Protein AF-Q5FWL8-F1 (afdb_monomer)

Structure (mmCIF, N/CA/C/O backbone):
data_AF-Q5FWL8-F1
#
_entry.id   AF-Q5FWL8-F1
#
loop_
_atom_site.group_PDB
_atom_site.id
_atom_site.type_symbol
_atom_site.label_atom_id
_atom_site.label_alt_id
_atom_site.label_comp_id
_atom_site.label_asym_id
_atom_site.label_entity_id
_atom_site.label_seq_id
_atom_site.pdbx_PDB_ins_code
_atom_site.Cartn_x
_atom_site.Cartn_y
_atom_site.Cartn_z
_atom_site.occupancy
_atom_site.B_iso_or_equiv
_atom_site.auth_seq_id
_atom_site.auth_comp_id
_atom_site.auth_asym_id
_atom_site.auth_atom_id
_atom_site.pdbx_PDB_model_num
ATOM 1 N N . MET A 1 1 ? -121.781 -21.722 154.226 1.00 51.12 1 MET A N 1
ATOM 2 C CA . MET A 1 1 ? -121.645 -20.784 153.091 1.00 51.12 1 MET A CA 1
ATOM 3 C C . MET A 1 1 ? -120.220 -20.257 152.885 1.00 51.12 1 MET A C 1
ATOM 5 O O . MET A 1 1 ? -119.872 -20.037 151.744 1.00 51.12 1 MET A O 1
ATOM 9 N N . ALA A 1 2 ? -119.346 -20.142 153.899 1.00 56.47 2 ALA A N 1
ATOM 10 C CA . ALA A 1 2 ? -117.968 -19.638 153.705 1.00 56.47 2 ALA A CA 1
ATOM 11 C C . ALA A 1 2 ? -116.942 -20.647 153.121 1.00 56.47 2 ALA A C 1
ATOM 13 O O . ALA A 1 2 ? -115.827 -20.265 152.783 1.00 56.47 2 ALA A O 1
ATOM 14 N N . GLN A 1 3 ? -117.283 -21.937 153.017 1.00 57.94 3 GLN A N 1
ATOM 15 C CA . GLN A 1 3 ? -116.363 -22.984 152.538 1.00 57.94 3 GLN A CA 1
ATOM 16 C C . GLN A 1 3 ? -116.511 -23.311 151.045 1.00 57.94 3 GLN A C 1
ATOM 18 O O . GLN A 1 3 ? -115.556 -23.802 150.457 1.00 57.94 3 GLN A O 1
ATOM 23 N N . GLU A 1 4 ? -117.648 -22.997 150.417 1.00 59.88 4 GLU A N 1
ATOM 24 C CA . GLU A 1 4 ? -117.850 -23.196 148.971 1.00 59.88 4 GLU A CA 1
ATOM 25 C C . GLU A 1 4 ? -117.186 -22.086 148.139 1.00 59.88 4 GLU A C 1
ATOM 27 O O . GLU A 1 4 ? -116.547 -22.386 147.136 1.00 59.88 4 GLU A O 1
ATOM 32 N N . GLU A 1 5 ? -117.210 -20.827 148.593 1.00 64.38 5 GLU A N 1
ATOM 33 C CA . GLU A 1 5 ? -116.557 -19.708 147.884 1.00 64.38 5 GLU A CA 1
ATOM 34 C C . GLU A 1 5 ? -115.022 -19.820 147.862 1.00 64.38 5 GLU A C 1
ATOM 36 O O . GLU A 1 5 ? -114.400 -19.524 146.846 1.00 64.38 5 GLU A O 1
ATOM 41 N N . ILE A 1 6 ? -114.390 -20.313 148.935 1.00 72.12 6 ILE A N 1
ATOM 42 C CA . ILE A 1 6 ? -112.927 -20.513 148.978 1.00 72.12 6 ILE A CA 1
ATOM 43 C C . ILE A 1 6 ? -112.487 -21.631 148.022 1.00 72.12 6 ILE A C 1
ATOM 45 O O . ILE A 1 6 ? -111.404 -21.551 147.443 1.00 72.12 6 ILE A O 1
ATOM 49 N N . VAL A 1 7 ? -113.311 -22.669 147.851 1.00 75.25 7 VAL A N 1
ATOM 50 C CA . VAL A 1 7 ? -113.027 -23.776 146.925 1.00 75.25 7 VAL A CA 1
ATOM 51 C C . VAL A 1 7 ? -113.193 -23.323 145.475 1.00 75.25 7 VAL A C 1
ATOM 53 O O . VAL A 1 7 ? -112.348 -23.661 144.654 1.00 75.25 7 VAL A O 1
ATOM 56 N N . ILE A 1 8 ? -114.207 -22.504 145.174 1.00 75.12 8 ILE A N 1
ATOM 57 C CA . ILE A 1 8 ? -114.410 -21.927 143.835 1.00 75.12 8 ILE A CA 1
ATOM 58 C C . ILE A 1 8 ? -113.269 -20.965 143.482 1.00 75.12 8 ILE A C 1
ATOM 60 O O . ILE A 1 8 ? -112.671 -21.108 142.423 1.00 75.12 8 ILE A O 1
ATOM 64 N N . ILE A 1 9 ? -112.886 -20.058 144.390 1.00 76.19 9 ILE A N 1
ATOM 65 C CA . ILE A 1 9 ? -111.776 -19.119 144.155 1.00 76.19 9 ILE A CA 1
ATOM 66 C C . ILE A 1 9 ? -110.438 -19.856 144.013 1.00 76.19 9 ILE A C 1
ATOM 68 O O . ILE A 1 9 ? -109.628 -19.468 143.180 1.00 76.19 9 ILE A O 1
ATOM 72 N N . ARG A 1 10 ? -110.187 -20.926 144.783 1.00 79.62 10 ARG A N 1
ATOM 73 C CA . ARG A 1 10 ? -108.982 -21.757 144.604 1.00 79.62 10 ARG A CA 1
ATOM 74 C C . ARG A 1 10 ? -108.985 -22.501 143.277 1.00 79.62 10 ARG A C 1
ATOM 76 O O . ARG A 1 10 ? -107.979 -22.455 142.590 1.00 79.62 10 ARG A O 1
ATOM 83 N N . ALA A 1 11 ? -110.104 -23.110 142.891 1.00 80.50 11 ALA A N 1
ATOM 84 C CA . ALA A 1 11 ? -110.224 -23.777 141.597 1.00 80.50 11 ALA A CA 1
ATOM 85 C C . ALA A 1 11 ? -110.051 -22.794 140.426 1.00 80.50 11 ALA A C 1
ATOM 87 O O . ALA A 1 11 ? -109.461 -23.139 139.407 1.00 80.50 11 ALA A O 1
ATOM 88 N N . GLU A 1 12 ? -110.529 -21.560 140.577 1.00 81.06 12 GLU A N 1
ATOM 89 C CA . GLU A 1 12 ? -110.385 -20.508 139.573 1.00 81.06 12 GLU A CA 1
ATOM 90 C C . GLU A 1 12 ? -108.967 -19.919 139.543 1.00 81.06 12 GLU A C 1
ATOM 92 O O . GLU A 1 12 ? -108.454 -19.630 138.466 1.00 81.06 12 GLU A O 1
ATOM 97 N N . LEU A 1 13 ? -108.289 -19.825 140.690 1.00 82.81 13 LEU A N 1
ATOM 98 C CA . LEU A 1 13 ? -106.875 -19.454 140.781 1.00 82.81 13 LEU A CA 1
ATOM 99 C C . LEU A 1 13 ? -105.974 -20.546 140.191 1.00 82.81 13 LEU A C 1
ATOM 101 O O . LEU A 1 13 ? -105.052 -20.222 139.452 1.00 82.81 13 LEU A O 1
ATOM 105 N N . ASP A 1 14 ? -106.277 -21.821 140.436 1.00 84.69 14 ASP A N 1
ATOM 106 C CA . ASP A 1 14 ? -105.576 -22.959 139.834 1.00 84.69 14 ASP A CA 1
ATOM 107 C C . ASP A 1 14 ? -105.819 -23.016 138.318 1.00 84.69 14 ASP A C 1
ATOM 109 O O . ASP A 1 14 ? -104.880 -23.240 137.557 1.00 84.69 14 ASP A O 1
ATOM 113 N N . ARG A 1 15 ? -107.046 -22.728 137.853 1.00 87.50 15 ARG A N 1
ATOM 114 C CA . ARG A 1 15 ? -107.361 -22.610 136.420 1.00 87.50 15 ARG A CA 1
ATOM 115 C C . ARG A 1 15 ? -106.597 -21.460 135.771 1.00 87.50 15 ARG A C 1
ATOM 117 O O . ARG A 1 15 ? -105.966 -21.667 134.745 1.00 87.50 15 ARG A O 1
ATOM 124 N N . LEU A 1 16 ? -106.630 -20.269 136.370 1.00 84.81 16 LEU A N 1
ATOM 125 C CA . LEU A 1 16 ? -105.893 -19.103 135.880 1.00 84.81 16 LEU A CA 1
ATOM 126 C C . LEU A 1 16 ? -104.380 -19.320 135.948 1.00 84.81 16 LEU A C 1
ATOM 128 O O . LEU A 1 16 ? -103.668 -18.830 135.083 1.00 84.81 16 LEU A O 1
ATOM 132 N N . SER A 1 17 ? -103.878 -20.059 136.939 1.00 83.56 17 SER A N 1
ATOM 133 C CA . SER A 1 17 ? -102.466 -20.431 137.029 1.00 83.56 17 SER A CA 1
ATOM 134 C C . SER A 1 17 ? -102.078 -21.437 135.949 1.00 83.56 17 SER A C 1
ATOM 136 O O . SER A 1 17 ? -100.997 -21.307 135.387 1.00 83.56 17 SER A O 1
ATOM 138 N N . ALA A 1 18 ? -102.939 -22.410 135.637 1.00 84.25 18 ALA A N 1
ATOM 139 C CA . ALA A 1 18 ? -102.722 -23.363 134.552 1.00 84.25 18 ALA A CA 1
ATOM 140 C C . ALA A 1 18 ? -102.798 -22.682 133.179 1.00 84.25 18 ALA A C 1
ATOM 142 O O . ALA A 1 18 ? -101.934 -22.908 132.348 1.00 84.25 18 ALA A O 1
ATOM 143 N N . GLU A 1 19 ? -103.762 -21.785 132.971 1.00 87.00 19 GLU A N 1
ATOM 144 C CA . GLU A 1 19 ? -103.916 -20.989 131.745 1.00 87.00 19 GLU A CA 1
ATOM 145 C C . GLU A 1 19 ? -102.759 -19.979 131.593 1.00 87.00 19 GLU A C 1
ATOM 147 O O . GLU A 1 19 ? -102.221 -19.775 130.505 1.00 87.00 19 GLU A O 1
ATOM 152 N N . LEU A 1 20 ? -102.281 -19.384 132.694 1.00 86.56 20 LEU A N 1
ATOM 153 C CA . LEU A 1 20 ? -101.059 -18.579 132.695 1.00 86.56 20 LEU A CA 1
ATOM 154 C C . LEU A 1 20 ? -99.832 -19.439 132.371 1.00 86.56 20 LEU A C 1
ATOM 156 O O . LEU A 1 20 ? -98.978 -18.997 131.612 1.00 86.56 20 LEU A O 1
ATOM 160 N N . GLN A 1 21 ? -99.747 -20.652 132.915 1.00 88.38 21 GLN A N 1
ATOM 161 C CA . GLN A 1 21 ? -98.639 -21.561 132.652 1.00 88.38 21 GLN A CA 1
ATOM 162 C C . GLN A 1 21 ? -98.633 -22.030 131.191 1.00 88.38 21 GLN A C 1
ATOM 164 O O . GLN A 1 21 ? -97.608 -21.894 130.532 1.00 88.38 21 GLN A O 1
ATOM 169 N N . GLU A 1 22 ? -99.774 -22.460 130.657 1.00 87.69 22 GLU A N 1
ATOM 170 C CA . GLU A 1 22 ? -99.969 -22.826 129.250 1.00 87.69 22 GLU A CA 1
ATOM 171 C C . GLU A 1 22 ? -99.617 -21.648 128.335 1.00 87.69 22 GLU A C 1
ATOM 173 O O . GLU A 1 22 ? -98.786 -21.779 127.445 1.00 87.69 22 GLU A O 1
ATOM 178 N N . THR A 1 23 ? -100.106 -20.438 128.632 1.00 87.56 23 THR A N 1
ATOM 179 C CA . THR A 1 23 ? -99.733 -19.251 127.844 1.00 87.56 23 THR A CA 1
ATOM 180 C C . THR A 1 23 ? -98.261 -18.863 127.993 1.00 87.56 23 THR A C 1
ATOM 182 O O . THR A 1 23 ? -97.699 -18.260 127.076 1.00 87.56 23 THR A O 1
ATOM 185 N N . THR A 1 24 ? -97.601 -19.164 129.116 1.00 86.25 24 THR A N 1
ATOM 186 C CA . THR A 1 24 ? -96.146 -18.981 129.244 1.00 86.25 24 THR A CA 1
ATOM 187 C C . THR A 1 24 ? -95.358 -20.049 128.499 1.00 86.25 24 THR A C 1
ATOM 189 O O . THR A 1 24 ? -94.347 -19.708 127.889 1.00 86.25 24 THR A O 1
ATOM 192 N N . GLU A 1 25 ? -95.820 -21.297 128.493 1.00 89.62 25 GLU A N 1
ATOM 193 C CA . GLU A 1 25 ? -95.230 -22.406 127.744 1.00 89.62 25 GLU A CA 1
ATOM 194 C C . GLU A 1 25 ? -95.374 -22.163 126.237 1.00 89.62 25 GLU A C 1
ATOM 196 O O . GLU A 1 25 ? -94.372 -22.208 125.531 1.00 89.62 25 GLU A O 1
ATOM 201 N N . ASP A 1 26 ? -96.545 -21.733 125.766 1.00 89.25 26 ASP A N 1
ATOM 202 C CA . ASP A 1 26 ? -96.785 -21.326 124.377 1.00 89.25 26 ASP A CA 1
ATOM 203 C C . ASP A 1 26 ? -95.919 -20.129 123.969 1.00 89.25 26 ASP A C 1
ATOM 205 O O . ASP A 1 26 ? -95.364 -20.094 122.870 1.00 89.25 26 ASP A O 1
ATOM 209 N N . LYS A 1 27 ? -95.749 -19.135 124.854 1.00 90.00 27 LYS A N 1
ATOM 210 C CA . LYS A 1 27 ? -94.845 -17.997 124.608 1.00 90.00 27 LYS A CA 1
ATOM 211 C C . LYS A 1 27 ? -93.387 -18.433 124.540 1.00 90.00 27 LYS A C 1
ATOM 213 O O . LYS A 1 27 ? -92.651 -17.931 123.692 1.00 90.00 27 LYS A O 1
ATOM 218 N N . LEU A 1 28 ? -92.960 -19.341 125.417 1.00 89.81 28 LEU A N 1
ATOM 219 C CA . LEU A 1 28 ? -91.610 -19.902 125.399 1.00 89.81 28 LEU A CA 1
ATOM 220 C C . LEU A 1 28 ? -91.388 -20.745 124.144 1.00 89.81 28 LEU A C 1
ATOM 222 O O . LEU A 1 28 ? -90.351 -20.602 123.504 1.00 89.81 28 LEU A O 1
ATOM 226 N N . GLN A 1 29 ? -92.364 -21.557 123.748 1.00 91.19 29 GLN A N 1
ATOM 227 C CA . GLN A 1 29 ? -92.310 -22.380 122.547 1.00 91.19 29 GLN A CA 1
ATOM 228 C C . GLN A 1 29 ? -92.297 -21.509 121.280 1.00 91.19 29 GLN A C 1
ATOM 230 O O . GLN A 1 29 ? -91.478 -21.728 120.390 1.00 91.19 29 GLN A O 1
ATOM 235 N N . ALA A 1 30 ? -93.113 -20.453 121.216 1.00 89.31 30 ALA A N 1
ATOM 236 C CA . ALA A 1 30 ? -93.082 -19.472 120.132 1.00 89.31 30 ALA A CA 1
ATOM 237 C C . ALA A 1 30 ? -91.754 -18.697 120.078 1.00 89.31 30 ALA A C 1
ATOM 239 O O . ALA A 1 30 ? -91.250 -18.430 118.989 1.00 89.31 30 ALA A O 1
ATOM 240 N N . ALA A 1 31 ? -91.157 -18.365 121.228 1.00 89.38 31 ALA A N 1
ATOM 241 C CA . ALA A 1 31 ? -89.838 -17.737 121.292 1.00 89.38 31 ALA A CA 1
ATOM 242 C C . ALA A 1 31 ? -88.716 -18.696 120.862 1.00 89.38 31 ALA A C 1
ATOM 244 O O . ALA A 1 31 ? -87.803 -18.272 120.160 1.00 89.38 31 ALA A O 1
ATOM 245 N N . GLN A 1 32 ? -88.799 -19.981 121.226 1.00 90.38 32 GLN A N 1
ATOM 246 C CA . GLN A 1 32 ? -87.868 -21.020 120.777 1.00 90.38 32 GLN A CA 1
ATOM 247 C C . GLN A 1 32 ? -87.960 -21.230 119.262 1.00 90.38 32 GLN A C 1
ATOM 249 O O . GLN A 1 32 ? -86.936 -21.194 118.587 1.00 90.38 32 GLN A O 1
ATOM 254 N N . TYR A 1 33 ? -89.167 -21.359 118.702 1.00 92.88 33 TYR A N 1
ATOM 255 C CA . TYR A 1 33 ? -89.346 -21.416 117.248 1.00 92.88 33 TYR A CA 1
ATOM 256 C C . TYR A 1 33 ? -88.907 -20.121 116.563 1.00 92.88 33 TYR A C 1
ATOM 258 O O . TYR A 1 33 ? -88.280 -20.169 115.511 1.00 92.88 33 TYR A O 1
ATOM 266 N N . GLY A 1 34 ? -89.183 -18.963 117.167 1.00 93.06 34 GLY A N 1
ATOM 267 C CA . GLY A 1 34 ? -88.714 -17.670 116.677 1.00 93.06 34 GLY A CA 1
ATOM 268 C C . GLY A 1 34 ? -87.189 -17.579 116.637 1.00 93.06 34 GLY A C 1
ATOM 269 O O . GLY A 1 34 ? -86.646 -17.067 115.664 1.00 93.06 34 GLY A O 1
ATOM 270 N N . LEU A 1 35 ? -86.497 -18.114 117.648 1.00 93.44 35 LEU A N 1
ATOM 271 C CA . LEU A 1 35 ? -85.037 -18.170 117.690 1.00 93.44 35 LEU A CA 1
ATOM 272 C C . LEU A 1 35 ? -84.481 -19.090 116.600 1.00 93.44 35 LEU A C 1
ATOM 274 O O . LEU A 1 35 ? -83.626 -18.646 115.846 1.00 93.44 35 LEU A O 1
ATOM 278 N N . VAL A 1 36 ? -85.016 -20.308 116.453 1.00 94.50 36 VAL A N 1
ATOM 279 C CA . VAL A 1 36 ? -84.603 -21.245 115.390 1.00 94.50 36 VAL A CA 1
ATOM 280 C C . VAL A 1 36 ? -84.817 -20.629 114.006 1.00 94.50 36 VAL A C 1
ATOM 282 O O . VAL A 1 36 ? -83.925 -20.670 113.168 1.00 94.50 36 VAL A O 1
ATOM 285 N N . VAL A 1 37 ? -85.956 -19.970 113.774 1.00 94.75 37 VAL A N 1
ATOM 286 C CA . VAL A 1 37 ? -86.223 -19.266 112.510 1.00 94.75 37 VAL A CA 1
ATOM 287 C C . VAL A 1 37 ? -85.251 -18.103 112.297 1.00 94.75 37 VAL A C 1
ATOM 289 O O . VAL A 1 37 ? -84.834 -17.863 111.167 1.00 94.75 37 VAL A O 1
ATOM 292 N N . LEU A 1 38 ? -84.877 -17.363 113.346 1.00 94.00 38 LEU A N 1
ATOM 293 C CA . LEU A 1 38 ? -83.878 -16.294 113.247 1.00 94.00 38 LEU A CA 1
ATOM 294 C C . LEU A 1 38 ? -82.476 -16.846 112.964 1.00 94.00 38 LEU A C 1
ATOM 296 O O . LEU A 1 38 ? -81.765 -16.255 112.152 1.00 94.00 38 LEU A O 1
ATOM 300 N N . GLU A 1 39 ? -82.099 -17.963 113.582 1.00 93.38 39 GLU A N 1
ATOM 301 C CA . GLU A 1 39 ? -80.842 -18.672 113.331 1.00 93.38 39 GLU A CA 1
ATOM 302 C C . GLU A 1 39 ? -80.794 -19.178 111.884 1.00 93.38 39 GLU A C 1
ATOM 304 O O . GLU A 1 39 ? -79.893 -18.785 111.146 1.00 93.38 39 GLU A O 1
ATOM 309 N N . GLU A 1 40 ? -81.816 -19.899 111.413 1.00 93.69 40 GLU A N 1
ATOM 310 C CA . GLU A 1 40 ? -81.943 -20.334 110.014 1.00 93.69 40 GLU A CA 1
ATOM 311 C C . GLU A 1 40 ? -81.939 -19.147 109.036 1.00 93.69 40 GLU A C 1
ATOM 313 O O . GLU A 1 40 ? -81.288 -19.193 107.992 1.00 93.69 40 GLU A O 1
ATOM 318 N N . ASN A 1 41 ? -82.619 -18.044 109.366 1.00 93.62 41 ASN A N 1
ATOM 319 C CA . ASN A 1 41 ? -82.613 -16.828 108.550 1.00 93.62 41 ASN A CA 1
ATOM 320 C C . ASN A 1 41 ? -81.215 -16.195 108.500 1.00 93.62 41 ASN A C 1
ATOM 322 O O . ASN A 1 41 ? -80.797 -15.718 107.445 1.00 93.62 41 ASN A O 1
ATOM 326 N N . SER A 1 42 ? -80.483 -16.205 109.618 1.00 93.88 42 SER A N 1
ATOM 327 C CA . SER A 1 42 ? -79.103 -15.719 109.686 1.00 93.88 42 SER A CA 1
ATOM 328 C C . SER A 1 42 ? -78.152 -16.592 108.862 1.00 93.88 42 SER A C 1
ATOM 330 O O . SER A 1 42 ? -77.369 -16.056 108.079 1.00 93.88 42 SER A O 1
ATOM 332 N N . GLU A 1 43 ? -78.293 -17.918 108.931 1.00 95.38 43 GLU A N 1
ATOM 333 C CA . GLU A 1 43 ? -77.510 -18.865 108.135 1.00 95.38 43 GLU A CA 1
ATOM 334 C C . GLU A 1 43 ? -77.819 -18.753 106.638 1.00 95.38 43 GLU A C 1
ATOM 336 O O . GLU A 1 43 ? -76.907 -18.783 105.812 1.00 95.38 43 GLU A O 1
ATOM 341 N N . LEU A 1 44 ? -79.094 -18.599 106.266 1.00 95.06 44 LEU A N 1
ATOM 342 C CA . LEU A 1 44 ? -79.508 -18.397 104.876 1.00 95.06 44 LEU A CA 1
ATOM 343 C C . LEU A 1 44 ? -78.996 -17.067 104.323 1.00 95.06 44 LEU A C 1
ATOM 345 O O . LEU A 1 44 ? -78.556 -17.015 103.177 1.00 95.06 44 LEU A O 1
ATOM 349 N N . LYS A 1 45 ? -79.010 -15.996 105.125 1.00 95.50 45 LYS A N 1
ATOM 350 C CA . LYS A 1 45 ? -78.410 -14.711 104.739 1.00 95.50 45 LYS A CA 1
ATOM 351 C C . LYS A 1 45 ? -76.908 -14.827 104.537 1.00 95.50 45 LYS A C 1
ATOM 353 O O . LYS A 1 45 ? -76.412 -14.294 103.551 1.00 95.50 45 LYS A O 1
ATOM 358 N N . GLN A 1 46 ? -76.211 -15.534 105.426 1.00 95.56 46 GLN A N 1
ATOM 359 C CA . GLN A 1 46 ? -74.781 -15.778 105.272 1.00 95.56 46 GLN A CA 1
ATOM 360 C C . GLN A 1 46 ? -74.504 -16.555 103.981 1.00 95.56 46 GLN A C 1
ATOM 362 O O . GLN A 1 46 ? -73.736 -16.085 103.152 1.00 95.56 46 GLN A O 1
ATOM 367 N N . LYS A 1 47 ? -75.215 -17.666 103.743 1.00 96.25 47 LYS A N 1
ATOM 368 C CA . LYS A 1 47 ? -75.093 -18.446 102.500 1.00 96.25 47 LYS A CA 1
ATOM 369 C C . LYS A 1 47 ? -75.392 -17.619 101.251 1.00 96.25 47 LYS A C 1
ATOM 371 O O . LYS A 1 47 ? -74.673 -17.744 100.269 1.00 96.25 47 LYS A O 1
ATOM 376 N N . ASN A 1 48 ? -76.425 -16.775 101.270 1.00 94.75 48 ASN A N 1
ATOM 377 C CA . ASN A 1 48 ? -76.719 -15.885 100.144 1.00 94.75 48 ASN A CA 1
ATOM 378 C C . ASN A 1 48 ? -75.603 -14.860 99.926 1.00 94.75 48 ASN A C 1
ATOM 380 O O . ASN A 1 48 ? -75.198 -14.663 98.789 1.00 94.75 48 ASN A O 1
ATOM 384 N N . SER A 1 49 ? -75.072 -14.256 100.993 1.00 96.25 49 SER A N 1
ATOM 385 C CA . SER A 1 49 ? -73.932 -13.336 100.902 1.00 96.25 49 SER A CA 1
ATOM 386 C C . SER A 1 49 ? -72.687 -14.029 100.343 1.00 96.25 49 SER A C 1
ATOM 388 O O . SER A 1 49 ? -71.985 -13.456 99.511 1.00 96.25 49 SER A O 1
ATOM 390 N N . ASP A 1 50 ? -72.417 -15.260 100.776 1.00 96.19 50 ASP A N 1
ATOM 391 C CA . ASP A 1 50 ? -71.287 -16.052 100.294 1.00 96.19 50 ASP A CA 1
ATOM 392 C C . ASP A 1 50 ? -71.471 -16.389 98.802 1.00 96.19 50 ASP A C 1
ATOM 394 O O . ASP A 1 50 ? -70.568 -16.136 98.005 1.00 96.19 50 ASP A O 1
ATOM 398 N N . LEU A 1 51 ? -72.662 -16.846 98.392 1.00 95.62 51 LEU A N 1
ATOM 399 C CA . LEU A 1 51 ? -72.999 -17.125 96.989 1.00 95.62 51 LEU A CA 1
ATOM 400 C C . LEU A 1 51 ? -72.962 -15.874 96.102 1.00 95.62 51 LEU A C 1
ATOM 402 O O . LEU A 1 51 ? -72.527 -15.949 94.955 1.00 95.62 51 LEU A O 1
ATOM 406 N N . GLU A 1 52 ? -73.409 -14.721 96.601 1.00 96.06 52 GLU A N 1
ATOM 407 C CA . GLU A 1 52 ? -73.287 -13.442 95.894 1.00 96.06 52 GLU A CA 1
ATOM 408 C C . GLU A 1 52 ? -71.816 -13.079 95.689 1.00 96.06 52 GLU A C 1
ATOM 410 O O . GLU A 1 52 ? -71.429 -12.710 94.579 1.00 96.06 52 GLU A O 1
ATOM 415 N N . SER A 1 53 ? -70.982 -13.249 96.720 1.00 96.12 53 SER A N 1
ATOM 416 C CA . SER A 1 53 ? -69.544 -12.999 96.615 1.00 96.12 53 SER A CA 1
ATOM 417 C C . SER A 1 53 ? -68.863 -13.943 95.617 1.00 96.12 53 SER A C 1
ATOM 419 O O . SER A 1 53 ? -68.070 -13.489 94.793 1.00 96.12 53 SER A O 1
ATOM 421 N N . GLU A 1 54 ? -69.227 -15.228 95.612 1.00 96.94 54 GLU A N 1
ATOM 422 C CA . GLU A 1 54 ? -68.729 -16.221 94.657 1.00 96.94 54 GLU A CA 1
ATOM 423 C C . GLU A 1 54 ? -69.202 -15.905 93.230 1.00 96.94 54 GLU A C 1
ATOM 425 O O . GLU A 1 54 ? -68.425 -15.978 92.280 1.00 96.94 54 GLU A O 1
ATOM 430 N N . CYS A 1 55 ? -70.451 -15.465 93.066 1.00 96.25 55 CYS A N 1
ATOM 431 C CA . CYS A 1 55 ? -70.992 -15.042 91.777 1.00 96.25 55 CYS A CA 1
ATOM 432 C C . CYS A 1 55 ? -70.267 -13.800 91.233 1.00 96.25 55 CYS A C 1
ATOM 434 O O . CYS A 1 55 ? -69.938 -13.752 90.046 1.00 96.25 55 CYS A O 1
ATOM 436 N N . GLU A 1 56 ? -69.972 -12.807 92.077 1.00 96.81 56 GLU A N 1
ATOM 437 C CA . GLU A 1 56 ? -69.178 -11.636 91.683 1.00 96.81 56 GLU A CA 1
ATOM 438 C C . GLU A 1 56 ? -67.722 -12.003 91.354 1.00 96.81 56 GLU A C 1
ATOM 440 O O . GLU A 1 56 ? -67.180 -11.512 90.359 1.00 96.81 56 GLU A O 1
ATOM 445 N N . LEU A 1 57 ? -67.107 -12.922 92.108 1.00 97.19 57 LEU A N 1
ATOM 446 C CA . LEU A 1 57 ? -65.776 -13.454 91.799 1.00 97.19 57 LEU A CA 1
ATOM 447 C C . LEU A 1 57 ? -65.755 -14.169 90.441 1.00 97.19 57 LEU A C 1
ATOM 449 O O . LEU A 1 57 ? -64.939 -13.828 89.586 1.00 97.19 57 LEU A O 1
ATOM 453 N N . LEU A 1 58 ? -66.701 -15.076 90.183 1.00 96.25 58 LEU A N 1
ATOM 454 C CA . LEU A 1 58 ? -66.815 -15.786 88.904 1.00 96.25 58 LEU A CA 1
ATOM 455 C C . LEU A 1 58 ? -67.070 -14.833 87.726 1.00 96.25 58 LEU A C 1
ATOM 457 O O . LEU A 1 58 ? -66.545 -15.045 86.632 1.00 96.25 58 LEU A O 1
ATOM 461 N N . LYS A 1 59 ? -67.846 -13.757 87.918 1.00 96.94 59 LYS A N 1
ATOM 462 C CA . LYS A 1 59 ? -68.021 -12.711 86.892 1.00 96.94 59 LYS A CA 1
ATOM 463 C C . LYS A 1 59 ? -66.707 -11.997 86.589 1.00 96.94 59 LYS A C 1
ATOM 465 O O . LYS A 1 59 ? -66.429 -11.724 85.417 1.00 96.94 59 LYS A O 1
ATOM 470 N N . LEU A 1 60 ? -65.918 -11.683 87.618 1.00 97.19 60 LEU A N 1
ATOM 471 C CA . LEU A 1 60 ? -64.614 -11.047 87.457 1.00 97.19 60 LEU A CA 1
ATOM 472 C C . LEU A 1 60 ? -63.640 -11.973 86.718 1.00 97.19 60 LEU A C 1
ATOM 474 O O . LEU A 1 60 ? -63.026 -11.541 85.743 1.00 97.19 60 LEU A O 1
ATOM 478 N N . GLU A 1 61 ? -63.550 -13.241 87.119 1.00 97.06 61 GLU A N 1
ATOM 479 C CA . GLU A 1 61 ? -62.729 -14.254 86.445 1.00 97.06 61 GLU A CA 1
ATOM 480 C C . GLU A 1 61 ? -63.152 -14.426 84.984 1.00 97.06 61 GLU A C 1
ATOM 482 O O . GLU A 1 61 ? -62.322 -14.385 84.079 1.00 97.06 61 GLU A O 1
ATOM 487 N N . LEU A 1 62 ? -64.456 -14.521 84.714 1.00 96.25 62 LEU A N 1
ATOM 488 C CA . LEU A 1 62 ? -64.978 -14.627 83.353 1.00 96.25 62 LEU A CA 1
ATOM 489 C C . LEU A 1 62 ? -64.635 -13.394 82.508 1.00 96.25 62 LEU A C 1
ATOM 491 O O . LEU A 1 62 ? -64.339 -13.528 81.317 1.00 96.25 62 LEU A O 1
ATOM 495 N N . LYS A 1 63 ? -64.654 -12.194 83.098 1.00 97.38 63 LYS A N 1
ATOM 496 C CA . LYS A 1 63 ? -64.218 -10.966 82.424 1.00 97.38 63 LYS A CA 1
ATOM 497 C C . LYS A 1 63 ? -62.722 -11.013 82.100 1.00 97.38 63 LYS A C 1
ATOM 499 O O . LYS A 1 63 ? -62.366 -10.779 80.948 1.00 97.38 63 LYS A O 1
ATOM 504 N N . GLN A 1 64 ? -61.877 -11.385 83.061 1.00 97.12 64 GLN A N 1
ATOM 505 C CA . GLN A 1 64 ? -60.430 -11.526 82.858 1.00 97.12 64 GLN A CA 1
ATOM 506 C C . GLN A 1 64 ? -60.104 -12.575 81.787 1.00 97.12 64 GLN A C 1
ATOM 508 O O . GLN A 1 64 ? -59.284 -12.323 80.908 1.00 97.12 64 GLN A O 1
ATOM 513 N N . MET A 1 65 ? -60.796 -13.718 81.786 1.00 96.44 65 MET A N 1
ATOM 514 C CA . MET A 1 65 ? -60.614 -14.761 80.772 1.00 96.44 65 MET A CA 1
ATOM 515 C C . MET A 1 65 ? -61.033 -14.296 79.372 1.00 96.44 65 MET A C 1
ATOM 517 O O . MET A 1 65 ? -60.376 -14.636 78.388 1.00 96.44 65 MET A O 1
ATOM 521 N N . LYS A 1 66 ? -62.099 -13.491 79.254 1.00 96.94 66 LYS A N 1
ATOM 522 C CA . LYS A 1 66 ? -62.500 -12.881 77.974 1.00 96.94 66 LYS A CA 1
ATOM 523 C C . LYS A 1 66 ? -61.481 -11.861 77.475 1.00 96.94 66 LYS A C 1
ATOM 525 O O . LYS A 1 66 ? -61.186 -11.850 76.282 1.00 96.94 66 LYS A O 1
ATOM 530 N N . GLU A 1 67 ? -60.955 -11.023 78.365 1.00 97.50 67 GLU A N 1
ATOM 531 C CA . GLU A 1 67 ? -59.913 -10.045 78.037 1.00 97.50 67 GLU A CA 1
ATOM 532 C C . GLU A 1 67 ? -58.623 -10.748 77.589 1.00 97.50 67 GLU A C 1
ATOM 534 O O . GLU A 1 67 ? -58.115 -10.443 76.512 1.00 97.50 67 GLU A O 1
ATOM 539 N N . ALA A 1 68 ? -58.171 -11.771 78.322 1.00 97.19 68 ALA A N 1
ATOM 540 C CA . ALA A 1 68 ? -57.005 -12.578 77.958 1.00 97.19 68 ALA A CA 1
ATOM 541 C C . ALA A 1 68 ? -57.185 -13.311 76.616 1.00 97.19 68 ALA A C 1
ATOM 543 O O . ALA A 1 68 ? -56.254 -13.383 75.813 1.00 97.19 68 ALA A O 1
ATOM 544 N N . LEU A 1 69 ? -58.388 -13.828 76.330 1.00 96.25 69 LEU A N 1
ATOM 545 C CA . LEU A 1 69 ? -58.694 -14.443 75.036 1.00 96.25 69 LEU A CA 1
ATOM 546 C C . LEU A 1 69 ? -58.646 -13.417 73.896 1.00 96.25 69 LEU A C 1
ATOM 548 O O . LEU A 1 69 ? -58.072 -13.704 72.848 1.00 96.25 69 LEU A O 1
ATOM 552 N N . ALA A 1 70 ? -59.225 -12.229 74.087 1.00 97.12 70 ALA A N 1
ATOM 553 C CA . ALA A 1 70 ? -59.188 -11.162 73.088 1.00 97.12 70 ALA A CA 1
ATOM 554 C C . ALA A 1 70 ? -57.750 -10.676 72.832 1.00 97.12 70 ALA A C 1
ATOM 556 O O . ALA A 1 70 ? -57.347 -10.484 71.682 1.00 97.12 70 ALA A O 1
ATOM 557 N N . GLU A 1 71 ? -56.944 -10.533 73.885 1.00 97.62 71 GLU A N 1
ATOM 558 C CA . GLU A 1 71 ? -55.524 -10.199 73.774 1.00 97.62 71 GLU A CA 1
ATOM 559 C C . GLU A 1 71 ? -54.740 -11.299 73.038 1.00 97.62 71 GLU A C 1
ATOM 561 O O . GLU A 1 71 ? -53.985 -11.011 72.110 1.00 97.62 71 GLU A O 1
ATOM 566 N N . SER A 1 72 ? -54.975 -12.575 73.356 1.00 95.88 72 SER A N 1
ATOM 567 C CA . SER A 1 72 ? -54.365 -13.704 72.641 1.00 95.88 72 SER A CA 1
ATOM 568 C C . SER A 1 72 ? -54.751 -13.733 71.157 1.00 95.88 72 SER A C 1
ATOM 570 O O . SER A 1 72 ? -53.879 -13.880 70.301 1.00 95.88 72 SER A O 1
ATOM 572 N N . GLN A 1 73 ? -56.031 -13.532 70.826 1.00 97.12 73 GLN A N 1
ATOM 573 C CA . GLN A 1 73 ? -56.510 -13.494 69.440 1.00 97.12 73 GLN A CA 1
ATOM 574 C C . GLN A 1 73 ? -55.901 -12.330 68.650 1.00 97.12 73 GLN A C 1
ATOM 576 O O . GLN A 1 73 ? -55.477 -12.512 67.508 1.00 97.12 73 GLN A O 1
ATOM 581 N N . THR A 1 74 ? -55.827 -11.139 69.249 1.00 97.25 74 THR A N 1
ATOM 582 C CA . THR A 1 74 ? -55.221 -9.967 68.598 1.00 97.25 74 THR A CA 1
ATOM 583 C C . THR A 1 74 ? -53.713 -10.126 68.424 1.00 97.25 74 THR A C 1
ATOM 585 O O . THR A 1 74 ? -53.199 -9.806 67.352 1.00 97.25 74 THR A O 1
ATOM 588 N N . ASN A 1 75 ? -53.009 -10.690 69.409 1.00 96.81 75 ASN A N 1
ATOM 589 C CA . ASN A 1 75 ? -51.584 -11.001 69.295 1.00 96.81 75 ASN A CA 1
ATOM 590 C C . ASN A 1 75 ? -51.313 -12.060 68.219 1.00 96.81 75 ASN A C 1
ATOM 592 O O . ASN A 1 75 ? -50.418 -11.863 67.398 1.00 96.81 75 ASN A O 1
ATOM 596 N N . HIS A 1 76 ? -52.107 -13.137 68.161 1.00 97.00 76 HIS A N 1
ATOM 597 C CA . HIS A 1 76 ? -51.999 -14.139 67.098 1.00 97.00 76 HIS A CA 1
ATOM 598 C C . HIS A 1 76 ? -52.223 -13.535 65.713 1.00 97.00 76 HIS A C 1
ATOM 600 O O . HIS A 1 76 ? -51.440 -13.809 64.806 1.00 97.00 76 HIS A O 1
ATOM 606 N N . LYS A 1 77 ? -53.244 -12.682 65.559 1.00 97.62 77 LYS A N 1
ATOM 607 C CA . LYS A 1 77 ? -53.506 -11.982 64.298 1.00 97.62 77 LYS A CA 1
ATOM 608 C C . LYS A 1 77 ? -52.326 -11.095 63.895 1.00 97.62 77 LYS A C 1
ATOM 610 O O . LYS A 1 77 ? -51.864 -11.201 62.768 1.00 97.62 77 LYS A O 1
ATOM 615 N N . ARG A 1 78 ? -51.782 -10.305 64.829 1.00 97.75 78 ARG A N 1
ATOM 616 C CA . ARG A 1 78 ? -50.606 -9.457 64.576 1.00 97.75 78 ARG A CA 1
ATOM 617 C C . ARG A 1 78 ? -49.377 -10.283 64.186 1.00 97.75 78 ARG A C 1
ATOM 619 O O . ARG A 1 78 ? -48.713 -9.957 63.219 1.00 97.75 78 ARG A O 1
ATOM 626 N N . THR A 1 79 ? -49.099 -11.384 64.890 1.00 97.25 79 THR A N 1
ATOM 627 C CA . THR A 1 79 ? -47.961 -12.265 64.558 1.00 97.25 79 THR A CA 1
ATOM 628 C C . THR A 1 79 ? -48.126 -12.932 63.189 1.00 97.25 79 THR A C 1
ATOM 630 O O . THR A 1 79 ? -47.137 -13.115 62.484 1.00 97.25 79 THR A O 1
ATOM 633 N N . ALA A 1 80 ? -49.354 -13.286 62.796 1.00 96.56 80 ALA A N 1
ATOM 634 C CA . ALA A 1 80 ? -49.635 -13.804 61.459 1.00 96.56 80 ALA A CA 1
ATOM 635 C C . ALA A 1 80 ? -49.410 -12.731 60.380 1.00 96.56 80 ALA A C 1
ATOM 637 O O . ALA A 1 80 ? -48.684 -12.990 59.428 1.00 96.56 80 ALA A O 1
ATOM 638 N N . GLU A 1 81 ? -49.943 -11.520 60.574 1.00 96.94 81 GLU A N 1
ATOM 639 C CA . GLU A 1 81 ? -49.744 -10.375 59.669 1.00 96.94 81 GLU A CA 1
ATOM 640 C C . GLU A 1 81 ? -48.257 -9.997 59.532 1.00 96.94 81 GLU A C 1
ATOM 642 O O . GLU A 1 81 ? -47.771 -9.764 58.424 1.00 96.94 81 GLU A O 1
ATOM 647 N N . ASP A 1 82 ? -47.505 -9.991 60.638 1.00 96.81 82 ASP A N 1
ATOM 648 C CA . ASP A 1 82 ? -46.055 -9.760 60.638 1.00 96.81 82 ASP A CA 1
ATOM 649 C C . ASP A 1 82 ? -45.308 -10.888 59.898 1.00 96.81 82 ASP A C 1
ATOM 651 O O . ASP A 1 82 ? -44.334 -10.638 59.181 1.00 96.81 82 ASP A O 1
ATOM 655 N N . GLY A 1 83 ? -45.771 -12.135 60.044 1.00 96.81 83 GLY A N 1
ATOM 656 C CA . GLY A 1 83 ? -45.257 -13.301 59.326 1.00 96.81 83 GLY A CA 1
ATOM 657 C C . GLY A 1 83 ? -45.468 -13.203 57.814 1.00 96.81 83 GLY A C 1
ATOM 658 O O . GLY A 1 83 ? -44.502 -13.340 57.061 1.00 96.81 83 GLY A O 1
ATOM 659 N N . GLU A 1 84 ? -46.696 -12.898 57.387 1.00 96.69 84 GLU A N 1
ATOM 660 C CA . GLU A 1 84 ? -47.072 -12.685 55.983 1.00 96.69 84 GLU A CA 1
ATOM 661 C C . GLU A 1 84 ? -46.291 -11.515 55.371 1.00 96.69 84 GLU A C 1
ATOM 663 O O . GLU A 1 84 ? -45.696 -11.653 54.302 1.00 96.69 84 GLU A O 1
ATOM 668 N N . SER A 1 85 ? -46.194 -10.389 56.085 1.00 96.62 85 SER A N 1
ATOM 669 C CA . SER A 1 85 ? -45.439 -9.209 55.639 1.00 96.62 85 SER A CA 1
ATOM 670 C C . SER A 1 85 ? -43.950 -9.518 55.456 1.00 96.62 85 SER A C 1
ATOM 672 O O . SER A 1 85 ? -43.313 -9.056 54.503 1.00 96.62 85 SER A O 1
ATOM 674 N N . ARG A 1 86 ? -43.371 -10.324 56.357 1.00 97.19 86 ARG A N 1
ATOM 675 C CA . ARG A 1 86 ? -41.971 -10.753 56.256 1.00 97.19 86 ARG A CA 1
ATOM 676 C C . ARG A 1 86 ? -41.750 -11.678 55.063 1.00 97.19 86 ARG A C 1
ATOM 678 O O . ARG A 1 86 ? -40.747 -11.522 54.366 1.00 97.19 86 ARG A O 1
ATOM 685 N N . GLU A 1 87 ? -42.654 -12.624 54.826 1.00 97.25 87 GLU A N 1
ATOM 686 C CA . GLU A 1 87 ? -42.594 -13.512 53.662 1.00 97.25 87 GLU A CA 1
ATOM 687 C C . GLU A 1 87 ? -42.724 -12.721 52.354 1.00 97.25 87 GLU A C 1
ATOM 689 O O . GLU A 1 87 ? -41.900 -12.890 51.454 1.00 97.25 87 GLU A O 1
ATOM 694 N N . GLU A 1 88 ? -43.663 -11.775 52.276 1.00 97.12 88 GLU A N 1
ATOM 695 C CA . GLU A 1 88 ? -43.839 -10.908 51.108 1.00 97.12 88 GLU A CA 1
ATOM 696 C C . GLU A 1 88 ? -42.579 -10.074 50.819 1.00 97.12 88 GLU A C 1
ATOM 698 O O . GLU A 1 88 ? -42.159 -9.956 49.665 1.00 97.12 88 GLU A O 1
ATOM 703 N N . HIS A 1 89 ? -41.926 -9.528 51.853 1.00 97.56 89 HIS A N 1
ATOM 704 C CA . HIS A 1 89 ? -40.660 -8.811 51.687 1.00 97.56 89 HIS A CA 1
ATOM 705 C C . HIS A 1 89 ? -39.554 -9.726 51.141 1.00 97.56 89 HIS A C 1
ATOM 707 O O . HIS A 1 89 ? -38.842 -9.343 50.212 1.00 97.56 89 HIS A O 1
ATOM 713 N N . LEU A 1 90 ? -39.412 -10.939 51.685 1.00 98.25 90 LEU A N 1
ATOM 714 C CA . LEU A 1 90 ? -38.418 -11.908 51.210 1.00 98.25 90 LEU A CA 1
ATOM 715 C C . LEU A 1 90 ? -38.678 -12.326 49.757 1.00 98.25 90 LEU A C 1
ATOM 717 O O . LEU A 1 90 ? -37.728 -12.429 48.980 1.00 98.25 90 LEU A O 1
ATOM 721 N N . LEU A 1 91 ? -39.944 -12.509 49.370 1.00 98.00 91 LEU A N 1
ATOM 722 C CA . LEU A 1 91 ? -40.334 -12.813 47.992 1.00 98.00 91 LEU A CA 1
ATOM 723 C C . LEU A 1 91 ? -40.021 -11.651 47.043 1.00 98.00 91 LEU A C 1
ATOM 725 O O . LEU A 1 91 ? -39.441 -11.873 45.982 1.00 98.00 91 LEU A O 1
ATOM 729 N N . LYS A 1 92 ? -40.327 -10.406 47.430 1.00 97.81 92 LYS A N 1
ATOM 730 C CA . LYS A 1 92 ? -39.971 -9.209 46.646 1.00 97.81 92 LYS A CA 1
ATOM 731 C C . LYS A 1 92 ? -38.461 -9.065 46.482 1.00 97.81 92 LYS A C 1
ATOM 733 O O . LYS A 1 92 ? -37.986 -8.745 45.393 1.00 97.81 92 LYS A O 1
ATOM 738 N N . GLU A 1 93 ? -37.695 -9.318 47.540 1.00 97.81 93 GLU A N 1
ATOM 739 C CA . GLU A 1 93 ? -36.235 -9.270 47.483 1.00 97.81 93 GLU A CA 1
ATOM 740 C C . GLU A 1 93 ? -35.666 -10.381 46.586 1.00 97.81 93 GLU A C 1
ATOM 742 O O . GLU A 1 93 ? -34.758 -10.126 45.792 1.00 97.81 93 GLU A O 1
ATOM 747 N N . ALA A 1 94 ? -36.219 -11.597 46.666 1.00 97.56 94 ALA A N 1
ATOM 748 C CA . ALA A 1 94 ? -35.851 -12.710 45.796 1.00 97.56 94 ALA A CA 1
ATOM 749 C C . ALA A 1 94 ? -36.152 -12.398 44.324 1.00 97.56 94 ALA A C 1
ATOM 751 O O . ALA A 1 94 ? -35.247 -12.506 43.500 1.00 97.56 94 ALA A O 1
ATOM 752 N N . ALA A 1 95 ? -37.356 -11.910 44.018 1.00 97.62 95 ALA A N 1
ATOM 753 C CA . ALA A 1 95 ? -37.746 -11.501 42.671 1.00 97.62 95 ALA A CA 1
ATOM 754 C C . ALA A 1 95 ? -36.869 -10.353 42.139 1.00 97.62 95 ALA A C 1
ATOM 756 O O . ALA A 1 95 ? -36.448 -10.374 40.986 1.00 97.62 95 ALA A O 1
ATOM 757 N N . SER A 1 96 ? -36.524 -9.369 42.980 1.00 97.88 96 SER A N 1
ATOM 758 C CA . SER A 1 96 ? -35.613 -8.282 42.592 1.00 97.88 96 SER A CA 1
ATOM 759 C C . SER A 1 96 ? -34.193 -8.784 42.314 1.00 97.88 96 SER A C 1
ATOM 761 O O . SER A 1 96 ? -33.552 -8.322 41.368 1.00 97.88 96 SER A O 1
ATOM 763 N N . ARG A 1 97 ? -33.682 -9.729 43.116 1.00 98.44 97 ARG A N 1
ATOM 764 C CA . ARG A 1 97 ? -32.381 -10.367 42.864 1.00 98.44 97 ARG A CA 1
ATOM 765 C C . ARG A 1 97 ? -32.397 -11.187 41.576 1.00 98.44 97 ARG A C 1
ATOM 767 O O . ARG A 1 97 ? -31.455 -11.079 40.798 1.00 98.44 97 ARG A O 1
ATOM 774 N N . GLU A 1 98 ? -33.450 -11.959 41.339 1.00 97.94 98 GLU A N 1
ATOM 775 C CA . GLU A 1 98 ? -33.619 -12.753 40.120 1.00 97.94 98 GLU A CA 1
ATOM 776 C C . GLU A 1 98 ? -33.704 -11.868 38.871 1.00 97.94 98 GLU A C 1
ATOM 778 O O . GLU A 1 98 ? -32.991 -12.125 37.902 1.00 97.94 98 GLU A O 1
ATOM 783 N N . ALA A 1 99 ? -34.469 -10.772 38.917 1.00 98.19 99 ALA A N 1
ATOM 784 C CA . ALA A 1 99 ? -34.545 -9.802 37.825 1.00 98.19 99 ALA A CA 1
ATOM 785 C C . ALA A 1 99 ? -33.161 -9.229 37.477 1.00 98.19 99 ALA A C 1
ATOM 787 O O . ALA A 1 99 ? -32.743 -9.296 36.328 1.00 98.19 99 ALA A O 1
ATOM 788 N N . LYS A 1 100 ? -32.386 -8.788 38.480 1.00 98.38 100 LYS A N 1
ATOM 789 C CA . LYS A 1 100 ? -31.020 -8.267 38.266 1.00 98.38 100 LYS A CA 1
ATOM 790 C C . LYS A 1 100 ? -30.069 -9.302 37.664 1.00 98.38 100 LYS A C 1
ATOM 792 O O . LYS A 1 100 ? -29.213 -8.956 36.853 1.00 98.38 100 LYS A O 1
ATOM 797 N N . LEU A 1 101 ? -30.166 -10.562 38.094 1.00 98.19 101 LEU A N 1
ATOM 798 C CA . LEU A 1 101 ? -29.356 -11.640 37.525 1.00 98.19 101 LEU A CA 1
ATOM 799 C C . LEU A 1 101 ? -29.766 -11.936 36.080 1.00 98.19 101 LEU A C 1
ATOM 801 O O . LEU A 1 101 ? -28.893 -12.171 35.250 1.00 98.19 101 LEU A O 1
ATOM 805 N N . THR A 1 102 ? -31.062 -11.876 35.780 1.00 98.50 102 THR A N 1
ATOM 806 C CA . THR A 1 102 ? -31.598 -12.057 34.425 1.00 98.50 102 THR A CA 1
ATOM 807 C C . THR A 1 102 ? -31.124 -10.937 33.499 1.00 98.50 102 THR A C 1
ATOM 809 O O . THR A 1 102 ? -30.543 -11.230 32.458 1.00 98.50 102 THR A O 1
ATOM 812 N N . ASP A 1 103 ? -31.218 -9.676 33.935 1.00 98.44 103 ASP A N 1
ATOM 813 C CA . ASP A 1 103 ? -30.691 -8.520 33.197 1.00 98.44 103 ASP A CA 1
ATOM 814 C C . ASP A 1 103 ? -29.190 -8.689 32.907 1.00 98.44 103 ASP A C 1
ATOM 816 O O . ASP A 1 103 ? -28.730 -8.497 31.780 1.00 98.44 103 ASP A O 1
ATOM 820 N N . LYS A 1 104 ? -28.410 -9.139 33.903 1.00 98.62 104 LYS A N 1
ATOM 821 C CA . LYS A 1 104 ? -26.973 -9.388 33.725 1.00 98.62 104 LYS A CA 1
ATOM 822 C C . LYS A 1 104 ? -26.690 -10.512 32.727 1.00 98.62 104 LYS A C 1
ATOM 824 O O . LYS A 1 104 ? -25.717 -10.427 31.975 1.00 98.62 104 LYS A O 1
ATOM 829 N N . ILE A 1 105 ? -27.500 -11.568 32.722 1.00 98.44 105 ILE A N 1
ATOM 830 C CA . ILE A 1 105 ? -27.392 -12.663 31.751 1.00 98.44 105 ILE A CA 1
ATOM 831 C C . ILE A 1 105 ? -27.673 -12.143 30.335 1.00 98.44 105 ILE A C 1
ATOM 833 O O . ILE A 1 105 ? -26.924 -12.472 29.415 1.00 98.44 105 ILE A O 1
ATOM 837 N N . ASP A 1 106 ? -28.688 -11.299 30.159 1.00 98.38 106 ASP A N 1
ATOM 838 C CA . ASP A 1 106 ? -29.057 -10.738 28.856 1.00 98.38 106 ASP A CA 1
ATOM 839 C C . ASP A 1 106 ? -28.014 -9.749 28.317 1.00 98.38 106 ASP A C 1
ATOM 841 O O . ASP A 1 106 ? -27.684 -9.779 27.123 1.00 98.38 106 ASP A O 1
ATOM 845 N N . GLU A 1 107 ? -27.421 -8.931 29.191 1.00 98.44 107 GLU A N 1
ATOM 846 C CA . GLU A 1 107 ? -26.257 -8.099 28.867 1.00 98.44 107 GLU A CA 1
ATOM 847 C C . GLU A 1 107 ? -25.090 -8.958 28.363 1.00 98.44 107 GLU A C 1
ATOM 849 O O . GLU A 1 107 ? -24.585 -8.740 27.260 1.00 98.44 107 GLU A O 1
ATOM 854 N N . LEU A 1 108 ? -24.701 -9.989 29.125 1.00 98.25 108 LEU A N 1
ATOM 855 C CA . LEU A 1 108 ? -23.590 -10.874 28.761 1.00 98.25 108 LEU A CA 1
ATOM 856 C C . LEU A 1 108 ? -23.867 -11.651 27.468 1.00 98.25 108 LEU A C 1
ATOM 858 O O . LEU A 1 108 ? -22.968 -11.824 26.643 1.00 98.25 108 LEU A O 1
ATOM 862 N N . HIS A 1 109 ? -25.102 -12.104 27.243 1.00 98.56 109 HIS A N 1
ATOM 863 C CA . HIS A 1 109 ? -25.490 -12.735 25.982 1.00 98.56 109 HIS A CA 1
ATOM 864 C C . HIS A 1 109 ? -25.387 -11.769 24.798 1.00 98.56 109 HIS A C 1
ATOM 866 O O . HIS A 1 109 ? -24.921 -12.163 23.720 1.00 98.56 109 HIS A O 1
ATOM 872 N N . SER A 1 110 ? -25.787 -10.512 24.989 1.00 98.25 110 SER A N 1
ATOM 873 C CA . SER A 1 110 ? -25.696 -9.468 23.968 1.00 98.25 110 SER A CA 1
ATOM 874 C C . SER A 1 110 ? -24.241 -9.133 23.639 1.00 98.25 110 SER A C 1
ATOM 876 O O . SER A 1 110 ? -23.872 -9.134 22.462 1.00 98.25 110 SER A O 1
ATOM 878 N N . GLU A 1 111 ? -23.390 -8.954 24.652 1.00 98.50 111 GLU A N 1
ATOM 879 C CA . GLU A 1 111 ? -21.944 -8.752 24.495 1.00 98.50 111 GLU A CA 1
ATOM 880 C C . GLU A 1 111 ? -21.286 -9.932 23.767 1.00 98.50 111 GLU A C 1
ATOM 882 O O . GLU A 1 111 ? -20.529 -9.748 22.814 1.00 98.50 111 GLU A O 1
ATOM 887 N N . LEU A 1 112 ? -21.626 -11.169 24.139 1.00 98.31 112 LEU A N 1
ATOM 888 C CA . LEU A 1 112 ? -21.096 -12.376 23.503 1.00 98.31 112 LEU A CA 1
ATOM 889 C C . LEU A 1 112 ? -21.501 -12.450 22.022 1.00 98.31 112 LEU A C 1
ATOM 891 O O . LEU A 1 112 ? -20.680 -12.791 21.163 1.00 98.31 112 LEU A O 1
ATOM 895 N N . LYS A 1 113 ? -22.749 -12.097 21.690 1.00 98.69 113 LYS A N 1
ATOM 896 C CA . LYS A 1 113 ? -23.225 -12.020 20.301 1.00 98.69 113 LYS A CA 1
ATOM 897 C C . LYS A 1 113 ? -22.477 -10.941 19.510 1.00 98.69 113 LYS A C 1
ATOM 899 O O . LYS A 1 113 ? -22.051 -11.211 18.385 1.00 98.69 113 LYS A O 1
ATOM 904 N N . GLN A 1 114 ? -22.272 -9.763 20.098 1.00 98.44 114 GLN A N 1
ATOM 905 C CA . GLN A 1 114 ? -21.505 -8.678 19.482 1.00 98.44 114 GLN A CA 1
ATOM 906 C C . GLN A 1 114 ? -20.051 -9.092 19.232 1.00 98.44 114 GLN A C 1
ATOM 908 O O . GLN A 1 114 ? -19.581 -8.998 18.098 1.00 98.44 114 GLN A O 1
ATOM 913 N N . LEU A 1 115 ? -19.367 -9.655 20.232 1.00 98.00 115 LEU A N 1
ATOM 914 C CA . LEU A 1 115 ? -17.989 -10.144 20.106 1.00 98.00 115 LEU A CA 1
ATOM 915 C C . LEU A 1 115 ? -17.851 -11.239 19.044 1.00 98.00 115 LEU A C 1
ATOM 917 O O . LEU A 1 115 ? -16.880 -11.246 18.286 1.00 98.00 115 LEU A O 1
ATOM 921 N N . LYS A 1 116 ? -18.832 -12.143 18.930 1.00 98.62 116 LYS A N 1
ATOM 922 C CA . LYS A 1 116 ? -18.865 -13.137 17.846 1.00 98.62 116 LYS A CA 1
ATOM 923 C C . LYS A 1 116 ? -18.941 -12.474 16.471 1.00 98.62 116 LYS A C 1
ATOM 925 O O . LYS A 1 116 ? -18.182 -12.874 15.593 1.00 98.62 116 LYS A O 1
ATOM 930 N N . SER A 1 117 ? -19.808 -11.472 16.299 1.00 98.19 117 SER A N 1
ATOM 931 C CA . SER A 1 117 ? -19.932 -10.739 15.029 1.00 98.19 117 SER A CA 1
ATOM 932 C C . SER A 1 117 ? -18.678 -9.926 14.689 1.00 98.19 117 SER A C 1
ATOM 934 O O . SER A 1 117 ? -18.218 -9.935 13.550 1.00 98.19 117 SER A O 1
ATOM 936 N N . PHE A 1 118 ? -18.052 -9.297 15.688 1.00 98.44 118 PHE A N 1
ATOM 937 C CA . PHE A 1 118 ? -16.783 -8.600 15.508 1.00 98.44 118 PHE A CA 1
ATOM 938 C C . PHE A 1 118 ? -15.691 -9.575 15.057 1.00 98.44 118 PHE A C 1
ATOM 940 O O . PHE A 1 118 ? -15.020 -9.329 14.060 1.00 98.44 118 PHE A O 1
ATOM 947 N N . ARG A 1 119 ? -15.585 -10.743 15.706 1.00 98.12 119 ARG A N 1
ATOM 948 C CA . ARG A 1 119 ? -14.632 -11.791 15.319 1.00 98.12 119 ARG A CA 1
ATOM 949 C C . ARG A 1 119 ? -14.841 -12.267 13.879 1.00 98.12 119 ARG A C 1
ATOM 951 O O . ARG A 1 119 ? -13.858 -12.444 13.163 1.00 98.12 119 ARG A O 1
ATOM 958 N N . THR A 1 120 ? -16.081 -12.492 13.440 1.00 98.38 120 THR A N 1
ATOM 959 C CA . THR A 1 120 ? -16.353 -12.898 12.046 1.00 98.38 120 THR A CA 1
ATOM 960 C C . THR A 1 120 ? -15.974 -11.803 11.051 1.00 98.38 120 THR A C 1
ATOM 962 O O . THR A 1 120 ? -15.374 -12.096 10.024 1.00 98.38 120 THR A O 1
ATOM 965 N N . ASN A 1 121 ? -16.232 -10.538 11.382 1.00 98.12 121 ASN A N 1
ATOM 966 C CA . ASN A 1 121 ? -15.867 -9.421 10.513 1.00 98.12 121 ASN A CA 1
ATOM 967 C C . ASN A 1 121 ? -14.342 -9.268 10.419 1.00 98.12 121 ASN A C 1
ATOM 969 O O . ASN A 1 121 ? -13.797 -9.223 9.319 1.00 98.12 121 ASN A O 1
ATOM 973 N N . THR A 1 122 ? -13.634 -9.282 11.553 1.00 97.94 122 THR A N 1
ATOM 974 C CA . THR A 1 122 ? -12.165 -9.217 11.581 1.00 97.94 122 THR A CA 1
ATOM 975 C C . THR A 1 122 ? -11.521 -10.395 10.851 1.00 97.94 122 THR A C 1
ATOM 977 O O . THR A 1 122 ? -10.523 -10.208 10.165 1.00 97.94 122 THR A O 1
ATOM 980 N N . THR A 1 123 ? -12.077 -11.606 10.963 1.00 98.50 123 THR A N 1
ATOM 981 C CA . THR A 1 123 ? -11.563 -12.769 10.213 1.00 98.50 123 THR A CA 1
ATOM 982 C C . THR A 1 123 ? -11.761 -12.602 8.708 1.00 98.50 123 THR A C 1
ATOM 984 O O . THR A 1 123 ? -10.794 -12.752 7.972 1.00 98.50 123 THR A O 1
ATOM 987 N N . SER A 1 124 ? -12.940 -12.165 8.255 1.00 97.88 124 SER A N 1
ATOM 988 C CA . SER A 1 124 ? -13.167 -11.889 6.829 1.00 97.88 124 SER A CA 1
ATOM 989 C C . SER A 1 124 ? -12.273 -10.775 6.267 1.00 97.88 124 SER A C 1
ATOM 991 O O . SER A 1 124 ? -11.793 -10.876 5.140 1.00 97.88 124 SER A O 1
ATOM 993 N N . GLU A 1 125 ? -11.993 -9.735 7.059 1.00 97.69 125 GLU A N 1
ATOM 994 C CA . GLU A 1 125 ? -11.091 -8.655 6.654 1.00 97.69 125 GLU A CA 1
ATOM 995 C C . GLU A 1 125 ? -9.635 -9.133 6.603 1.00 97.69 125 GLU A C 1
ATOM 997 O O . GLU A 1 125 ? -8.912 -8.807 5.663 1.00 97.69 125 GLU A O 1
ATOM 1002 N N . ASN A 1 126 ? -9.213 -9.973 7.552 1.00 97.12 126 ASN A N 1
ATOM 1003 C CA . ASN A 1 126 ? -7.902 -10.617 7.497 1.00 97.12 126 ASN A CA 1
ATOM 1004 C C . ASN A 1 126 ? -7.748 -11.492 6.249 1.00 97.12 126 ASN A C 1
ATOM 1006 O O . ASN A 1 126 ? -6.697 -11.432 5.613 1.00 97.12 126 ASN A O 1
ATOM 1010 N N . ASP A 1 127 ? -8.766 -12.269 5.877 1.00 98.31 127 ASP A N 1
ATOM 1011 C CA . ASP A 1 127 ? -8.739 -13.099 4.667 1.00 98.31 127 ASP A CA 1
ATOM 1012 C C . ASP A 1 127 ? -8.646 -12.231 3.401 1.00 98.31 127 ASP A C 1
ATOM 1014 O O . ASP A 1 127 ? -7.858 -12.513 2.493 1.00 98.31 127 ASP A O 1
ATOM 1018 N N . ARG A 1 128 ? -9.383 -11.112 3.364 1.00 98.56 128 ARG A N 1
ATOM 1019 C CA . ARG A 1 128 ? -9.307 -10.125 2.279 1.00 98.56 128 ARG A CA 1
ATOM 1020 C C . ARG A 1 128 ? -7.910 -9.511 2.169 1.00 98.56 128 ARG A C 1
ATOM 1022 O O . ARG A 1 128 ? -7.365 -9.430 1.069 1.00 98.56 128 ARG A O 1
ATOM 1029 N N . LEU A 1 129 ? -7.314 -9.101 3.289 1.00 98.12 129 LEU A N 1
ATOM 1030 C CA . LEU A 1 129 ? -5.956 -8.550 3.325 1.00 98.12 129 LEU A CA 1
ATOM 1031 C C . LEU A 1 129 ? -4.906 -9.589 2.909 1.00 98.12 129 LEU A C 1
ATOM 1033 O O . LEU A 1 129 ? -3.985 -9.248 2.170 1.00 98.12 129 LEU A O 1
ATOM 1037 N N . HIS A 1 130 ? -5.062 -10.856 3.303 1.00 98.44 130 HIS A N 1
ATOM 1038 C CA . HIS A 1 130 ? -4.191 -11.941 2.840 1.00 98.44 130 HIS A CA 1
ATOM 1039 C C . HIS A 1 130 ? -4.233 -12.095 1.317 1.00 98.44 130 HIS A C 1
ATOM 1041 O O . HIS A 1 130 ? -3.177 -12.228 0.694 1.00 98.44 130 HIS A O 1
ATOM 1047 N N . LEU A 1 131 ? -5.422 -12.023 0.709 1.00 98.56 131 LEU A N 1
ATOM 1048 C CA . LEU A 1 131 ? -5.568 -12.081 -0.746 1.00 98.56 131 LEU A CA 1
ATOM 1049 C C . LEU A 1 131 ? -4.872 -10.899 -1.436 1.00 98.56 131 LEU A C 1
ATOM 1051 O O . LEU A 1 131 ? -4.162 -11.093 -2.421 1.00 98.56 131 LEU A O 1
ATOM 1055 N N . VAL A 1 132 ? -5.022 -9.683 -0.901 1.00 98.44 132 VAL A N 1
ATOM 1056 C CA . VAL A 1 132 ? -4.332 -8.493 -1.428 1.00 98.44 132 VAL A CA 1
ATOM 1057 C C . VAL A 1 132 ? -2.814 -8.657 -1.340 1.00 98.44 132 VAL A C 1
ATOM 1059 O O . VAL A 1 132 ? -2.120 -8.423 -2.325 1.00 98.44 132 VAL A O 1
ATOM 1062 N N . ILE A 1 133 ? -2.291 -9.126 -0.204 1.00 98.00 133 ILE A N 1
ATOM 1063 C CA . ILE A 1 133 ? -0.855 -9.394 -0.036 1.00 98.00 133 ILE A CA 1
ATOM 1064 C C . ILE A 1 133 ? -0.369 -10.435 -1.052 1.00 98.00 133 ILE A C 1
ATOM 1066 O O . ILE A 1 133 ? 0.715 -10.285 -1.612 1.00 98.00 133 ILE A O 1
ATOM 1070 N N . GLN A 1 134 ? -1.146 -11.489 -1.303 1.00 98.44 134 GLN A N 1
ATOM 1071 C CA . GLN A 1 134 ? -0.790 -12.510 -2.287 1.00 98.44 134 GLN A CA 1
ATOM 1072 C C . GLN A 1 134 ? -0.752 -11.946 -3.714 1.00 98.44 134 GLN A C 1
ATOM 1074 O O . GLN A 1 134 ? 0.180 -12.251 -4.459 1.00 98.44 134 GLN A O 1
ATOM 1079 N N . ASN A 1 135 ? -1.718 -11.102 -4.079 1.00 98.19 135 ASN A N 1
ATOM 1080 C CA . ASN A 1 135 ? -1.746 -10.446 -5.386 1.00 98.19 135 ASN A CA 1
ATOM 1081 C C . ASN A 1 135 ? -0.555 -9.497 -5.561 1.00 98.19 135 ASN A C 1
ATOM 1083 O O . ASN A 1 135 ? 0.158 -9.609 -6.552 1.00 98.19 135 ASN A O 1
ATOM 1087 N N . LEU A 1 136 ? -0.263 -8.658 -4.560 1.00 97.81 136 LEU A N 1
ATOM 1088 C CA . LEU A 1 136 ? 0.898 -7.760 -4.586 1.00 97.81 136 LEU A CA 1
ATOM 1089 C C . LEU A 1 136 ? 2.223 -8.526 -4.698 1.00 97.81 136 LEU A C 1
ATOM 1091 O O . LEU A 1 136 ? 3.122 -8.104 -5.418 1.00 97.81 136 LEU A O 1
ATOM 1095 N N . LYS A 1 137 ? 2.355 -9.680 -4.027 1.00 98.50 137 LYS A N 1
ATOM 1096 C CA . LYS A 1 137 ? 3.532 -10.551 -4.187 1.00 98.50 137 LYS A CA 1
ATOM 1097 C C . LYS A 1 137 ? 3.670 -11.069 -5.615 1.00 98.50 137 LYS A C 1
ATOM 1099 O O . LYS A 1 137 ? 4.776 -11.087 -6.144 1.00 98.50 137 LYS A O 1
ATOM 1104 N N . LYS A 1 138 ? 2.563 -11.469 -6.242 1.00 98.50 138 LYS A N 1
ATOM 1105 C CA . LYS A 1 138 ? 2.564 -11.944 -7.627 1.00 98.50 138 LYS A CA 1
ATOM 1106 C C . LYS A 1 138 ? 2.953 -10.829 -8.605 1.00 98.50 138 LYS A C 1
ATOM 1108 O O . LYS A 1 138 ? 3.813 -11.051 -9.450 1.00 98.50 138 LYS A O 1
ATOM 1113 N N . GLU A 1 139 ? 2.383 -9.636 -8.451 1.00 98.19 139 GLU A N 1
ATOM 1114 C CA . GLU A 1 139 ? 2.733 -8.458 -9.262 1.00 98.19 139 GLU A CA 1
ATOM 1115 C C . GLU A 1 139 ? 4.204 -8.060 -9.080 1.00 98.19 139 GLU A C 1
ATOM 1117 O O . GLU A 1 139 ? 4.900 -7.751 -10.049 1.00 98.19 139 GLU A O 1
ATOM 1122 N N . TYR A 1 140 ? 4.718 -8.139 -7.850 1.00 97.62 140 TYR A N 1
ATOM 1123 C CA . TYR A 1 140 ? 6.133 -7.920 -7.563 1.00 97.62 140 TYR A CA 1
ATOM 1124 C C . TYR A 1 140 ? 7.034 -8.947 -8.270 1.00 97.62 140 TYR A C 1
ATOM 1126 O O . TYR A 1 140 ? 8.020 -8.571 -8.902 1.00 97.62 140 TYR A O 1
ATOM 1134 N N . GLU A 1 141 ? 6.690 -10.238 -8.222 1.00 98.50 141 GLU A N 1
ATOM 1135 C CA . GLU A 1 141 ? 7.429 -11.290 -8.933 1.00 98.50 141 GLU A CA 1
ATOM 1136 C C . GLU A 1 141 ? 7.405 -11.105 -10.458 1.00 98.50 141 GLU A C 1
ATOM 1138 O O . GLU A 1 141 ? 8.394 -11.397 -11.134 1.00 98.50 141 GLU A O 1
ATOM 1143 N N . GLU A 1 142 ? 6.287 -10.646 -11.021 1.00 98.25 142 GLU A N 1
ATOM 1144 C CA . GLU A 1 142 ? 6.162 -10.326 -12.448 1.00 98.25 142 GLU A CA 1
ATOM 1145 C C . GLU A 1 142 ? 7.040 -9.124 -12.822 1.00 98.25 142 GLU A C 1
ATOM 1147 O O . GLU A 1 142 ? 7.836 -9.215 -13.759 1.00 98.25 142 GLU A O 1
ATOM 1152 N N . THR A 1 143 ? 7.006 -8.064 -12.014 1.00 97.56 143 THR A N 1
ATOM 1153 C CA . THR A 1 143 ? 7.844 -6.868 -12.189 1.00 97.56 143 THR A CA 1
ATOM 1154 C C . THR A 1 143 ? 9.338 -7.201 -12.103 1.00 97.56 143 THR A C 1
ATOM 1156 O O . THR A 1 143 ? 10.137 -6.736 -12.919 1.00 97.56 143 THR A O 1
ATOM 1159 N N . GLU A 1 144 ? 9.757 -8.052 -11.160 1.00 98.19 144 GLU A N 1
ATOM 1160 C CA . GLU A 1 144 ? 11.159 -8.482 -11.065 1.00 98.19 144 GLU A CA 1
ATOM 1161 C C . GLU A 1 144 ? 11.591 -9.320 -12.282 1.00 98.19 144 GLU A C 1
ATOM 1163 O O . GLU A 1 144 ? 12.724 -9.179 -12.752 1.00 98.19 144 GLU A O 1
ATOM 1168 N N . LYS A 1 145 ? 10.696 -10.134 -12.864 1.00 98.31 145 LYS A N 1
ATOM 1169 C CA . LYS A 1 145 ? 10.979 -10.848 -14.124 1.00 98.31 145 LYS A CA 1
ATOM 1170 C C . LYS A 1 145 ? 11.159 -9.880 -15.292 1.00 98.31 145 LYS A C 1
ATOM 1172 O O . LYS A 1 145 ? 12.065 -10.081 -16.100 1.00 98.31 145 LYS A O 1
ATOM 1177 N N . GLU A 1 146 ? 10.334 -8.845 -15.400 1.00 98.00 146 GLU A N 1
ATOM 1178 C CA . GLU A 1 146 ? 10.465 -7.820 -16.445 1.00 98.00 146 GLU A CA 1
ATOM 1179 C C . GLU A 1 146 ? 11.762 -7.025 -16.302 1.00 98.00 146 GLU A C 1
ATOM 1181 O O . GLU A 1 146 ? 12.527 -6.899 -17.256 1.00 98.00 146 GLU A O 1
ATOM 1186 N N . LYS A 1 147 ? 12.087 -6.591 -15.085 1.00 98.00 147 LYS A N 1
ATOM 1187 C CA . LYS A 1 147 ? 13.362 -5.940 -14.769 1.00 98.00 147 LYS A CA 1
ATOM 1188 C C . LYS A 1 147 ? 14.565 -6.817 -15.126 1.00 98.00 147 LYS A C 1
ATOM 1190 O O . LYS A 1 147 ? 15.566 -6.302 -15.626 1.00 98.00 147 LYS A O 1
ATOM 1195 N N . ALA A 1 148 ? 14.493 -8.127 -14.884 1.00 97.94 148 ALA A N 1
ATOM 1196 C CA . ALA A 1 148 ? 15.546 -9.059 -15.281 1.00 97.94 148 ALA A CA 1
ATOM 1197 C C . ALA A 1 148 ? 15.692 -9.153 -16.811 1.00 97.94 148 ALA A C 1
ATOM 1199 O O . ALA A 1 148 ? 16.819 -9.126 -17.306 1.00 97.94 148 ALA A O 1
ATOM 1200 N N . LYS A 1 149 ? 14.577 -9.192 -17.557 1.00 98.38 149 LYS A N 1
ATOM 1201 C CA . LYS A 1 149 ? 14.582 -9.173 -19.032 1.00 98.38 149 LYS A CA 1
ATOM 1202 C C . LYS A 1 149 ? 15.187 -7.882 -19.583 1.00 98.38 149 LYS A C 1
ATOM 1204 O O . LYS A 1 149 ? 16.120 -7.955 -20.373 1.00 98.38 149 LYS A O 1
ATOM 1209 N N . LEU A 1 150 ? 14.754 -6.721 -19.087 1.00 97.94 150 LEU A N 1
ATOM 1210 C CA . LEU A 1 150 ? 15.288 -5.420 -19.508 1.00 97.94 150 LEU A CA 1
ATOM 1211 C C . LEU A 1 150 ? 16.794 -5.299 -19.236 1.00 97.94 150 LEU A C 1
ATOM 1213 O O . LEU A 1 150 ? 17.538 -4.753 -20.046 1.00 97.94 150 LEU A O 1
ATOM 1217 N N . ARG A 1 151 ? 17.285 -5.843 -18.113 1.00 98.50 151 ARG A N 1
ATOM 1218 C CA . ARG A 1 151 ? 18.731 -5.899 -17.837 1.00 98.50 151 ARG A CA 1
ATOM 1219 C C . ARG A 1 151 ? 19.484 -6.733 -18.866 1.00 98.50 151 ARG A C 1
ATOM 1221 O O . ARG A 1 151 ? 20.617 -6.387 -19.190 1.00 98.50 151 ARG A O 1
ATOM 1228 N N . GLU A 1 152 ? 18.895 -7.822 -19.340 1.00 98.38 152 GLU A N 1
ATOM 1229 C CA . GLU A 1 152 ? 19.507 -8.663 -20.365 1.00 98.38 152 GLU A CA 1
ATOM 1230 C C . GLU A 1 152 ? 19.483 -7.987 -21.740 1.00 98.38 152 GLU A C 1
ATOM 1232 O O . GLU A 1 152 ? 20.511 -7.953 -22.411 1.00 98.38 152 GLU A O 1
ATOM 1237 N N . GLU A 1 153 ? 18.376 -7.341 -22.108 1.00 98.31 153 GLU A N 1
ATOM 1238 C CA . GLU A 1 153 ? 18.277 -6.529 -23.329 1.00 98.31 153 GLU A CA 1
ATOM 1239 C C . GLU A 1 153 ? 19.321 -5.402 -23.343 1.00 98.31 153 GLU A C 1
ATOM 1241 O O . GLU A 1 153 ? 20.044 -5.240 -24.323 1.00 98.31 153 GLU A O 1
ATOM 1246 N N . ILE A 1 154 ? 19.505 -4.687 -22.226 1.00 98.25 154 ILE A N 1
ATOM 1247 C CA . ILE A 1 154 ? 20.548 -3.655 -22.103 1.00 98.25 154 ILE A CA 1
ATOM 1248 C C . ILE A 1 154 ? 21.948 -4.244 -22.324 1.00 98.25 154 ILE A C 1
ATOM 1250 O O . ILE A 1 154 ? 22.777 -3.616 -22.984 1.00 98.25 154 ILE A O 1
ATOM 1254 N N . LYS A 1 155 ? 22.248 -5.434 -21.785 1.00 98.56 155 LYS A N 1
ATOM 1255 C CA . LYS A 1 155 ? 23.548 -6.084 -22.028 1.00 98.56 155 LYS A CA 1
ATOM 1256 C C . LYS A 1 155 ? 23.726 -6.438 -23.501 1.00 98.56 155 LYS A C 1
ATOM 1258 O O . LYS A 1 155 ? 24.804 -6.206 -24.039 1.00 98.56 155 LYS A O 1
ATOM 1263 N N . GLN A 1 156 ? 22.691 -6.968 -24.150 1.00 98.38 156 GLN A N 1
ATOM 1264 C CA . GLN A 1 156 ? 22.735 -7.310 -25.572 1.00 98.38 156 GLN A CA 1
ATOM 1265 C C . GLN A 1 156 ? 22.947 -6.067 -26.441 1.00 98.38 156 GLN A C 1
ATOM 1267 O O . GLN A 1 156 ? 23.813 -6.086 -27.315 1.00 98.38 156 GLN A O 1
ATOM 1272 N N . CYS A 1 157 ? 22.248 -4.967 -26.148 1.00 97.44 157 CYS A N 1
ATOM 1273 C CA . CYS A 1 157 ? 22.457 -3.683 -26.817 1.00 97.44 157 CYS A CA 1
ATOM 1274 C C . CYS A 1 157 ? 23.900 -3.193 -26.657 1.00 97.44 157 CYS A C 1
ATOM 1276 O O . CYS A 1 157 ? 24.526 -2.846 -27.652 1.00 97.44 157 CYS A O 1
ATOM 1278 N N . LYS A 1 158 ? 24.467 -3.249 -25.443 1.00 98.56 158 LYS A N 1
ATOM 1279 C CA . LYS A 1 158 ? 25.870 -2.867 -25.199 1.00 98.56 158 LYS A CA 1
ATOM 1280 C C . LYS A 1 158 ? 26.863 -3.718 -25.987 1.00 98.56 158 LYS A C 1
ATOM 1282 O O . LYS A 1 158 ? 27.835 -3.192 -26.515 1.00 98.56 158 LYS A O 1
ATOM 1287 N N . ILE A 1 159 ? 26.634 -5.030 -26.070 1.00 98.38 159 ILE A N 1
ATOM 1288 C CA . ILE A 1 159 ? 27.485 -5.930 -26.863 1.00 98.38 159 ILE A CA 1
ATOM 1289 C C . ILE A 1 159 ? 27.376 -5.586 -28.354 1.00 98.38 159 ILE A C 1
ATOM 1291 O O . ILE A 1 159 ? 28.392 -5.527 -29.042 1.00 98.38 159 ILE A O 1
ATOM 1295 N N . SER A 1 160 ? 26.161 -5.336 -28.848 1.00 98.50 160 SER A N 1
ATOM 1296 C CA . SER A 1 160 ? 25.931 -4.944 -30.241 1.00 98.50 160 SER A CA 1
ATOM 1297 C C . SER A 1 160 ? 26.585 -3.603 -30.580 1.00 98.50 160 SER A C 1
ATOM 1299 O O . SER A 1 160 ? 27.213 -3.487 -31.626 1.00 98.50 160 SER A O 1
ATOM 1301 N N . GLU A 1 161 ? 26.465 -2.607 -29.703 1.00 97.81 161 GLU A N 1
ATOM 1302 C CA . GLU A 1 161 ? 27.090 -1.290 -29.855 1.00 97.81 161 GLU A CA 1
ATOM 1303 C C . GLU A 1 161 ? 28.618 -1.401 -29.867 1.00 97.81 161 GLU A C 1
ATOM 1305 O O . GLU A 1 161 ? 29.269 -0.873 -30.763 1.00 97.81 161 GLU A O 1
ATOM 1310 N N . MET A 1 162 ? 29.196 -2.161 -28.931 1.00 98.25 162 MET A N 1
ATOM 1311 C CA . MET A 1 162 ? 30.639 -2.407 -28.893 1.00 98.25 162 MET A CA 1
ATOM 1312 C C . MET A 1 162 ? 31.140 -3.069 -30.181 1.00 98.25 162 MET A C 1
ATOM 1314 O O . MET A 1 162 ? 32.189 -2.688 -30.693 1.00 98.25 162 MET A O 1
ATOM 1318 N N . ARG A 1 163 ? 30.379 -4.024 -30.731 1.00 98.50 163 ARG A N 1
ATOM 1319 C CA . ARG A 1 163 ? 30.708 -4.661 -32.010 1.00 98.50 163 ARG A CA 1
ATOM 1320 C C . ARG A 1 163 ? 30.662 -3.668 -33.171 1.00 98.50 163 ARG A C 1
ATOM 1322 O O . ARG A 1 163 ? 31.592 -3.630 -33.959 1.00 98.50 163 ARG A O 1
ATOM 1329 N N . GLN A 1 164 ? 29.627 -2.833 -33.242 1.00 98.12 164 GLN A N 1
ATOM 1330 C CA . GLN A 1 164 ? 29.527 -1.803 -34.280 1.00 98.12 164 GLN A CA 1
ATOM 1331 C C . GLN A 1 164 ? 30.679 -0.798 -34.198 1.00 98.12 164 GLN A C 1
ATOM 1333 O O . GLN A 1 164 ? 31.238 -0.435 -35.225 1.00 98.12 164 GLN A O 1
ATOM 1338 N N . LEU A 1 165 ? 31.062 -0.368 -32.993 1.00 98.31 165 LEU A N 1
ATOM 1339 C CA . LEU A 1 165 ? 32.212 0.520 -32.796 1.00 98.31 165 LEU A CA 1
ATOM 1340 C C . LEU A 1 165 ? 33.523 -0.119 -33.263 1.00 98.31 165 LEU A C 1
ATOM 1342 O O . LEU A 1 165 ? 34.357 0.571 -33.845 1.00 98.31 165 LEU A O 1
ATOM 1346 N N . GLN A 1 166 ? 33.695 -1.423 -33.039 1.00 98.50 166 GLN A N 1
ATOM 1347 C CA . GLN A 1 166 ? 34.838 -2.157 -33.571 1.00 98.50 166 GLN A CA 1
ATOM 1348 C C . GLN A 1 166 ? 34.828 -2.160 -35.106 1.00 98.50 166 GLN A C 1
ATOM 1350 O O . GLN A 1 166 ? 35.828 -1.777 -35.706 1.00 98.50 166 GLN A O 1
ATOM 1355 N N . ASP A 1 167 ? 33.697 -2.500 -35.730 1.00 98.25 167 ASP A N 1
ATOM 1356 C CA . ASP A 1 167 ? 33.562 -2.501 -37.192 1.00 98.25 167 ASP A CA 1
ATOM 1357 C C . ASP A 1 167 ? 33.848 -1.100 -37.784 1.00 98.25 167 ASP A C 1
ATOM 1359 O O . ASP A 1 167 ? 34.503 -0.973 -38.818 1.00 98.25 167 ASP A O 1
ATOM 1363 N N . PHE A 1 168 ? 33.412 -0.022 -37.114 1.00 98.38 168 PHE A N 1
ATOM 1364 C CA . PHE A 1 168 ? 33.746 1.352 -37.514 1.00 98.38 168 PHE A CA 1
ATOM 1365 C C . PHE A 1 168 ? 35.248 1.637 -37.4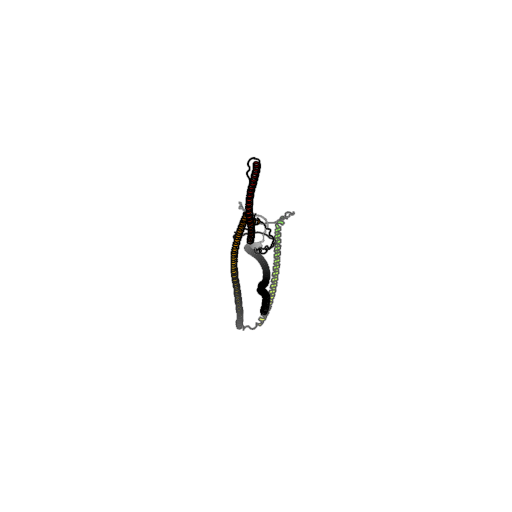36 1.00 98.38 168 PHE A C 1
ATOM 1367 O O . PHE A 1 168 ? 35.792 2.229 -38.365 1.00 98.38 168 PHE A O 1
ATOM 1374 N N . SER A 1 169 ? 35.919 1.203 -36.366 1.00 98.25 169 SER A N 1
ATOM 1375 C CA . SER A 1 169 ? 37.372 1.351 -36.225 1.00 98.25 169 SER A CA 1
ATOM 1376 C C . SER A 1 169 ? 38.120 0.620 -37.343 1.00 98.25 169 SER A C 1
ATOM 1378 O O . SER A 1 169 ? 39.046 1.180 -37.925 1.00 98.25 169 SER A O 1
ATOM 1380 N N . GLU A 1 170 ? 37.703 -0.603 -37.680 1.00 98.25 170 GLU A N 1
ATOM 1381 C CA . GLU A 1 170 ? 38.297 -1.390 -38.770 1.00 98.25 170 GLU A CA 1
ATOM 1382 C C . GLU A 1 170 ? 38.133 -0.670 -40.125 1.00 98.25 170 GLU A C 1
ATOM 1384 O O . GLU A 1 170 ? 39.099 -0.513 -40.874 1.00 98.25 170 GLU A O 1
ATOM 1389 N N . LEU A 1 171 ? 36.946 -0.118 -40.407 1.00 98.12 171 LEU A N 1
ATOM 1390 C CA . LEU A 1 171 ? 36.696 0.671 -41.622 1.00 98.12 171 LEU A CA 1
ATOM 1391 C C . LEU A 1 171 ? 37.496 1.984 -41.672 1.00 98.12 171 LEU A C 1
ATOM 1393 O O . LEU A 1 171 ? 37.937 2.405 -42.746 1.00 98.12 171 LEU A O 1
ATOM 1397 N N . GLU A 1 172 ? 37.686 2.659 -40.537 1.00 98.06 172 GLU A N 1
ATOM 1398 C CA . GLU A 1 172 ? 38.531 3.855 -40.451 1.00 98.06 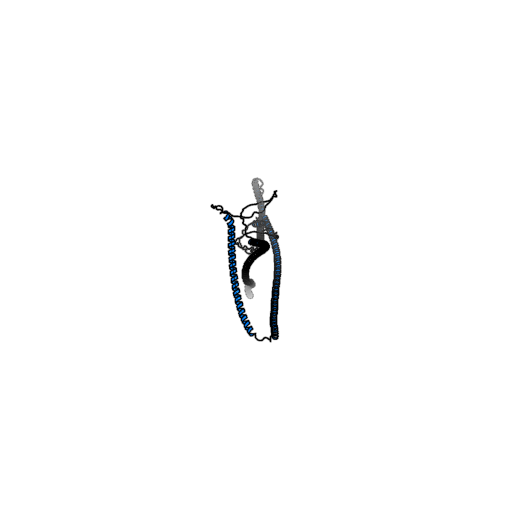172 GLU A CA 1
ATOM 1399 C C . GLU A 1 172 ? 39.998 3.526 -40.758 1.00 98.06 172 GLU A C 1
ATOM 1401 O O . GLU A 1 172 ? 40.649 4.255 -41.515 1.00 98.06 172 GLU A O 1
ATOM 1406 N N . GLU A 1 173 ? 40.511 2.408 -40.240 1.00 98.25 173 GLU A N 1
ATOM 1407 C CA . GLU A 1 173 ? 41.862 1.923 -40.535 1.00 98.25 173 GLU A CA 1
ATOM 1408 C C . GLU A 1 173 ? 42.045 1.593 -42.025 1.00 98.25 173 GLU A C 1
ATOM 1410 O O . GLU A 1 173 ? 43.037 2.017 -42.636 1.00 98.25 173 GLU A O 1
ATOM 1415 N N . GLU A 1 174 ? 41.077 0.907 -42.641 1.00 98.19 174 GLU A N 1
ATOM 1416 C CA . GLU A 1 174 ? 41.070 0.632 -44.083 1.00 98.19 174 GLU A CA 1
ATOM 1417 C C . GLU A 1 174 ? 41.066 1.925 -44.910 1.00 98.19 174 GLU A C 1
ATOM 1419 O O . GLU A 1 174 ? 41.853 2.068 -45.851 1.00 98.19 174 GLU A O 1
ATOM 1424 N N . ASN A 1 175 ? 40.246 2.910 -44.536 1.00 98.06 175 ASN A N 1
ATOM 1425 C CA . ASN A 1 175 ? 40.185 4.205 -45.216 1.00 98.06 175 ASN A CA 1
ATOM 1426 C C . ASN A 1 175 ? 41.524 4.955 -45.124 1.00 98.06 175 ASN A C 1
ATOM 1428 O O . ASN A 1 175 ? 42.049 5.435 -46.133 1.00 98.06 175 ASN A O 1
ATOM 1432 N N . ILE A 1 176 ? 42.140 4.984 -43.938 1.00 98.19 176 ILE A N 1
ATOM 1433 C CA . ILE A 1 176 ? 43.475 5.565 -43.747 1.00 98.19 176 ILE A CA 1
ATOM 1434 C C . ILE A 1 176 ? 44.512 4.842 -44.620 1.00 98.19 176 ILE A C 1
ATOM 1436 O O . ILE A 1 176 ? 45.370 5.496 -45.222 1.00 98.19 176 ILE A O 1
ATOM 1440 N N . SER A 1 177 ? 44.450 3.511 -44.713 1.00 98.06 177 SER A N 1
ATOM 1441 C CA . SER A 1 177 ? 45.335 2.720 -45.576 1.00 98.06 177 SER A CA 1
ATOM 1442 C C . SER A 1 177 ? 45.161 3.083 -47.055 1.00 98.06 177 SER A C 1
ATOM 1444 O O . SER A 1 177 ? 46.146 3.359 -47.745 1.00 98.06 177 SER A O 1
ATOM 1446 N N . LEU A 1 178 ? 43.918 3.187 -47.533 1.00 98.38 178 LEU A N 1
ATOM 1447 C CA . LEU A 1 178 ? 43.611 3.594 -48.906 1.00 98.38 178 LEU A CA 1
ATOM 1448 C C . LEU A 1 178 ? 44.085 5.021 -49.203 1.00 98.38 178 LEU A C 1
ATOM 1450 O O . LEU A 1 178 ? 44.699 5.260 -50.242 1.00 98.38 178 LEU A O 1
ATOM 1454 N N . LEU A 1 179 ? 43.884 5.971 -48.287 1.00 97.81 179 LEU A N 1
ATOM 1455 C CA . LEU A 1 179 ? 44.384 7.341 -48.441 1.00 97.81 179 LEU A CA 1
ATOM 1456 C C . LEU A 1 179 ? 45.914 7.396 -48.531 1.00 97.81 179 LEU A C 1
ATOM 1458 O O . LEU A 1 179 ? 46.457 8.166 -49.333 1.00 97.81 179 LEU A O 1
ATOM 1462 N N . LYS A 1 180 ? 46.620 6.568 -47.750 1.00 98.25 180 LYS A N 1
ATOM 1463 C CA . LYS A 1 180 ? 48.082 6.428 -47.848 1.00 98.25 180 LYS A CA 1
ATOM 1464 C C . LYS A 1 180 ? 48.491 5.884 -49.216 1.00 98.25 180 LYS A C 1
ATOM 1466 O O . LYS A 1 180 ? 49.360 6.476 -49.849 1.00 98.25 180 LYS A O 1
ATOM 1471 N N . GLN A 1 181 ? 47.835 4.831 -49.707 1.00 97.94 181 GLN A N 1
ATOM 1472 C CA . GLN A 1 181 ? 48.106 4.271 -51.039 1.00 97.94 181 GLN A CA 1
ATOM 1473 C C . GLN A 1 181 ? 47.865 5.299 -52.152 1.00 97.94 181 GLN A C 1
ATOM 1475 O O . GLN A 1 181 ? 48.718 5.488 -53.015 1.00 97.94 181 GLN A O 1
ATOM 1480 N N . VAL A 1 182 ? 46.749 6.033 -52.101 1.00 97.94 182 VAL A N 1
ATOM 1481 C CA . VAL A 1 182 ? 46.451 7.115 -53.055 1.00 97.94 182 VAL A CA 1
ATOM 1482 C C . VAL A 1 182 ? 47.518 8.212 -53.011 1.00 97.94 182 VAL A C 1
ATOM 1484 O O . VAL A 1 182 ? 47.878 8.756 -54.053 1.00 97.94 182 VAL A O 1
ATOM 1487 N N . SER A 1 183 ? 48.032 8.547 -51.827 1.00 97.19 183 SER A N 1
ATOM 1488 C CA . SER A 1 183 ? 49.090 9.554 -51.679 1.00 97.19 183 SER A CA 1
ATOM 1489 C C . SER A 1 183 ? 50.402 9.094 -52.319 1.00 97.19 183 SER A C 1
ATOM 1491 O O . SER A 1 183 ? 50.996 9.861 -53.072 1.00 97.19 183 SER A O 1
ATOM 1493 N N . VAL A 1 184 ? 50.793 7.832 -52.110 1.00 98.06 184 VAL A N 1
ATOM 1494 C CA . VAL A 1 184 ? 51.966 7.228 -52.766 1.00 98.06 184 VAL A CA 1
ATOM 1495 C C . VAL A 1 184 ? 51.795 7.206 -54.285 1.00 98.06 184 VAL A C 1
ATOM 1497 O O . VAL A 1 184 ? 52.693 7.619 -55.008 1.00 98.06 184 VAL A O 1
ATOM 1500 N N . LEU A 1 185 ? 50.624 6.809 -54.794 1.00 97.69 185 LEU A N 1
ATOM 1501 C CA . LEU A 1 185 ? 50.358 6.813 -56.237 1.00 97.69 185 LEU A CA 1
ATOM 1502 C C . LEU A 1 185 ? 50.459 8.216 -56.847 1.00 97.69 185 LEU A C 1
ATOM 1504 O O . LEU A 1 185 ? 50.978 8.367 -57.951 1.00 97.69 185 LEU A O 1
ATOM 1508 N N . LYS A 1 186 ? 49.994 9.250 -56.136 1.00 98.12 186 LYS A N 1
ATOM 1509 C CA . LYS A 1 186 ? 50.149 10.647 -56.570 1.00 98.12 186 LYS A CA 1
ATOM 1510 C C . LYS A 1 186 ? 51.616 11.073 -56.609 1.00 98.12 186 LYS A C 1
ATOM 1512 O O . LYS A 1 186 ? 52.007 11.753 -57.552 1.00 98.12 186 LYS A O 1
ATOM 1517 N N . GLU A 1 187 ? 52.414 10.677 -55.621 1.00 97.56 187 GLU A N 1
ATOM 1518 C CA . GLU A 1 187 ? 53.858 10.933 -55.602 1.00 97.56 187 GLU A CA 1
ATOM 1519 C C . GLU A 1 187 ? 54.552 10.246 -56.787 1.00 97.56 187 GLU A C 1
ATOM 1521 O O . GLU A 1 187 ? 55.185 10.923 -57.597 1.00 97.56 187 GLU A O 1
ATOM 1526 N N . SER A 1 188 ? 54.316 8.945 -56.991 1.00 96.88 188 SER A N 1
ATOM 1527 C CA . SER A 1 188 ? 54.849 8.202 -58.141 1.00 96.88 188 SER A CA 1
ATOM 1528 C C . SER A 1 188 ? 54.389 8.773 -59.489 1.00 96.88 188 SER A C 1
ATOM 1530 O O . SER A 1 188 ? 55.142 8.755 -60.461 1.00 96.88 188 SER A O 1
ATOM 1532 N N . GLN A 1 189 ? 53.171 9.317 -59.575 1.00 97.19 189 GLN A N 1
ATOM 1533 C CA . GLN A 1 189 ? 52.693 9.999 -60.780 1.00 97.19 189 GLN A CA 1
ATOM 1534 C C . GLN A 1 189 ? 53.499 11.274 -61.074 1.00 97.19 189 GLN A C 1
ATOM 1536 O O . GLN A 1 189 ? 53.826 11.538 -62.234 1.00 97.19 189 GLN A O 1
ATOM 1541 N N . VAL A 1 190 ? 53.832 12.060 -60.046 1.00 98.12 190 VAL A N 1
ATOM 1542 C CA . VAL A 1 190 ? 54.681 13.253 -60.194 1.00 98.12 190 VAL A CA 1
ATOM 1543 C C . VAL A 1 190 ? 56.094 12.857 -60.625 1.00 98.12 190 VAL A C 1
ATOM 1545 O O . VAL A 1 190 ? 56.637 13.468 -61.546 1.00 98.12 190 VAL A O 1
ATOM 1548 N N . GLU A 1 191 ? 56.667 11.811 -60.027 1.00 97.06 191 GLU A N 1
ATOM 1549 C CA . GLU A 1 191 ? 57.975 11.272 -60.423 1.00 97.06 191 GLU A CA 1
ATOM 1550 C C . GLU A 1 191 ? 57.986 10.801 -61.882 1.00 97.06 191 GLU A C 1
ATOM 1552 O O . GLU A 1 191 ? 58.902 11.134 -62.638 1.00 97.06 191 GLU A O 1
ATOM 1557 N N . PHE A 1 192 ? 56.944 10.082 -62.309 1.00 97.31 192 PHE A N 1
ATOM 1558 C CA . PHE A 1 192 ? 56.800 9.620 -63.688 1.00 97.31 192 PHE A CA 1
ATOM 1559 C C . PHE A 1 192 ? 56.750 10.782 -64.685 1.00 97.31 192 PHE A C 1
ATOM 1561 O O . PHE A 1 192 ? 57.463 10.760 -65.691 1.00 97.31 192 PHE A O 1
ATOM 1568 N N . GLU A 1 193 ? 55.949 11.819 -64.417 1.00 97.56 193 GLU A N 1
ATOM 1569 C CA . GLU A 1 193 ? 55.931 13.015 -65.269 1.00 97.56 193 GLU A CA 1
ATOM 1570 C C . GLU A 1 193 ? 57.297 13.727 -65.258 1.00 97.56 193 GLU A C 1
ATOM 1572 O O . GLU A 1 193 ? 57.764 14.165 -66.311 1.00 97.56 193 GLU A O 1
ATOM 1577 N N . GLY A 1 194 ? 58.001 13.755 -64.121 1.00 97.00 194 GLY A N 1
ATOM 1578 C CA . GLY A 1 194 ? 59.377 14.252 -64.025 1.00 97.00 194 GLY A CA 1
ATOM 1579 C C . GLY A 1 194 ? 60.354 13.508 -64.946 1.00 97.00 194 GLY A C 1
ATOM 1580 O O . GLY A 1 194 ? 61.052 14.133 -65.748 1.00 97.00 194 GLY A O 1
ATOM 1581 N N . ILE A 1 195 ? 60.358 12.173 -64.902 1.00 96.75 195 ILE A N 1
ATOM 1582 C CA . ILE A 1 195 ? 61.194 11.323 -65.769 1.00 96.75 195 ILE A CA 1
ATOM 1583 C C . ILE A 1 195 ? 60.813 11.500 -67.240 1.00 96.75 195 ILE A C 1
ATOM 1585 O O . ILE A 1 195 ? 61.680 11.584 -68.107 1.00 96.75 195 ILE A O 1
ATOM 1589 N N . LYS A 1 196 ? 59.521 11.600 -67.549 1.00 98.00 196 LYS A N 1
ATOM 1590 C CA . LYS A 1 196 ? 59.032 11.835 -68.911 1.00 98.00 196 LYS A CA 1
ATOM 1591 C C . LYS A 1 196 ? 59.512 13.177 -69.466 1.00 98.00 196 LYS A C 1
ATOM 1593 O O . LYS A 1 196 ? 59.870 13.250 -70.641 1.00 98.00 196 LYS A O 1
ATOM 1598 N N . HIS A 1 197 ? 59.556 14.228 -68.647 1.00 97.06 197 HIS A N 1
ATOM 1599 C CA . HIS A 1 197 ? 60.149 15.509 -69.033 1.00 97.06 197 HIS A CA 1
ATOM 1600 C C . HIS A 1 197 ? 61.668 15.414 -69.243 1.00 97.06 197 HIS A C 1
ATOM 1602 O O . HIS A 1 197 ? 62.175 15.979 -70.211 1.00 97.06 197 HIS A O 1
ATOM 1608 N N . GLU A 1 198 ? 62.390 14.677 -68.393 1.00 97.31 198 GLU A N 1
ATOM 1609 C CA . GLU A 1 198 ? 63.823 14.406 -68.585 1.00 97.31 198 GLU A CA 1
ATOM 1610 C C . GLU A 1 198 ? 64.081 13.657 -69.901 1.00 97.31 198 GLU A C 1
ATOM 1612 O O . GLU A 1 198 ? 64.930 14.065 -70.689 1.00 97.31 198 GLU A O 1
ATOM 1617 N N . LEU A 1 199 ? 63.303 12.609 -70.184 1.00 96.44 199 LEU A N 1
ATOM 1618 C CA . LEU A 1 199 ? 63.428 11.802 -71.397 1.00 96.44 199 LEU A CA 1
ATOM 1619 C C . LEU A 1 199 ? 63.180 12.632 -72.660 1.00 96.44 199 LEU A C 1
ATOM 1621 O O . LEU A 1 199 ? 63.933 12.511 -73.626 1.00 96.44 199 LEU A O 1
ATOM 1625 N N . LYS A 1 200 ? 62.173 13.514 -72.647 1.00 97.69 200 LYS A N 1
ATOM 1626 C CA . LYS A 1 200 ? 61.941 14.466 -73.745 1.00 97.69 200 LYS A CA 1
ATOM 1627 C C . LYS A 1 200 ? 63.151 15.367 -73.969 1.00 97.69 200 LYS A C 1
ATOM 1629 O O . LYS A 1 200 ? 63.638 15.434 -75.090 1.00 97.69 200 LYS A O 1
ATOM 1634 N N . ARG A 1 201 ? 63.696 15.963 -72.903 1.00 98.12 201 ARG A N 1
ATOM 1635 C CA . ARG A 1 201 ? 64.887 16.822 -72.992 1.00 98.12 201 ARG A CA 1
ATOM 1636 C C . ARG A 1 201 ? 66.087 16.082 -73.589 1.00 98.12 201 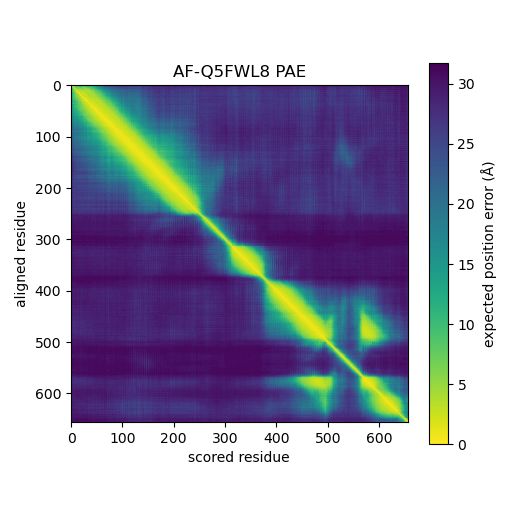ARG A C 1
ATOM 1638 O O . ARG A 1 201 ? 66.798 16.633 -74.419 1.00 98.12 201 ARG A O 1
ATOM 1645 N N . ARG A 1 202 ? 66.302 14.821 -73.194 1.00 95.62 202 ARG A N 1
ATOM 1646 C CA . ARG A 1 202 ? 67.363 13.971 -73.763 1.00 95.62 202 ARG A CA 1
ATOM 1647 C C . ARG A 1 202 ? 67.108 13.598 -75.217 1.00 95.62 202 ARG A C 1
ATOM 1649 O O . 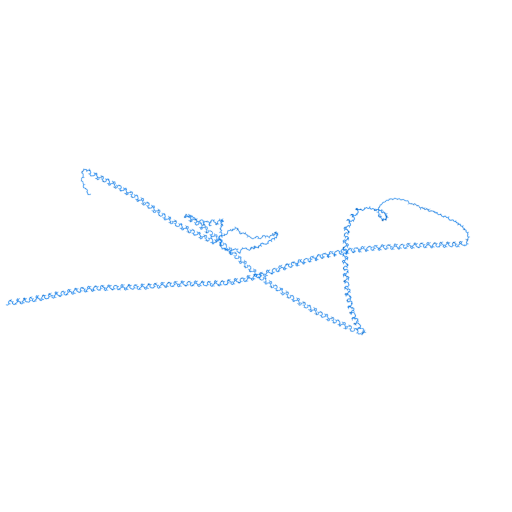ARG A 1 202 ? 68.054 13.510 -75.986 1.00 95.62 202 ARG A O 1
ATOM 1656 N N . THR A 1 203 ? 65.852 13.407 -75.604 1.00 97.44 203 THR A N 1
ATOM 1657 C CA . THR A 1 203 ? 65.484 13.150 -77.003 1.00 97.44 203 THR A CA 1
ATOM 1658 C C . THR A 1 203 ? 65.778 14.375 -77.868 1.00 97.44 203 THR A C 1
ATOM 1660 O O . THR A 1 203 ? 66.424 14.239 -78.899 1.00 97.44 203 THR A O 1
ATOM 1663 N N . GLU A 1 204 ? 65.406 15.572 -77.407 1.00 97.12 204 GLU A N 1
ATOM 1664 C CA . GLU A 1 204 ? 65.737 16.843 -78.070 1.00 97.12 204 GLU A CA 1
ATOM 1665 C C . GLU A 1 204 ? 67.263 17.041 -78.182 1.00 97.12 204 GLU A C 1
ATOM 1667 O O . GLU A 1 204 ? 67.764 17.429 -79.234 1.00 97.12 204 GLU A O 1
ATOM 1672 N N . GLU A 1 205 ? 68.031 16.712 -77.136 1.00 97.50 205 GLU A N 1
ATOM 1673 C CA . GLU A 1 205 ? 69.503 16.739 -77.169 1.00 97.50 205 GLU A CA 1
ATOM 1674 C C . GLU A 1 205 ? 70.076 15.761 -78.213 1.00 97.50 205 GLU A C 1
ATOM 1676 O O . GLU A 1 205 ? 70.971 16.127 -78.977 1.00 97.50 205 GLU A O 1
ATOM 1681 N N . ILE A 1 206 ? 69.530 14.542 -78.300 1.00 96.19 206 ILE A N 1
ATOM 1682 C CA . ILE A 1 206 ? 69.900 13.552 -79.323 1.00 96.19 206 ILE A CA 1
ATOM 1683 C C . ILE A 1 206 ? 69.562 14.061 -80.730 1.00 96.19 206 ILE A C 1
ATOM 1685 O O . ILE A 1 206 ? 70.377 13.905 -81.633 1.00 96.19 206 ILE A O 1
ATOM 1689 N N . GLU A 1 207 ? 68.396 14.677 -80.938 1.00 97.00 207 GLU A N 1
ATOM 1690 C CA . GLU A 1 207 ? 68.000 15.251 -82.232 1.00 97.00 207 GLU A CA 1
ATOM 1691 C C . GLU A 1 207 ? 68.947 16.372 -82.671 1.00 97.00 207 GLU A C 1
ATOM 1693 O O . GLU A 1 207 ? 69.372 16.400 -83.827 1.00 97.00 207 GLU A O 1
ATOM 1698 N N . VAL A 1 208 ? 69.347 17.253 -81.747 1.00 96.94 208 VAL A N 1
ATOM 1699 C CA . VAL A 1 208 ? 70.338 18.305 -82.016 1.00 96.94 208 VAL A CA 1
ATOM 1700 C C . VAL A 1 208 ? 71.690 17.698 -82.395 1.00 96.94 208 VAL A C 1
ATOM 1702 O O . VAL A 1 208 ? 72.282 18.109 -83.394 1.00 96.94 208 VAL A O 1
ATOM 1705 N N . LEU A 1 209 ? 72.176 16.708 -81.639 1.00 95.88 209 LEU A N 1
ATOM 1706 C CA . LEU A 1 209 ? 73.433 16.017 -81.944 1.00 95.88 209 LEU A CA 1
ATOM 1707 C C . LEU A 1 209 ? 73.366 15.272 -83.285 1.00 95.88 209 LEU A C 1
ATOM 1709 O O . LEU A 1 209 ? 74.310 15.346 -84.067 1.00 95.88 209 LEU A O 1
ATOM 1713 N N . ASN A 1 210 ? 72.250 14.611 -83.597 1.00 96.06 210 ASN A N 1
ATOM 1714 C CA . ASN A 1 210 ? 72.038 13.967 -84.894 1.00 96.06 210 ASN A CA 1
ATOM 1715 C C . ASN A 1 210 ? 72.060 14.991 -86.032 1.00 96.06 210 ASN A C 1
ATOM 1717 O O . ASN A 1 210 ? 72.732 14.761 -87.033 1.00 96.06 210 ASN A O 1
ATOM 1721 N N . GLY A 1 211 ? 71.413 16.148 -85.861 1.00 96.19 211 GLY A N 1
ATOM 1722 C CA . GLY A 1 211 ? 71.480 17.246 -86.826 1.00 96.19 211 GLY A CA 1
ATOM 1723 C C . GLY A 1 211 ? 72.910 17.757 -87.042 1.00 96.19 211 GLY A C 1
ATOM 1724 O O . GLY A 1 211 ? 73.310 18.009 -88.179 1.00 96.19 211 GLY A O 1
ATOM 1725 N N . GLN A 1 212 ? 73.715 17.848 -85.976 1.00 96.19 212 GLN A N 1
ATOM 1726 C CA . GLN A 1 212 ? 75.142 18.182 -86.083 1.00 96.19 212 GLN A CA 1
ATOM 1727 C C . GLN A 1 212 ? 75.929 17.107 -86.844 1.00 96.19 212 GLN A C 1
ATOM 1729 O O . GLN A 1 212 ? 76.752 17.442 -87.694 1.00 96.19 212 GLN A O 1
ATOM 1734 N N . VAL A 1 213 ? 75.672 15.823 -86.581 1.00 95.62 213 VAL A N 1
ATOM 1735 C CA . VAL A 1 213 ? 76.309 14.708 -87.300 1.00 95.62 213 VAL A CA 1
ATOM 1736 C C . VAL A 1 213 ? 75.927 14.713 -88.779 1.00 95.62 213 VAL A C 1
ATOM 1738 O O . VAL A 1 213 ? 76.804 14.560 -89.623 1.00 95.62 213 VAL A O 1
ATOM 1741 N N . GLU A 1 214 ? 74.655 14.926 -89.118 1.00 96.62 214 GLU A N 1
ATOM 1742 C CA . GLU A 1 214 ? 74.205 15.038 -90.509 1.00 96.62 214 GLU A CA 1
ATOM 1743 C C . GLU A 1 214 ? 74.905 16.181 -91.245 1.00 96.62 214 GLU A C 1
ATOM 1745 O O . GLU A 1 214 ? 75.327 16.007 -92.387 1.00 96.62 214 GLU A O 1
ATOM 1750 N N . GLU A 1 215 ? 75.066 17.340 -90.604 1.00 95.25 215 GLU A N 1
ATOM 1751 C CA . GLU A 1 215 ? 75.776 18.470 -91.203 1.00 95.25 215 GLU A CA 1
ATOM 1752 C C . GLU A 1 215 ? 77.268 18.169 -91.398 1.00 95.25 215 GLU A C 1
ATOM 1754 O O . GLU A 1 215 ? 77.827 18.469 -92.453 1.00 95.25 215 GLU A O 1
ATOM 1759 N N . LEU A 1 216 ? 77.905 17.491 -90.437 1.00 94.25 216 LEU A N 1
ATOM 1760 C CA . LEU A 1 216 ? 79.276 16.996 -90.592 1.00 94.25 216 LEU A CA 1
ATOM 1761 C C . LEU A 1 216 ? 79.397 15.982 -91.737 1.00 94.25 216 LEU A C 1
ATOM 1763 O O . LEU A 1 216 ? 80.373 16.025 -92.484 1.00 94.25 216 LEU A O 1
ATOM 1767 N N . VAL A 1 217 ? 78.411 15.099 -91.915 1.00 96.12 217 VAL A N 1
ATOM 1768 C CA . VAL A 1 217 ? 78.351 14.166 -93.050 1.00 96.12 217 VAL A CA 1
ATOM 1769 C C . VAL A 1 217 ? 78.197 14.925 -94.367 1.00 96.12 217 VAL A C 1
ATOM 1771 O O . VAL A 1 217 ? 78.941 14.649 -95.302 1.00 96.12 217 VAL A O 1
ATOM 1774 N N . ARG A 1 218 ? 77.315 15.931 -94.447 1.00 96.31 218 ARG A N 1
ATOM 1775 C CA . ARG A 1 218 ? 77.183 16.775 -95.649 1.00 96.31 218 ARG A CA 1
ATOM 1776 C C . ARG A 1 218 ? 78.485 17.500 -95.977 1.00 96.31 218 ARG A C 1
ATOM 1778 O O . ARG A 1 218 ? 78.883 17.526 -97.139 1.00 96.31 218 ARG A O 1
ATOM 1785 N N . LEU A 1 219 ? 79.154 18.072 -94.975 1.00 95.94 219 LEU A N 1
ATOM 1786 C CA . LEU A 1 219 ? 80.456 18.725 -95.137 1.00 95.94 219 LEU A CA 1
ATOM 1787 C C . LEU A 1 219 ? 81.524 17.737 -95.615 1.00 95.94 219 LEU A C 1
ATOM 1789 O O . LEU A 1 219 ? 82.276 18.062 -96.535 1.00 95.94 219 LEU A O 1
ATOM 1793 N N . ARG A 1 220 ? 81.552 16.521 -95.052 1.00 95.56 220 ARG A N 1
ATOM 1794 C CA . ARG A 1 220 ? 82.420 15.436 -95.520 1.00 95.56 220 ARG A CA 1
ATOM 1795 C C . ARG A 1 220 ? 82.136 15.113 -96.984 1.00 95.56 220 ARG A C 1
ATOM 1797 O O . ARG A 1 220 ? 83.066 15.170 -97.777 1.00 95.56 220 ARG A O 1
ATOM 1804 N N . ASP A 1 221 ? 80.886 14.870 -97.366 1.00 96.06 221 ASP A N 1
ATOM 1805 C CA . ASP A 1 221 ? 80.512 14.540 -98.748 1.00 96.06 221 ASP A CA 1
ATOM 1806 C C . ASP A 1 221 ? 80.880 15.663 -99.732 1.00 96.06 221 ASP A C 1
ATOM 1808 O O . ASP A 1 221 ? 81.247 15.400 -100.875 1.00 96.06 221 ASP A O 1
ATOM 1812 N N . ILE A 1 222 ? 80.774 16.933 -99.315 1.00 94.94 222 ILE A N 1
ATOM 1813 C CA . ILE A 1 222 ? 81.250 18.075 -100.110 1.00 94.94 222 ILE A CA 1
ATOM 1814 C C . ILE A 1 222 ? 82.771 18.014 -100.259 1.00 94.94 222 ILE A C 1
ATOM 1816 O O . ILE A 1 222 ? 83.265 18.162 -101.373 1.00 94.94 222 ILE A O 1
ATOM 1820 N N . SER A 1 223 ? 83.505 17.785 -99.167 1.00 91.06 223 SER A N 1
ATOM 1821 C CA . SER A 1 223 ? 84.967 17.689 -99.200 1.00 91.06 223 SER A CA 1
ATOM 1822 C C . SER A 1 223 ? 85.464 16.490 -100.019 1.00 91.06 223 SER A C 1
ATOM 1824 O O . SER A 1 223 ? 86.439 16.620 -100.754 1.00 91.06 223 SER A O 1
ATOM 1826 N N . GLU A 1 224 ? 84.762 15.354 -99.968 1.00 93.00 224 GLU A N 1
ATOM 1827 C CA . GLU A 1 224 ? 85.033 14.160 -100.773 1.00 93.00 224 GLU A CA 1
ATOM 1828 C C . GLU A 1 224 ? 84.777 14.439 -102.255 1.00 93.00 224 GLU A C 1
ATOM 1830 O O . GLU A 1 224 ? 85.656 14.185 -103.071 1.00 93.00 224 GLU A O 1
ATOM 1835 N N . ARG A 1 225 ? 83.641 15.058 -102.607 1.00 93.75 225 ARG A N 1
ATOM 1836 C CA . ARG A 1 225 ? 83.356 15.478 -103.991 1.00 93.75 225 ARG A CA 1
ATOM 1837 C C . ARG A 1 225 ? 84.381 16.471 -104.526 1.00 93.75 225 ARG A C 1
ATOM 1839 O O . ARG A 1 225 ? 84.859 16.310 -105.641 1.00 93.75 225 ARG A O 1
ATOM 1846 N N . GLN A 1 226 ? 84.757 17.475 -103.735 1.00 94.00 226 GLN A N 1
ATOM 1847 C CA . GLN A 1 226 ? 85.818 18.414 -104.113 1.00 94.00 226 GLN A CA 1
ATOM 1848 C C . GLN A 1 226 ? 87.145 17.682 -104.348 1.00 94.00 226 GLN A C 1
ATOM 1850 O O . GLN A 1 226 ? 87.847 17.966 -105.318 1.00 94.00 226 GLN A O 1
ATOM 1855 N N . LEU A 1 227 ? 87.480 16.706 -103.502 1.00 92.19 227 LEU A N 1
ATOM 1856 C CA . LEU A 1 227 ? 88.661 15.869 -103.683 1.00 92.19 227 LEU A CA 1
ATOM 1857 C C . LEU A 1 227 ? 88.562 15.032 -104.972 1.00 92.19 227 LEU A C 1
ATOM 1859 O O . LEU A 1 227 ? 89.507 15.032 -105.757 1.00 92.19 227 LEU A O 1
ATOM 1863 N N . GLU A 1 228 ? 87.429 14.390 -105.253 1.00 93.31 228 GLU A N 1
ATOM 1864 C CA . GLU A 1 228 ? 87.181 13.654 -106.503 1.00 93.31 228 GLU A CA 1
ATOM 1865 C C . GLU A 1 228 ? 87.307 14.549 -107.746 1.00 93.31 228 GLU A C 1
ATOM 1867 O O . GLU A 1 228 ? 87.988 14.176 -108.701 1.00 93.31 228 GLU A O 1
ATOM 1872 N N . GLU A 1 229 ? 86.734 15.754 -107.726 1.00 92.25 229 GLU A N 1
ATOM 1873 C CA . GLU A 1 229 ? 86.852 16.744 -108.805 1.00 92.25 229 GLU A CA 1
ATOM 1874 C C . GLU A 1 229 ? 88.315 17.170 -109.032 1.00 92.25 229 GLU A C 1
ATOM 1876 O O . GLU A 1 229 ? 88.779 17.261 -110.177 1.00 92.25 229 GLU A O 1
ATOM 1881 N N . THR A 1 230 ? 89.091 17.384 -107.960 1.00 93.12 230 THR A N 1
ATOM 1882 C CA . THR A 1 230 ? 90.534 17.672 -108.077 1.00 93.12 230 THR A CA 1
ATOM 1883 C C . THR A 1 230 ? 91.331 16.478 -108.610 1.00 93.12 230 THR A C 1
ATOM 1885 O O . THR A 1 230 ? 92.285 16.653 -109.368 1.00 93.12 230 THR A O 1
ATOM 1888 N N . LEU A 1 231 ? 90.936 15.248 -108.271 1.00 91.25 231 LEU A N 1
ATOM 1889 C CA . LEU A 1 231 ? 91.565 14.040 -108.799 1.00 91.25 231 LEU A CA 1
ATOM 1890 C C . LEU A 1 2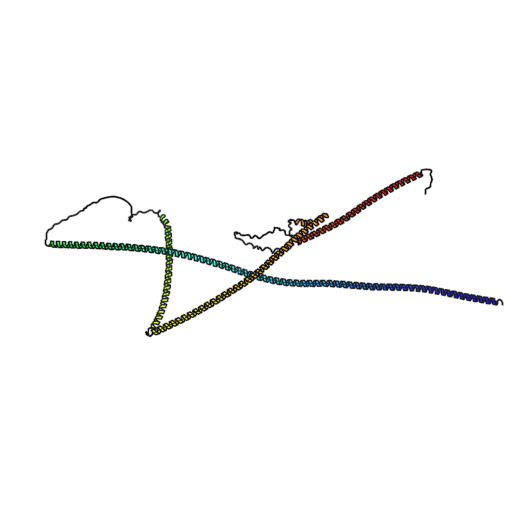31 ? 91.226 13.805 -110.275 1.00 91.25 231 LEU A C 1
ATOM 1892 O O . LEU A 1 231 ? 92.118 13.437 -111.042 1.00 91.25 231 LEU A O 1
ATOM 1896 N N . GLU A 1 232 ? 89.981 14.031 -110.700 1.00 92.00 232 GLU A N 1
ATOM 1897 C CA . GLU A 1 232 ? 89.578 13.876 -112.101 1.00 92.00 232 GLU A CA 1
ATOM 1898 C C . GLU A 1 232 ? 90.187 14.980 -112.973 1.00 92.00 232 GLU A C 1
ATOM 1900 O O . GLU A 1 232 ? 90.701 14.689 -114.050 1.00 92.00 232 GLU A O 1
ATOM 1905 N N . SER A 1 233 ? 90.242 16.229 -112.496 1.00 90.81 233 SER A N 1
ATOM 1906 C CA . SER A 1 233 ? 90.991 17.295 -113.183 1.00 90.81 233 SER A CA 1
ATOM 1907 C C . SER A 1 233 ? 92.486 16.971 -113.284 1.00 90.81 233 SER A C 1
ATOM 1909 O O . SER A 1 233 ? 93.075 17.111 -114.352 1.00 90.81 233 SER A O 1
ATOM 1911 N N . LEU A 1 234 ? 93.106 16.416 -112.238 1.00 90.00 234 LEU A N 1
ATOM 1912 C CA . LEU A 1 234 ? 94.487 15.928 -112.316 1.00 90.00 234 LEU A CA 1
ATOM 1913 C C . LEU A 1 234 ? 94.642 14.777 -113.324 1.00 90.00 234 LEU A C 1
ATOM 1915 O O . LEU A 1 234 ? 95.674 14.656 -113.992 1.00 90.00 234 LEU A O 1
ATOM 1919 N N . LYS A 1 235 ? 93.651 13.889 -113.422 1.00 92.00 235 LYS A N 1
ATOM 1920 C CA . LYS A 1 235 ? 93.648 12.774 -114.370 1.00 92.00 235 LYS A CA 1
ATOM 1921 C C . LYS A 1 235 ? 93.499 13.265 -115.808 1.00 92.00 235 LYS A C 1
ATOM 1923 O O . LYS A 1 235 ? 94.277 12.816 -116.646 1.00 92.00 235 LYS A O 1
ATOM 1928 N N . THR A 1 236 ? 92.598 14.206 -116.081 1.00 91.56 236 THR A N 1
ATOM 1929 C CA . THR A 1 236 ? 92.455 14.813 -117.412 1.00 91.56 236 THR A CA 1
ATOM 1930 C C . THR A 1 236 ? 93.704 15.603 -117.796 1.00 91.56 236 THR A C 1
ATOM 1932 O O . THR A 1 236 ? 94.202 15.419 -118.900 1.00 91.56 236 THR A O 1
ATOM 1935 N N . GLU A 1 237 ? 94.313 16.359 -116.878 1.00 87.19 237 GLU A N 1
ATOM 1936 C CA . GLU A 1 237 ? 95.626 16.996 -117.076 1.00 87.19 237 GLU A CA 1
ATOM 1937 C C . GLU A 1 237 ? 96.728 15.964 -117.389 1.00 87.19 237 GLU A C 1
ATOM 1939 O O . GLU A 1 237 ? 97.553 16.145 -118.288 1.00 87.19 237 GLU A O 1
ATOM 1944 N N . ARG A 1 238 ? 96.745 14.815 -116.697 1.00 88.69 238 ARG A N 1
ATOM 1945 C CA . ARG A 1 238 ? 97.673 13.708 -117.002 1.00 88.69 238 ARG A CA 1
ATOM 1946 C C . ARG A 1 238 ? 97.394 13.070 -118.360 1.00 88.69 238 ARG A C 1
ATOM 1948 O O . ARG A 1 238 ? 98.349 12.668 -119.026 1.00 88.69 238 ARG A O 1
ATOM 1955 N N . GLU A 1 239 ? 96.135 12.923 -118.750 1.00 87.06 239 GLU A N 1
ATOM 1956 C CA . GLU A 1 239 ? 95.732 12.407 -120.059 1.00 87.06 239 GLU A CA 1
ATOM 1957 C C . GLU A 1 239 ? 96.121 13.378 -121.169 1.00 87.06 239 GLU A C 1
ATOM 1959 O O . GLU A 1 239 ? 96.806 12.951 -122.089 1.00 87.06 239 GLU A O 1
ATOM 1964 N N . GLN A 1 240 ? 95.848 14.676 -121.025 1.00 87.06 240 GLN A N 1
ATOM 1965 C CA . GLN A 1 240 ? 96.328 15.729 -121.925 1.00 87.06 240 GLN A CA 1
ATOM 1966 C C . GLN A 1 240 ? 97.859 15.725 -122.024 1.00 87.06 240 GLN A C 1
ATOM 1968 O O . GLN A 1 240 ? 98.419 15.728 -123.116 1.00 87.06 240 GLN A O 1
ATOM 1973 N N . LYS A 1 241 ? 98.572 15.609 -120.895 1.00 86.81 241 LYS A N 1
ATOM 1974 C CA . LYS A 1 241 ? 100.037 15.472 -120.882 1.00 86.81 241 LYS A CA 1
ATOM 1975 C C . LYS A 1 241 ? 100.517 14.203 -121.593 1.00 86.81 241 LYS A C 1
ATOM 1977 O O . LYS A 1 241 ? 101.578 14.217 -122.218 1.00 86.81 241 LYS A O 1
ATOM 1982 N N . LYS A 1 242 ? 99.784 13.089 -121.493 1.00 84.69 242 LYS A N 1
ATOM 1983 C CA . LYS A 1 242 ? 100.068 11.858 -122.251 1.00 84.69 242 LYS A CA 1
ATOM 1984 C C . LYS A 1 242 ? 99.756 12.030 -123.736 1.00 84.69 242 LYS A C 1
ATOM 1986 O O . LYS A 1 242 ? 100.540 11.531 -124.531 1.00 84.69 242 LYS A O 1
ATOM 1991 N N . GLU A 1 243 ? 98.677 12.720 -124.094 1.00 82.94 243 GLU A N 1
ATOM 1992 C CA . GLU A 1 243 ? 98.282 13.082 -125.461 1.00 82.94 243 GLU A CA 1
ATOM 1993 C C . GLU A 1 243 ? 99.406 13.879 -126.126 1.00 82.94 243 GLU A C 1
ATOM 1995 O O . GLU A 1 243 ? 99.968 13.433 -127.119 1.00 82.94 243 GLU A O 1
ATOM 2000 N N . LEU A 1 244 ? 99.853 14.957 -125.476 1.00 79.12 244 LEU A N 1
ATOM 2001 C CA . LEU A 1 244 ? 100.981 15.781 -125.909 1.00 79.12 244 LEU A CA 1
ATOM 2002 C C . LEU A 1 244 ? 102.278 14.968 -126.015 1.00 79.12 244 LEU A C 1
ATOM 2004 O O . LEU A 1 244 ? 103.041 15.125 -126.964 1.00 79.12 244 LEU A O 1
ATOM 2008 N N . ARG A 1 245 ? 102.538 14.047 -125.074 1.00 78.75 245 ARG A N 1
ATOM 2009 C CA . ARG A 1 245 ? 103.666 13.103 -125.187 1.00 78.75 245 ARG A CA 1
ATOM 2010 C C . ARG A 1 245 ? 103.509 12.131 -126.358 1.00 78.75 245 ARG A C 1
ATOM 2012 O O . ARG A 1 245 ? 104.524 11.747 -126.927 1.00 78.75 245 ARG A O 1
ATOM 2019 N N . ARG A 1 246 ? 102.285 11.718 -126.698 1.00 79.25 246 ARG A N 1
ATOM 2020 C CA . ARG A 1 246 ? 101.970 10.819 -127.818 1.00 79.25 246 ARG A CA 1
ATOM 2021 C C . ARG A 1 246 ? 102.097 11.537 -129.158 1.00 79.25 246 ARG A C 1
ATOM 2023 O O . ARG A 1 246 ? 102.576 10.944 -130.111 1.00 79.25 246 ARG A O 1
ATOM 2030 N N . GLU A 1 247 ? 101.720 12.808 -129.223 1.00 72.88 247 GLU A N 1
ATOM 2031 C CA . GLU A 1 247 ? 101.956 13.684 -130.374 1.00 72.88 247 GLU A CA 1
ATOM 2032 C C . GLU A 1 247 ? 103.454 13.948 -130.565 1.00 72.88 247 GLU A C 1
ATOM 2034 O O . GLU A 1 247 ? 103.962 13.825 -131.677 1.00 72.88 247 GLU A O 1
ATOM 2039 N N . LEU A 1 248 ? 104.190 14.201 -129.478 1.00 61.69 248 LEU A N 1
ATOM 2040 C CA . LEU A 1 248 ? 105.653 14.284 -129.495 1.00 61.69 248 LEU A CA 1
ATOM 2041 C C . LEU A 1 248 ? 106.302 12.963 -129.937 1.00 61.69 248 LEU A C 1
ATOM 2043 O O . LEU A 1 248 ? 107.229 12.981 -130.744 1.00 61.69 248 LEU A O 1
ATOM 2047 N N . SER A 1 249 ? 105.823 11.812 -129.454 1.00 60.78 249 SER A N 1
ATOM 2048 C CA . SER A 1 249 ? 106.348 10.507 -129.876 1.00 60.78 249 SER A CA 1
ATOM 2049 C C . SER A 1 249 ? 105.934 10.126 -131.304 1.00 60.78 249 SER A C 1
ATOM 2051 O O . SER A 1 249 ? 106.709 9.480 -132.004 1.00 60.78 249 SER A O 1
ATOM 2053 N N . ALA A 1 250 ? 104.767 10.570 -131.776 1.00 59.16 250 ALA A N 1
ATOM 2054 C CA . ALA A 1 250 ? 104.348 10.454 -133.172 1.00 59.16 250 ALA A CA 1
ATOM 2055 C C . ALA A 1 250 ? 105.214 11.326 -134.097 1.00 59.16 250 ALA A C 1
ATOM 2057 O O . ALA A 1 250 ? 105.558 10.884 -135.191 1.00 59.16 250 ALA A O 1
ATOM 2058 N N . PHE A 1 251 ? 105.649 12.504 -133.635 1.00 54.88 251 PHE A N 1
ATOM 2059 C CA . PHE A 1 251 ? 106.659 13.324 -134.315 1.00 54.88 251 PHE A CA 1
ATOM 2060 C C . PHE A 1 251 ? 108.043 12.650 -134.354 1.00 54.88 251 PHE A C 1
ATOM 2062 O O . PHE A 1 251 ? 108.762 12.777 -135.341 1.00 54.88 251 PHE A O 1
ATOM 2069 N N . LEU A 1 252 ? 108.402 11.882 -133.321 1.00 53.75 252 LEU A N 1
ATOM 2070 C CA . LEU A 1 252 ? 109.663 11.129 -133.244 1.00 53.75 252 LEU A CA 1
ATOM 2071 C C . LEU A 1 252 ? 109.708 9.866 -134.131 1.00 53.75 252 LEU A C 1
ATOM 2073 O O . LEU A 1 252 ? 110.789 9.327 -134.342 1.00 53.75 252 LEU A O 1
ATOM 2077 N N . ASN A 1 253 ? 108.587 9.398 -134.693 1.00 46.25 253 ASN A N 1
ATOM 2078 C CA . ASN A 1 253 ? 108.555 8.216 -135.572 1.00 46.25 253 ASN A CA 1
ATOM 2079 C C . ASN A 1 253 ? 108.800 8.519 -137.069 1.00 46.25 253 ASN A C 1
ATOM 2081 O O . ASN A 1 253 ? 108.806 7.587 -137.872 1.00 46.25 253 ASN A O 1
ATOM 2085 N N . TYR A 1 254 ? 109.042 9.782 -137.449 1.00 44.91 254 TYR A N 1
ATOM 2086 C CA . TYR A 1 254 ? 109.492 10.170 -138.799 1.00 44.91 254 TYR A CA 1
ATOM 2087 C C . TYR A 1 254 ? 110.960 10.630 -138.862 1.00 44.91 254 TYR A C 1
ATOM 2089 O O . TYR A 1 254 ? 111.426 10.988 -139.938 1.00 44.91 254 TYR A O 1
ATOM 2097 N N . ASP A 1 255 ? 111.707 10.530 -137.754 1.00 29.28 255 ASP A N 1
ATOM 2098 C CA . ASP A 1 255 ? 113.170 10.620 -137.745 1.00 29.28 255 ASP A CA 1
ATOM 2099 C C . ASP A 1 255 ? 113.771 9.615 -136.752 1.00 29.28 255 ASP A C 1
ATOM 2101 O O . ASP A 1 255 ? 113.747 9.776 -135.532 1.00 29.28 255 ASP A O 1
ATOM 2105 N N . SER A 1 256 ? 114.339 8.547 -137.309 1.00 30.03 256 SER A N 1
ATOM 2106 C CA . SER A 1 256 ? 115.118 7.555 -136.577 1.00 30.03 256 SER A CA 1
ATOM 2107 C C . SER A 1 256 ? 116.521 8.082 -136.258 1.00 30.03 256 SER A C 1
ATOM 2109 O O . SER A 1 256 ? 117.226 8.554 -137.148 1.00 30.03 256 SER A O 1
ATOM 2111 N N . SER A 1 257 ? 116.971 7.786 -135.031 1.00 30.55 257 SER A N 1
ATOM 2112 C CA . SER A 1 257 ? 118.371 7.583 -134.596 1.00 30.55 257 SER A CA 1
ATOM 2113 C C . SER A 1 257 ? 119.083 8.730 -133.853 1.00 30.55 257 SER A C 1
ATOM 2115 O O . SER A 1 257 ? 119.848 9.476 -134.458 1.00 30.55 257 SER A O 1
ATOM 2117 N N . ARG A 1 258 ? 119.038 8.716 -132.504 1.00 31.23 258 ARG A N 1
ATOM 2118 C CA . ARG A 1 258 ? 120.261 8.670 -131.660 1.00 31.23 258 ARG A CA 1
ATOM 2119 C C . ARG A 1 258 ? 119.983 8.350 -130.178 1.00 31.23 258 ARG A C 1
ATOM 2121 O O . ARG A 1 258 ? 119.189 9.008 -129.521 1.00 31.23 258 ARG A O 1
ATOM 2128 N N . ASN A 1 259 ? 120.702 7.343 -129.680 1.00 30.92 259 ASN A N 1
ATOM 2129 C CA . ASN A 1 259 ? 120.817 6.909 -128.283 1.00 30.92 259 ASN A CA 1
ATOM 2130 C C . ASN A 1 259 ? 121.392 7.992 -127.348 1.00 30.92 259 ASN A C 1
ATOM 2132 O O . ASN A 1 259 ? 122.274 8.732 -127.783 1.00 30.92 259 ASN A O 1
ATOM 2136 N N . LEU A 1 260 ? 121.039 7.949 -126.053 1.00 30.59 260 LEU A N 1
ATOM 2137 C CA . LEU A 1 260 ? 121.993 7.718 -124.950 1.00 30.59 260 LEU A CA 1
ATOM 2138 C C . LEU A 1 260 ? 121.295 7.449 -123.600 1.00 30.59 260 LEU A C 1
ATOM 2140 O O . LEU A 1 260 ? 120.153 7.821 -123.362 1.00 30.59 260 LEU A O 1
ATOM 2144 N N . HIS A 1 261 ? 122.036 6.718 -122.779 1.00 29.44 261 HIS A N 1
ATOM 2145 C CA . HIS A 1 261 ? 121.709 5.980 -121.560 1.00 29.44 261 HIS A CA 1
ATOM 2146 C C . HIS A 1 261 ? 122.061 6.799 -120.293 1.00 29.44 261 HIS A C 1
ATOM 2148 O O . HIS A 1 261 ? 122.840 7.742 -120.408 1.00 29.44 261 HIS A O 1
ATOM 2154 N N . ALA A 1 262 ? 121.613 6.312 -119.118 1.00 28.11 262 ALA A N 1
ATOM 2155 C CA . ALA A 1 262 ? 122.093 6.532 -117.723 1.00 28.11 262 ALA A CA 1
ATOM 2156 C C . ALA A 1 262 ? 121.094 7.297 -116.819 1.00 28.11 262 ALA A C 1
ATOM 2158 O O . ALA A 1 262 ? 120.683 8.396 -117.163 1.00 28.11 262 ALA A O 1
ATOM 2159 N N . ASN A 1 263 ? 120.476 6.673 -115.800 1.00 33.03 263 ASN A N 1
ATOM 2160 C CA . ASN A 1 263 ? 120.964 6.330 -114.440 1.00 33.03 263 ASN A CA 1
ATOM 2161 C C . ASN A 1 263 ? 121.489 7.527 -113.623 1.00 33.03 263 ASN A C 1
ATOM 2163 O O . ASN A 1 263 ? 122.487 8.107 -114.027 1.00 33.03 263 ASN A O 1
ATOM 2167 N N . LEU A 1 264 ? 120.833 7.811 -112.484 1.00 32.22 264 LEU A N 1
ATOM 2168 C CA . LEU A 1 264 ? 121.333 8.202 -111.140 1.00 32.22 264 LEU A CA 1
ATOM 2169 C C . LEU A 1 264 ? 120.091 8.621 -110.304 1.00 32.22 264 LEU A C 1
ATOM 2171 O O . LEU A 1 264 ? 119.242 9.346 -110.815 1.00 32.22 264 LEU A O 1
ATOM 2175 N N . GLU A 1 265 ? 119.750 7.968 -109.189 1.00 26.98 265 GLU A N 1
ATOM 2176 C CA . GLU A 1 265 ? 120.300 8.124 -107.823 1.00 26.98 265 GLU A CA 1
ATOM 2177 C C . GLU A 1 265 ? 120.070 9.509 -107.180 1.00 26.98 265 GLU A C 1
ATOM 2179 O O . GLU A 1 265 ? 120.661 10.501 -107.587 1.00 26.98 265 GLU A O 1
ATOM 2184 N N . ASP A 1 266 ? 119.188 9.479 -106.171 1.00 27.20 266 ASP A N 1
ATOM 2185 C CA . ASP A 1 266 ? 119.400 9.884 -104.770 1.00 27.20 266 ASP A CA 1
ATOM 2186 C C . ASP A 1 266 ? 119.484 11.359 -104.325 1.00 27.20 266 ASP A C 1
ATOM 2188 O O . ASP A 1 266 ? 120.202 12.162 -104.909 1.00 27.20 266 ASP A O 1
ATOM 2192 N N . HIS A 1 267 ? 118.806 11.601 -103.184 1.00 28.61 267 HIS A N 1
ATOM 2193 C CA . HIS A 1 267 ? 119.013 12.647 -102.160 1.00 28.61 267 HIS A CA 1
ATOM 2194 C C . HIS A 1 267 ? 118.962 14.133 -102.583 1.00 28.61 267 HIS A C 1
ATOM 2196 O O . HIS A 1 267 ? 119.262 14.505 -103.705 1.00 28.61 267 HIS A O 1
ATOM 2202 N N . ASN A 1 268 ? 118.623 15.118 -101.755 1.00 29.03 268 ASN A N 1
ATOM 2203 C CA . ASN A 1 268 ? 118.096 15.285 -100.398 1.00 29.03 268 ASN A CA 1
ATOM 2204 C C . ASN A 1 268 ? 117.499 16.716 -100.386 1.00 29.03 268 ASN A C 1
ATOM 2206 O O . ASN A 1 268 ? 117.685 17.459 -101.350 1.00 29.03 268 ASN A O 1
ATOM 2210 N N . GLU A 1 269 ? 116.588 17.023 -99.461 1.00 32.50 269 GLU A N 1
ATOM 2211 C CA . GLU A 1 269 ? 116.721 18.046 -98.395 1.00 32.50 269 GLU A CA 1
ATOM 2212 C C . GLU A 1 269 ? 117.426 19.353 -98.819 1.00 32.50 269 GLU A C 1
ATOM 2214 O O . GLU A 1 269 ? 118.433 19.356 -99.511 1.00 32.50 269 GLU A O 1
ATOM 2219 N N . GLU A 1 270 ? 116.907 20.539 -98.530 1.00 33.44 270 GLU A N 1
ATOM 2220 C CA . GLU A 1 270 ? 116.865 21.186 -97.211 1.00 33.44 270 GLU A CA 1
ATOM 2221 C C . GLU A 1 270 ? 116.268 22.593 -97.514 1.00 33.44 270 GLU A C 1
ATOM 2223 O O . GLU A 1 270 ? 116.515 23.163 -98.576 1.00 33.44 270 GLU A O 1
ATOM 2228 N N . GLU A 1 271 ? 115.277 23.086 -96.769 1.00 32.41 271 GLU A N 1
ATOM 2229 C CA . GLU A 1 271 ? 115.485 23.910 -95.565 1.00 32.41 271 GLU A CA 1
ATOM 2230 C C . GLU A 1 271 ? 115.555 25.413 -95.882 1.00 32.41 271 GLU A C 1
ATOM 2232 O O . GLU A 1 271 ? 116.266 25.844 -96.781 1.00 32.41 271 GLU A O 1
ATOM 2237 N N . PHE A 1 272 ? 114.748 26.196 -95.160 1.00 28.45 272 PHE A N 1
ATOM 2238 C CA . PHE A 1 272 ? 115.103 27.473 -94.525 1.00 28.45 272 PHE A CA 1
ATOM 2239 C C . PHE A 1 272 ? 113.822 28.093 -93.932 1.00 28.45 272 PHE A C 1
ATOM 2241 O O . PHE A 1 272 ? 112.781 28.083 -94.582 1.00 28.45 272 PHE A O 1
ATOM 2248 N N . ASP A 1 273 ? 113.786 28.773 -92.794 1.00 28.50 273 ASP A N 1
ATOM 2249 C CA . ASP A 1 273 ? 114.517 28.748 -91.526 1.00 28.50 273 ASP A CA 1
ATOM 2250 C C . ASP A 1 273 ? 113.786 29.784 -90.635 1.00 28.50 273 ASP A C 1
ATOM 2252 O O . ASP A 1 273 ? 113.240 30.768 -91.135 1.00 28.50 273 ASP A O 1
ATOM 2256 N N . SER A 1 274 ? 113.864 29.571 -89.323 1.00 32.59 274 SER A N 1
ATOM 2257 C CA . SER A 1 274 ? 113.997 30.584 -88.267 1.00 32.59 274 SER A CA 1
ATOM 2258 C C . SER A 1 274 ? 112.854 31.533 -87.874 1.00 32.59 274 SER A C 1
ATOM 2260 O O . SER A 1 274 ? 112.306 32.314 -88.648 1.00 32.59 274 SER A O 1
ATOM 2262 N N . GLY A 1 275 ? 112.635 31.560 -86.552 1.00 30.08 275 GLY A N 1
ATOM 2263 C CA . GLY A 1 275 ? 111.959 32.628 -85.813 1.00 30.08 275 GLY A CA 1
ATOM 2264 C C . GLY A 1 275 ? 111.460 32.196 -84.425 1.00 30.08 275 GLY A C 1
ATOM 2265 O O . GLY A 1 275 ? 110.274 32.282 -84.148 1.00 30.08 275 GLY A O 1
ATOM 2266 N N . TYR A 1 276 ? 112.265 31.490 -83.625 1.00 30.88 276 TYR A N 1
ATOM 2267 C CA . TYR A 1 276 ? 112.911 31.985 -82.390 1.00 30.88 276 TYR A CA 1
ATOM 2268 C C . TYR A 1 276 ? 112.001 32.650 -81.315 1.00 30.88 276 TYR A C 1
ATOM 2270 O O . TYR A 1 276 ? 111.648 33.819 -81.401 1.00 30.88 276 TYR A O 1
ATOM 2278 N N . ASN A 1 277 ? 111.819 31.900 -80.216 1.00 34.41 277 ASN A N 1
ATOM 2279 C CA . ASN A 1 277 ? 111.989 32.289 -78.802 1.00 34.41 277 ASN A CA 1
ATOM 2280 C C . ASN A 1 277 ? 110.979 33.163 -78.010 1.00 34.41 277 ASN A C 1
ATOM 2282 O O . ASN A 1 277 ? 110.920 34.378 -78.146 1.00 34.41 277 ASN A O 1
ATOM 2286 N N . PHE A 1 278 ? 110.420 32.517 -76.967 1.00 30.47 278 PHE A N 1
ATOM 2287 C CA . PHE A 1 278 ? 110.667 32.747 -75.518 1.00 30.47 278 PHE A CA 1
ATOM 2288 C C . PHE A 1 278 ? 109.430 33.068 -74.654 1.00 30.47 278 PHE A C 1
ATOM 2290 O O . PHE A 1 278 ? 108.737 34.052 -74.874 1.00 30.47 278 PHE A O 1
ATOM 2297 N N . GLY A 1 279 ? 109.282 32.314 -73.552 1.00 29.98 279 GLY A N 1
ATOM 2298 C CA . GLY A 1 279 ? 108.959 32.929 -72.255 1.00 29.98 279 GLY A CA 1
ATOM 2299 C C . GLY A 1 279 ? 107.598 32.651 -71.600 1.00 29.98 279 GLY A C 1
ATOM 2300 O O . GLY A 1 279 ? 106.770 33.542 -71.523 1.00 29.98 279 GLY A O 1
ATOM 2301 N N . ILE A 1 280 ? 107.444 31.459 -71.008 1.00 34.53 280 ILE A N 1
ATOM 2302 C CA . ILE A 1 280 ? 107.166 31.241 -69.565 1.00 34.53 280 ILE A CA 1
ATOM 2303 C C . ILE A 1 280 ? 105.964 31.991 -68.918 1.00 34.53 280 ILE A C 1
ATOM 2305 O O . ILE A 1 280 ? 106.087 33.148 -68.538 1.00 34.53 280 ILE A O 1
ATOM 2309 N N . SER A 1 281 ? 104.884 31.251 -68.599 1.00 33.41 281 SER A N 1
ATOM 2310 C CA . SER A 1 281 ? 104.446 30.833 -67.233 1.00 33.41 281 SER A CA 1
ATOM 2311 C C . SER A 1 281 ? 102.923 30.829 -66.984 1.00 33.41 281 SER A C 1
ATOM 2313 O O . SER A 1 281 ? 102.312 31.887 -66.972 1.00 33.41 281 SER A O 1
ATOM 2315 N N . LYS A 1 282 ? 102.428 29.635 -66.582 1.00 36.47 282 LYS A N 1
ATOM 2316 C CA . LYS A 1 282 ? 101.503 29.326 -65.450 1.00 36.47 282 LYS A CA 1
ATOM 2317 C C . LYS A 1 282 ? 100.063 29.897 -65.518 1.00 36.47 282 LYS A C 1
ATOM 2319 O O . LYS A 1 282 ? 99.887 31.082 -65.721 1.00 36.47 282 LYS A O 1
ATOM 2324 N N . THR A 1 283 ? 98.970 29.150 -65.308 1.00 32.91 283 THR A N 1
ATOM 2325 C CA . THR A 1 283 ? 98.713 27.953 -64.471 1.00 32.91 283 THR A CA 1
ATOM 2326 C C . THR A 1 283 ? 97.346 27.310 -64.794 1.00 32.91 283 THR A C 1
ATOM 2328 O O . THR A 1 283 ? 96.388 28.045 -64.997 1.00 32.91 283 THR A O 1
ATOM 2331 N N . ASN A 1 284 ? 97.296 25.971 -64.655 1.00 31.92 284 ASN A N 1
ATOM 2332 C CA . ASN A 1 284 ? 96.185 25.068 -64.260 1.00 31.92 284 ASN A CA 1
ATOM 2333 C C . ASN A 1 284 ? 94.973 24.941 -65.216 1.00 31.92 284 ASN A C 1
ATOM 2335 O O . ASN A 1 284 ? 94.293 25.919 -65.468 1.00 31.92 284 ASN A O 1
ATOM 2339 N N . GLY A 1 285 ? 94.564 23.775 -65.728 1.00 32.78 285 GLY A N 1
ATOM 2340 C CA . GLY A 1 285 ? 94.910 22.381 -65.433 1.00 32.78 285 GLY A CA 1
ATOM 2341 C C . GLY A 1 285 ? 93.632 21.530 -65.450 1.00 32.78 285 GLY A C 1
ATOM 2342 O O . GLY A 1 285 ? 93.044 21.306 -64.397 1.00 32.78 285 GLY A O 1
ATOM 2343 N N . GLU A 1 286 ? 93.198 21.098 -66.637 1.00 33.88 286 GLU A N 1
ATOM 2344 C CA . GLU A 1 286 ? 92.102 20.144 -66.854 1.00 33.88 286 GLU A CA 1
ATOM 2345 C C . GLU A 1 286 ? 92.641 18.720 -67.086 1.00 33.88 286 GLU A C 1
ATOM 2347 O O . GLU A 1 286 ? 93.669 18.539 -67.731 1.00 33.88 286 GLU A O 1
ATOM 2352 N N . ILE A 1 287 ? 91.899 17.747 -66.543 1.00 38.19 287 ILE A N 1
ATOM 2353 C CA . ILE A 1 287 ? 91.475 16.470 -67.150 1.00 38.19 287 ILE A CA 1
ATOM 2354 C C . ILE A 1 287 ? 92.554 15.617 -67.846 1.00 38.19 287 ILE A C 1
ATOM 2356 O O . ILE A 1 287 ? 93.087 15.969 -68.894 1.00 38.19 287 ILE A O 1
ATOM 2360 N N . LEU A 1 288 ? 92.741 14.386 -67.353 1.00 32.94 288 LEU A N 1
ATOM 2361 C CA . LEU A 1 288 ? 93.342 13.300 -68.129 1.00 32.94 288 LEU A CA 1
ATOM 2362 C C . LEU A 1 288 ? 92.373 12.127 -68.279 1.00 32.94 288 LEU A C 1
ATOM 2364 O O . LEU A 1 288 ? 91.791 11.631 -67.315 1.00 32.94 288 LEU A O 1
ATOM 2368 N N . MET A 1 289 ? 92.245 11.717 -69.535 1.00 31.86 289 MET A N 1
ATOM 2369 C CA . MET A 1 289 ? 91.511 10.571 -70.049 1.00 31.86 289 MET A CA 1
ATOM 2370 C C . MET A 1 289 ? 92.334 9.273 -69.971 1.00 31.86 289 MET A C 1
ATOM 2372 O O . MET A 1 289 ? 93.547 9.288 -70.152 1.00 31.86 289 MET A O 1
ATOM 2376 N N . SER A 1 290 ? 91.595 8.168 -69.849 1.00 35.16 290 SER A N 1
ATOM 2377 C CA . SER A 1 290 ? 91.795 6.858 -70.498 1.00 35.16 290 SER A CA 1
ATOM 2378 C C . SER A 1 290 ? 92.992 5.942 -70.169 1.00 35.16 290 SER A C 1
ATOM 2380 O O . SER A 1 290 ? 94.164 6.280 -70.257 1.00 35.16 290 SER A O 1
ATOM 2382 N N . THR A 1 291 ? 92.604 4.688 -69.917 1.00 38.47 291 THR A N 1
ATOM 2383 C CA . THR A 1 291 ? 93.321 3.392 -69.883 1.00 38.47 291 THR A CA 1
ATOM 2384 C C . THR A 1 291 ? 94.285 3.129 -71.064 1.00 38.47 291 THR A C 1
ATOM 2386 O O . THR A 1 291 ? 94.037 3.684 -72.136 1.00 38.47 291 THR A O 1
ATOM 2389 N N . PRO A 1 292 ? 95.284 2.207 -70.966 1.00 44.22 292 PRO A N 1
ATOM 2390 C CA . PRO A 1 292 ? 95.043 0.786 -71.315 1.00 44.22 292 PRO A CA 1
ATOM 2391 C C . PRO A 1 292 ? 95.892 -0.294 -70.579 1.00 44.22 292 PRO A C 1
ATOM 2393 O O . PRO A 1 292 ? 96.878 -0.025 -69.903 1.00 44.22 292 PRO A O 1
ATOM 2396 N N . ARG A 1 293 ? 95.441 -1.548 -70.759 1.00 43.94 293 ARG A N 1
ATOM 2397 C CA . ARG A 1 293 ? 95.923 -2.865 -70.278 1.00 43.94 293 ARG A CA 1
ATOM 2398 C C . ARG A 1 293 ? 97.432 -3.155 -70.423 1.00 43.94 293 ARG A C 1
ATOM 2400 O O . ARG A 1 293 ? 97.989 -2.916 -71.488 1.00 43.94 293 ARG A O 1
ATOM 2407 N N . ASN A 1 294 ? 97.988 -3.917 -69.470 1.00 30.17 294 ASN A N 1
ATOM 2408 C CA . ASN A 1 294 ? 98.720 -5.158 -69.777 1.00 30.17 294 ASN A CA 1
ATOM 2409 C C . ASN A 1 294 ? 98.769 -6.122 -68.575 1.00 30.17 294 ASN A C 1
ATOM 2411 O O . ASN A 1 294 ? 98.844 -5.703 -67.422 1.00 30.17 294 ASN A O 1
ATOM 2415 N N . SER A 1 295 ? 98.652 -7.409 -68.885 1.00 35.62 295 SER A N 1
ATOM 2416 C CA . SER A 1 295 ? 98.699 -8.579 -68.005 1.00 35.62 295 SER A CA 1
ATOM 2417 C C . SER A 1 295 ? 100.110 -8.862 -67.481 1.00 35.62 295 SER A C 1
ATOM 2419 O O . SER A 1 295 ? 101.064 -8.652 -68.218 1.00 35.62 295 SER A O 1
ATOM 2421 N N . ASP A 1 296 ? 100.230 -9.379 -66.250 1.00 32.94 296 ASP A N 1
ATOM 2422 C CA . ASP A 1 296 ? 100.879 -10.677 -65.975 1.00 32.94 296 ASP A CA 1
ATOM 2423 C C . ASP A 1 296 ? 100.831 -11.051 -64.475 1.00 32.94 296 ASP A C 1
ATOM 2425 O O . ASP A 1 296 ? 101.446 -10.434 -63.613 1.00 32.94 296 ASP A O 1
ATOM 2429 N N . ILE A 1 297 ? 99.999 -12.061 -64.197 1.00 44.72 297 ILE A N 1
ATOM 2430 C CA . ILE A 1 297 ? 100.217 -13.249 -63.351 1.00 44.72 297 ILE A CA 1
ATOM 2431 C C . ILE A 1 297 ? 101.192 -13.105 -62.166 1.00 44.72 297 ILE A C 1
ATOM 2433 O O . ILE A 1 297 ? 102.394 -13.138 -62.373 1.00 44.72 297 ILE A O 1
ATOM 2437 N N . TYR A 1 298 ? 100.666 -13.143 -60.930 1.00 32.75 298 TYR A N 1
ATOM 2438 C CA . TYR A 1 298 ? 101.114 -14.042 -59.843 1.00 32.75 298 TYR A CA 1
ATOM 2439 C C . TYR A 1 298 ? 100.045 -14.100 -58.720 1.00 32.75 298 TYR A C 1
ATOM 2441 O O . TYR A 1 298 ? 99.725 -13.106 -58.075 1.00 32.75 298 TYR A O 1
ATOM 2449 N N . HIS A 1 299 ? 99.510 -15.296 -58.470 1.00 39.94 299 HIS A N 1
ATOM 2450 C CA . HIS A 1 299 ? 98.864 -15.739 -57.217 1.00 39.94 299 HIS A CA 1
ATOM 2451 C C . HIS A 1 299 ? 99.789 -16.825 -56.606 1.00 39.94 299 HIS A C 1
ATOM 2453 O O . HIS A 1 299 ? 100.527 -17.411 -57.405 1.00 39.94 299 HIS A O 1
ATOM 2459 N N . PRO A 1 300 ? 99.790 -17.164 -55.285 1.00 45.12 300 PRO A N 1
ATOM 2460 C CA . PRO A 1 300 ? 98.614 -17.239 -54.394 1.00 45.12 300 PRO A CA 1
ATOM 2461 C C . PRO A 1 300 ? 98.827 -16.876 -52.894 1.00 45.12 300 PRO A C 1
ATOM 2463 O O . PRO A 1 300 ? 99.944 -16.816 -52.391 1.00 45.12 300 PRO A O 1
ATOM 2466 N N . GLY A 1 301 ? 97.724 -16.719 -52.143 1.00 33.88 301 GLY A N 1
ATOM 2467 C CA . GLY A 1 301 ? 97.741 -16.690 -50.669 1.00 33.88 301 GLY A CA 1
ATOM 2468 C C . GLY A 1 301 ? 96.483 -16.084 -50.023 1.00 33.88 301 GLY A C 1
ATOM 2469 O O . GLY A 1 301 ? 96.489 -14.895 -49.720 1.00 33.88 301 GLY A O 1
ATOM 2470 N N . PRO A 1 302 ? 95.404 -16.865 -49.828 1.00 48.31 302 PRO A N 1
ATOM 2471 C CA . PRO A 1 302 ? 94.097 -16.420 -49.341 1.00 48.31 302 PRO A CA 1
ATOM 2472 C C . PRO A 1 302 ? 94.050 -16.456 -47.806 1.00 48.31 302 PRO A C 1
ATOM 2474 O O . PRO A 1 302 ? 94.650 -17.355 -47.230 1.00 48.31 302 PRO A O 1
ATOM 2477 N N . ASN A 1 303 ? 93.360 -15.503 -47.158 1.00 40.25 303 ASN A N 1
ATOM 2478 C CA . ASN A 1 303 ? 92.629 -15.667 -45.872 1.00 40.25 303 ASN A CA 1
ATOM 2479 C C . ASN A 1 303 ? 92.385 -14.371 -45.072 1.00 40.25 303 ASN A C 1
ATOM 2481 O O . ASN A 1 303 ? 91.835 -14.451 -43.980 1.00 40.25 303 ASN A O 1
ATOM 2485 N N . LEU A 1 304 ? 92.702 -13.176 -45.590 1.00 46.84 304 LEU A N 1
ATOM 2486 C CA . LEU A 1 304 ? 92.330 -11.924 -44.898 1.00 46.84 304 LEU A CA 1
ATOM 2487 C C . LEU A 1 304 ? 91.367 -11.012 -45.676 1.00 46.84 304 LEU A C 1
ATOM 2489 O O . LEU A 1 304 ? 90.770 -10.115 -45.093 1.00 46.84 304 LEU A O 1
ATOM 2493 N N . ALA A 1 305 ? 91.134 -11.280 -46.965 1.00 44.16 305 ALA A N 1
ATOM 2494 C CA . ALA A 1 305 ? 90.175 -10.527 -47.781 1.00 44.16 305 ALA A CA 1
ATOM 2495 C C . ALA A 1 305 ? 88.737 -11.090 -47.737 1.00 44.16 305 ALA A C 1
ATOM 2497 O O . ALA A 1 305 ? 87.810 -10.434 -48.204 1.00 44.16 305 ALA A O 1
ATOM 2498 N N . LEU A 1 306 ? 88.534 -12.283 -47.160 1.00 47.41 306 LEU A N 1
ATOM 2499 C CA . LEU A 1 306 ? 87.240 -12.981 -47.168 1.00 47.41 306 LEU A CA 1
ATOM 2500 C C . LEU A 1 306 ? 86.341 -12.670 -45.958 1.00 47.41 306 LEU A C 1
ATOM 2502 O O . LEU A 1 306 ? 85.284 -13.272 -45.847 1.00 47.41 306 LEU A O 1
ATOM 2506 N N . ASN A 1 307 ? 86.725 -11.763 -45.054 1.00 54.12 307 ASN A N 1
ATOM 2507 C CA . ASN A 1 307 ? 85.829 -11.328 -43.971 1.00 54.12 307 ASN A CA 1
ATOM 2508 C C . ASN A 1 307 ? 85.265 -9.922 -44.198 1.00 54.12 307 ASN A C 1
ATOM 2510 O O . ASN A 1 307 ? 84.129 -9.675 -43.830 1.00 54.12 307 ASN A O 1
ATOM 2514 N N . LEU A 1 308 ? 85.968 -9.023 -44.897 1.00 50.75 308 LEU A N 1
ATOM 2515 C CA . LEU A 1 308 ? 85.462 -7.658 -45.098 1.00 50.75 308 LEU A CA 1
ATOM 2516 C C . LEU A 1 308 ? 84.465 -7.536 -46.267 1.00 50.75 308 LEU A C 1
ATOM 2518 O O . LEU A 1 308 ? 83.550 -6.723 -46.206 1.00 50.75 308 LEU A O 1
ATOM 2522 N N . PHE A 1 309 ? 84.603 -8.353 -47.320 1.00 48.78 309 PHE A N 1
ATOM 2523 C CA . PHE A 1 309 ? 83.713 -8.309 -48.496 1.00 48.78 309 PHE A CA 1
ATOM 2524 C C . PHE A 1 309 ? 82.387 -9.056 -48.296 1.00 48.78 309 PHE A C 1
ATOM 2526 O O . PHE A 1 309 ? 81.396 -8.751 -48.956 1.00 48.78 309 PHE A O 1
ATOM 2533 N N . THR A 1 310 ? 82.357 -10.025 -47.387 1.00 55.84 310 THR A N 1
ATOM 2534 C CA . THR A 1 310 ? 81.165 -10.805 -47.026 1.00 55.84 310 THR A CA 1
ATOM 2535 C C . THR A 1 310 ? 80.353 -10.091 -45.956 1.00 55.84 310 THR A C 1
ATOM 2537 O O . THR A 1 310 ? 79.134 -10.147 -46.004 1.00 55.84 310 THR A O 1
ATOM 2540 N N . GLU A 1 311 ? 80.996 -9.371 -45.035 1.00 55.41 311 GLU A N 1
ATOM 2541 C CA . GLU A 1 311 ? 80.326 -8.708 -43.909 1.00 55.41 311 GLU A CA 1
ATOM 2542 C C . GLU A 1 311 ? 79.709 -7.348 -44.296 1.00 55.41 311 GLU A C 1
ATOM 2544 O O . GLU A 1 311 ? 78.637 -7.006 -43.804 1.00 55.41 311 GLU A O 1
ATOM 2549 N N . LEU A 1 312 ? 80.295 -6.622 -45.262 1.00 56.78 312 LEU A N 1
ATOM 2550 C CA . LEU A 1 312 ? 79.707 -5.386 -45.810 1.00 56.78 312 LEU A CA 1
ATOM 2551 C C . LEU A 1 312 ? 78.577 -5.630 -46.822 1.00 56.78 312 LEU A C 1
ATOM 2553 O O . LEU A 1 312 ? 77.677 -4.804 -46.923 1.00 56.78 312 LEU A O 1
ATOM 2557 N N . ASN A 1 313 ? 78.579 -6.769 -47.523 1.00 56.97 313 ASN A N 1
ATOM 2558 C CA . ASN A 1 313 ? 77.589 -7.056 -48.567 1.00 56.97 313 ASN A CA 1
ATOM 2559 C C . ASN A 1 313 ? 76.485 -8.037 -48.129 1.00 56.97 313 ASN A C 1
ATOM 2561 O O . ASN A 1 313 ? 75.503 -8.175 -48.848 1.00 56.97 313 ASN A O 1
ATOM 2565 N N . LEU A 1 314 ? 76.580 -8.717 -46.976 1.00 69.62 314 LEU A N 1
ATOM 2566 C CA . LEU A 1 314 ? 75.529 -9.644 -46.519 1.00 69.62 314 LEU A CA 1
ATOM 2567 C C . LEU A 1 314 ? 74.153 -8.990 -46.301 1.00 69.62 314 LEU A C 1
ATOM 2569 O O . LEU A 1 314 ? 73.175 -9.550 -46.795 1.00 69.62 314 LEU A O 1
ATOM 2573 N N . PRO A 1 315 ? 74.025 -7.843 -45.599 1.00 70.56 315 PRO A N 1
ATOM 2574 C CA . PRO A 1 315 ? 72.713 -7.233 -45.392 1.00 70.56 315 PRO A CA 1
ATOM 2575 C C . PRO A 1 315 ? 72.140 -6.672 -46.698 1.00 70.56 315 PRO A C 1
ATOM 2577 O O . PRO A 1 315 ? 70.931 -6.715 -46.904 1.00 70.56 315 PRO A O 1
ATOM 2580 N N . GLU A 1 316 ? 72.994 -6.205 -47.612 1.00 76.94 316 GLU A N 1
ATOM 2581 C CA . GLU A 1 316 ? 72.575 -5.710 -48.925 1.00 76.94 316 GLU A CA 1
ATOM 2582 C C . GLU A 1 316 ? 72.142 -6.857 -49.851 1.00 76.94 316 GLU A C 1
ATOM 2584 O O . GLU A 1 316 ? 71.083 -6.781 -50.469 1.00 76.94 316 GLU A O 1
ATOM 2589 N N . ILE A 1 317 ? 72.866 -7.981 -49.854 1.00 80.25 317 ILE A N 1
ATOM 2590 C CA . ILE A 1 317 ? 72.485 -9.208 -50.570 1.00 80.25 317 ILE A CA 1
ATOM 2591 C C . ILE A 1 317 ? 71.202 -9.815 -49.986 1.00 80.25 317 ILE A C 1
ATOM 2593 O O . ILE A 1 317 ? 70.336 -10.234 -50.749 1.00 80.25 317 ILE A O 1
ATOM 2597 N N . GLN A 1 318 ? 71.032 -9.838 -48.659 1.00 78.25 318 GLN A N 1
ATOM 2598 C CA . GLN A 1 318 ? 69.795 -10.307 -48.022 1.00 78.25 318 GLN A CA 1
ATOM 2599 C C . GLN A 1 318 ? 68.607 -9.396 -48.349 1.00 78.25 318 GLN A C 1
ATOM 2601 O O . GLN A 1 318 ? 67.516 -9.893 -48.627 1.00 78.25 318 GLN A O 1
ATOM 2606 N N . LYS A 1 319 ? 68.815 -8.074 -48.390 1.00 81.50 319 LYS A N 1
ATOM 2607 C CA . LYS A 1 319 ? 67.786 -7.109 -48.795 1.00 81.50 319 LYS A CA 1
ATOM 2608 C C . LYS A 1 319 ? 67.406 -7.278 -50.267 1.00 81.50 319 LYS A C 1
ATOM 2610 O O . LYS A 1 319 ? 66.219 -7.295 -50.577 1.00 81.50 319 LYS A O 1
ATOM 2615 N N . LEU A 1 320 ? 68.382 -7.487 -51.153 1.00 82.75 320 LEU A N 1
ATOM 2616 C CA . LEU A 1 320 ? 68.144 -7.788 -52.568 1.00 82.75 320 LEU A CA 1
ATOM 2617 C C . LEU A 1 320 ? 67.453 -9.147 -52.762 1.00 82.75 320 LEU A C 1
ATOM 2619 O O . LEU A 1 320 ? 66.545 -9.248 -53.580 1.00 82.75 320 LEU A O 1
ATOM 2623 N N . GLN A 1 321 ? 67.799 -10.178 -51.983 1.00 83.19 321 GLN A N 1
ATOM 2624 C CA . GLN A 1 321 ? 67.092 -11.468 -51.995 1.00 83.19 321 GLN A CA 1
ATOM 2625 C C . GLN A 1 321 ? 65.647 -11.342 -51.504 1.00 83.19 321 GLN A C 1
ATOM 2627 O O . GLN A 1 321 ? 64.752 -11.968 -52.068 1.00 83.19 321 GLN A O 1
ATOM 2632 N N . GLN A 1 322 ? 65.400 -10.527 -50.477 1.00 86.56 322 GLN A N 1
ATOM 2633 C CA . GLN A 1 322 ? 64.053 -10.288 -49.969 1.00 86.56 322 GLN A CA 1
ATOM 2634 C C . GLN A 1 322 ? 63.213 -9.468 -50.957 1.00 86.56 322 GLN A C 1
ATOM 2636 O O . GLN A 1 322 ? 62.041 -9.781 -51.153 1.00 86.56 322 GLN A O 1
ATOM 2641 N N . GLN A 1 323 ? 63.814 -8.477 -51.623 1.00 86.44 323 GLN A N 1
ATOM 2642 C CA . GLN A 1 323 ? 63.180 -7.736 -52.715 1.00 86.44 323 GLN A CA 1
ATOM 2643 C C . GLN A 1 323 ? 62.890 -8.638 -53.917 1.00 86.44 323 GLN A C 1
ATOM 2645 O O . GLN A 1 323 ? 61.802 -8.559 -54.475 1.00 86.44 323 GLN A O 1
ATOM 2650 N N . LEU A 1 324 ? 63.799 -9.549 -54.274 1.00 88.56 324 LEU A N 1
ATOM 2651 C CA . LEU A 1 324 ? 63.575 -10.509 -55.355 1.00 88.56 324 LEU A CA 1
ATOM 2652 C C . LEU A 1 324 ? 62.424 -11.470 -55.028 1.00 88.56 324 LEU A C 1
ATOM 2654 O O . LEU A 1 324 ? 61.534 -11.649 -55.848 1.00 88.56 324 LEU A O 1
ATOM 2658 N N . LEU A 1 325 ? 62.382 -12.015 -53.807 1.00 92.19 325 LEU A N 1
ATOM 2659 C CA . LEU A 1 325 ? 61.267 -12.847 -53.340 1.00 92.19 325 LEU A CA 1
ATOM 2660 C C . LEU A 1 325 ? 59.936 -12.090 -53.322 1.00 92.19 325 LEU A C 1
ATOM 2662 O O . LEU A 1 325 ? 58.890 -12.684 -53.575 1.00 92.19 325 LEU A O 1
ATOM 2666 N N . GLN A 1 326 ? 59.958 -10.796 -53.002 1.00 90.38 326 GLN A N 1
ATOM 2667 C CA . GLN A 1 326 ? 58.769 -9.952 -53.038 1.00 90.38 326 GLN A CA 1
ATOM 2668 C C . GLN A 1 326 ? 58.288 -9.737 -54.479 1.00 90.38 326 GLN A C 1
ATOM 2670 O O . GLN A 1 326 ? 57.113 -9.963 -54.759 1.00 90.38 326 GLN A O 1
ATOM 2675 N N . VAL A 1 327 ? 59.200 -9.422 -55.401 1.00 91.62 327 VAL A N 1
ATOM 2676 C CA . VAL A 1 327 ? 58.899 -9.300 -56.835 1.00 91.62 327 VAL A CA 1
ATOM 2677 C C . VAL A 1 327 ? 58.414 -10.629 -57.418 1.00 91.62 327 VAL A C 1
ATOM 2679 O O . VAL A 1 327 ? 57.497 -10.635 -58.231 1.00 91.62 327 VAL A O 1
ATOM 2682 N N . ASP A 1 328 ? 58.956 -11.769 -56.984 1.00 90.50 328 ASP A N 1
ATOM 2683 C CA . ASP A 1 328 ? 58.490 -13.089 -57.423 1.00 90.50 328 ASP A CA 1
ATOM 2684 C C . ASP A 1 328 ? 57.068 -13.397 -56.926 1.00 90.50 328 ASP A C 1
ATOM 2686 O O . ASP A 1 328 ? 56.272 -13.978 -57.668 1.00 90.50 328 ASP A O 1
ATOM 2690 N N . ARG A 1 329 ? 56.708 -12.973 -55.705 1.00 93.00 329 ARG A N 1
ATOM 2691 C CA . ARG A 1 329 ? 55.328 -13.082 -55.196 1.00 93.00 329 ARG A CA 1
ATOM 2692 C C . ARG A 1 329 ? 54.372 -12.163 -55.944 1.00 93.00 329 ARG A C 1
ATOM 2694 O O . ARG A 1 329 ? 53.293 -12.605 -56.321 1.00 93.00 329 ARG A O 1
ATOM 2701 N N . GLU A 1 330 ? 54.770 -10.919 -56.189 1.00 92.31 330 GLU A N 1
ATOM 2702 C CA . GLU A 1 330 ? 53.981 -9.956 -56.967 1.00 92.31 330 GLU A CA 1
ATOM 2703 C C . GLU A 1 330 ? 53.802 -10.430 -58.410 1.00 92.31 330 GLU A C 1
ATOM 2705 O O . GLU A 1 330 ? 52.702 -10.377 -58.949 1.00 92.31 330 GLU A O 1
ATOM 2710 N N . LYS A 1 331 ? 54.845 -11.000 -59.019 1.00 92.50 331 LYS A N 1
ATOM 2711 C CA . LYS A 1 331 ? 54.766 -11.640 -60.333 1.00 92.50 331 LYS A CA 1
ATOM 2712 C C . LYS A 1 331 ? 53.800 -12.822 -60.324 1.00 92.50 331 LYS A C 1
ATOM 2714 O O . LYS A 1 331 ? 53.026 -12.959 -61.265 1.00 92.50 331 LYS A O 1
ATOM 2719 N N . ALA A 1 332 ? 53.833 -13.675 -59.300 1.00 92.56 332 ALA A N 1
ATOM 2720 C CA . ALA A 1 332 ? 52.902 -14.796 -59.185 1.00 92.56 332 ALA A CA 1
ATOM 2721 C C . ALA A 1 332 ? 51.447 -14.320 -59.024 1.00 92.56 332 ALA A C 1
ATOM 2723 O O . ALA A 1 332 ? 50.563 -14.872 -59.675 1.00 92.56 332 ALA A O 1
ATOM 2724 N N . ALA A 1 333 ? 51.213 -13.270 -58.231 1.00 92.81 333 ALA A N 1
ATOM 2725 C CA . ALA A 1 333 ? 49.899 -12.644 -58.088 1.00 92.81 333 ALA A CA 1
ATOM 2726 C C . ALA A 1 333 ? 49.416 -12.037 -59.415 1.00 92.81 333 ALA A C 1
ATOM 2728 O O . ALA A 1 333 ? 48.328 -12.357 -59.871 1.00 92.81 333 ALA A O 1
ATOM 2729 N N . MET A 1 334 ? 50.268 -11.279 -60.110 1.00 89.94 334 MET A N 1
ATOM 2730 C CA . MET A 1 334 ? 49.942 -10.709 -61.422 1.00 89.94 334 MET A CA 1
ATOM 2731 C C . MET A 1 334 ? 49.670 -11.779 -62.486 1.00 89.94 334 MET A C 1
ATOM 2733 O O . MET A 1 334 ? 48.844 -11.574 -63.371 1.00 89.94 334 MET A O 1
ATOM 2737 N N . VAL A 1 335 ? 50.353 -12.928 -62.430 1.00 94.25 335 VAL A N 1
ATOM 2738 C CA . VAL A 1 335 ? 50.059 -14.061 -63.321 1.00 94.25 335 VAL A CA 1
ATOM 2739 C C . VAL A 1 335 ? 48.696 -14.672 -62.994 1.00 94.25 335 VAL A C 1
ATOM 2741 O O . VAL A 1 335 ? 47.958 -14.977 -63.927 1.00 94.25 335 VAL A O 1
ATOM 2744 N N . ALA A 1 336 ? 48.342 -14.808 -61.714 1.00 93.06 336 ALA A N 1
ATOM 2745 C CA . ALA A 1 336 ? 47.020 -15.279 -61.306 1.00 93.06 336 ALA A CA 1
ATOM 2746 C C . ALA A 1 336 ? 45.911 -14.308 -61.748 1.00 93.06 336 ALA A C 1
ATOM 2748 O O . ALA A 1 336 ? 44.938 -14.744 -62.358 1.00 93.06 336 ALA A O 1
ATOM 2749 N N . ASP A 1 337 ? 46.102 -13.000 -61.556 1.00 93.81 337 ASP A N 1
ATOM 2750 C CA . ASP A 1 337 ? 45.159 -11.966 -61.999 1.00 93.81 337 ASP A CA 1
ATOM 2751 C C . ASP A 1 337 ? 45.017 -11.951 -63.529 1.00 93.81 337 ASP A C 1
ATOM 2753 O O . ASP A 1 337 ? 43.919 -11.791 -64.061 1.00 93.81 337 ASP A O 1
ATOM 2757 N N . LEU A 1 338 ? 46.113 -12.156 -64.270 1.00 91.44 338 LEU A N 1
ATOM 2758 C CA . LEU A 1 338 ? 46.070 -12.300 -65.728 1.00 91.44 338 LEU A CA 1
ATOM 2759 C C . LEU A 1 338 ? 45.330 -13.566 -66.165 1.00 91.44 338 LEU A C 1
ATOM 2761 O O . LEU A 1 338 ? 44.631 -13.538 -67.178 1.00 91.44 338 LEU A O 1
ATOM 2765 N N . GLU A 1 339 ? 45.478 -14.671 -65.436 1.00 92.62 339 GLU A N 1
ATOM 2766 C CA . GLU A 1 339 ? 44.755 -15.913 -65.705 1.00 92.62 339 GLU A CA 1
ATOM 2767 C C . GLU A 1 339 ? 43.257 -15.755 -65.403 1.00 92.62 339 GLU A C 1
ATOM 2769 O O . GLU A 1 339 ? 42.422 -16.165 -66.211 1.00 92.62 339 GLU A O 1
ATOM 2774 N N . GLU A 1 340 ? 42.899 -15.057 -64.324 1.00 93.50 340 GLU A N 1
ATOM 2775 C CA . GLU A 1 340 ? 41.517 -14.696 -64.004 1.00 93.50 340 GLU A CA 1
ATOM 2776 C C . GLU A 1 340 ? 40.917 -13.742 -65.047 1.00 93.50 340 GLU A C 1
ATOM 2778 O O . GLU A 1 340 ? 39.825 -13.990 -65.561 1.00 93.50 340 GLU A O 1
ATOM 2783 N N . LEU A 1 341 ? 41.642 -12.693 -65.445 1.00 90.88 341 LEU A N 1
ATOM 2784 C CA . LEU A 1 341 ? 41.222 -11.777 -66.509 1.00 90.88 341 LEU A CA 1
ATOM 2785 C C . LEU A 1 341 ? 41.061 -12.495 -67.849 1.00 90.88 341 LEU A C 1
ATOM 2787 O O . LEU A 1 341 ? 40.126 -12.198 -68.593 1.00 90.88 341 LEU A O 1
ATOM 2791 N N . LYS A 1 342 ? 41.935 -13.456 -68.160 1.00 92.06 342 LYS A N 1
ATOM 2792 C CA . LYS A 1 342 ? 41.813 -14.293 -69.357 1.00 92.06 342 LYS A CA 1
ATOM 2793 C C . LYS A 1 342 ? 40.571 -15.181 -69.290 1.00 92.06 342 LYS A C 1
ATOM 2795 O O . LYS A 1 342 ? 39.830 -15.232 -70.267 1.00 92.06 342 LYS A O 1
ATOM 2800 N N . ASN A 1 343 ? 40.296 -15.803 -68.145 1.00 92.94 343 ASN A N 1
ATOM 2801 C CA . ASN A 1 343 ? 39.080 -16.591 -67.943 1.00 92.94 343 ASN A CA 1
ATOM 2802 C C . ASN A 1 343 ? 37.822 -15.718 -68.074 1.00 92.94 343 ASN A C 1
ATOM 2804 O O . ASN A 1 343 ? 36.889 -16.085 -68.784 1.00 92.94 343 ASN A O 1
ATOM 2808 N N . ASN A 1 344 ? 37.818 -14.523 -67.481 1.00 91.62 344 ASN A N 1
ATOM 2809 C CA . ASN A 1 344 ? 36.728 -13.554 -67.619 1.00 91.62 344 ASN A CA 1
ATOM 2810 C C . ASN A 1 344 ? 36.551 -13.096 -69.077 1.00 91.62 344 ASN A C 1
ATOM 2812 O O . ASN A 1 344 ? 35.425 -12.962 -69.567 1.00 91.62 344 ASN A O 1
ATOM 2816 N N . LEU A 1 345 ? 37.648 -12.898 -69.810 1.00 92.38 345 LEU A N 1
ATOM 2817 C CA . LEU A 1 345 ? 37.610 -12.586 -71.236 1.00 92.38 345 LEU A CA 1
ATOM 2818 C C . LEU A 1 345 ? 37.013 -13.742 -72.053 1.00 92.38 345 LEU A C 1
ATOM 2820 O O . LEU A 1 345 ? 36.234 -13.506 -72.972 1.00 92.38 345 LEU A O 1
ATOM 2824 N N . ASP A 1 346 ? 37.348 -14.986 -71.734 1.00 91.69 346 ASP A N 1
ATOM 2825 C CA . ASP A 1 346 ? 36.815 -16.145 -72.447 1.00 91.69 346 ASP A CA 1
ATOM 2826 C C . ASP A 1 346 ? 35.324 -16.361 -72.132 1.00 91.69 346 ASP A C 1
ATOM 2828 O O . ASP A 1 346 ? 34.530 -16.558 -73.053 1.00 91.69 346 ASP A O 1
ATOM 2832 N N . VAL A 1 347 ? 34.897 -16.163 -70.880 1.00 93.56 347 VAL A N 1
ATOM 2833 C CA . VAL A 1 347 ? 33.472 -16.164 -70.492 1.00 93.56 347 VAL A CA 1
ATOM 2834 C C . VAL A 1 347 ? 32.692 -15.057 -71.212 1.00 93.56 347 VAL A C 1
ATOM 2836 O O . VAL A 1 347 ? 31.596 -15.295 -71.727 1.00 93.56 347 VAL A O 1
ATOM 2839 N N . THR A 1 348 ? 33.245 -13.844 -71.298 1.00 89.62 348 THR A N 1
ATOM 2840 C CA . THR A 1 348 ? 32.591 -12.732 -72.013 1.00 89.62 348 THR A CA 1
ATOM 2841 C C . THR A 1 348 ? 32.560 -12.952 -73.525 1.00 89.62 348 THR A C 1
ATOM 2843 O O . THR A 1 348 ? 31.554 -12.629 -74.157 1.00 89.62 348 THR A O 1
ATOM 2846 N N . LYS A 1 349 ? 33.589 -13.570 -74.120 1.00 90.69 349 LYS A N 1
ATOM 2847 C CA . LYS A 1 349 ? 33.567 -14.002 -75.528 1.00 90.69 349 LYS A CA 1
ATOM 2848 C C . LYS A 1 349 ? 32.514 -15.073 -75.784 1.00 90.69 349 LYS A C 1
ATOM 2850 O O . LYS A 1 349 ? 31.823 -14.996 -76.796 1.00 90.69 349 LYS A O 1
ATOM 2855 N N . GLU A 1 350 ? 32.356 -16.050 -74.892 1.00 91.31 350 GLU A N 1
ATOM 2856 C CA . GLU A 1 350 ? 31.297 -17.056 -75.014 1.00 91.31 350 GLU A CA 1
ATOM 2857 C C . GLU A 1 350 ? 29.901 -16.432 -74.912 1.00 91.31 350 GLU A C 1
ATOM 2859 O O . GLU A 1 350 ? 29.008 -16.790 -75.685 1.00 91.31 350 GLU A O 1
ATOM 2864 N N . ALA A 1 351 ? 29.702 -15.482 -73.993 1.00 91.00 351 ALA A N 1
ATOM 2865 C CA . ALA A 1 351 ? 28.458 -14.723 -73.896 1.00 91.00 351 ALA A CA 1
ATOM 2866 C C . ALA A 1 351 ? 28.195 -13.915 -75.178 1.00 91.00 351 ALA A C 1
ATOM 2868 O O . ALA A 1 351 ? 27.101 -13.986 -75.735 1.00 91.00 351 ALA A O 1
ATOM 2869 N N . LEU A 1 352 ? 29.215 -13.236 -75.711 1.00 90.56 352 LEU A N 1
ATOM 2870 C CA . LEU A 1 352 ? 29.119 -12.499 -76.971 1.00 90.56 352 LEU A CA 1
ATOM 2871 C C . LEU A 1 352 ? 28.808 -13.421 -78.155 1.00 90.56 352 LEU A C 1
ATOM 2873 O O . LEU A 1 352 ? 27.996 -13.065 -79.001 1.00 90.56 352 LEU A O 1
ATOM 2877 N N . PHE A 1 353 ? 29.399 -14.617 -78.215 1.00 89.12 353 PHE A N 1
ATOM 2878 C CA . PHE A 1 353 ? 29.104 -15.596 -79.262 1.00 89.12 353 PHE A CA 1
ATOM 2879 C C . PHE A 1 353 ? 27.650 -16.083 -79.190 1.00 89.12 353 PHE A C 1
ATOM 2881 O O . PHE A 1 353 ? 26.997 -16.239 -80.224 1.00 89.12 353 PHE A O 1
ATOM 2888 N N . LYS A 1 354 ? 27.108 -16.276 -77.979 1.00 90.50 354 LYS A N 1
ATOM 2889 C CA . LYS A 1 354 ? 25.685 -16.602 -77.776 1.00 90.50 354 LYS A CA 1
ATOM 2890 C C . LYS A 1 354 ? 24.779 -15.468 -78.258 1.00 90.50 354 LYS A C 1
ATOM 2892 O O . LYS A 1 354 ? 23.847 -15.740 -79.012 1.00 90.50 354 LYS A O 1
ATOM 2897 N N . GLU A 1 355 ? 25.086 -14.222 -77.906 1.00 85.44 355 GLU A N 1
ATOM 2898 C CA . GLU A 1 355 ? 24.349 -13.040 -78.377 1.00 85.44 355 GLU A CA 1
ATOM 2899 C C . GLU A 1 355 ? 24.461 -12.854 -79.897 1.00 85.44 355 GLU A C 1
ATOM 2901 O O . GLU A 1 355 ? 23.477 -12.569 -80.573 1.00 85.44 355 GLU A O 1
ATOM 2906 N N . GLN A 1 356 ? 25.640 -13.076 -80.480 1.00 85.12 356 GLN A N 1
ATOM 2907 C CA . GLN A 1 356 ? 25.850 -12.988 -81.924 1.00 85.12 356 GLN A CA 1
ATOM 2908 C C . GLN A 1 356 ? 25.073 -14.074 -82.674 1.00 85.12 356 GLN A C 1
ATOM 2910 O O . GLN A 1 356 ? 24.517 -13.801 -83.737 1.00 85.12 356 GLN A O 1
ATOM 2915 N N . LYS A 1 357 ? 24.976 -15.283 -82.111 1.00 87.69 357 LYS A N 1
ATOM 2916 C CA . LYS A 1 357 ? 24.139 -16.354 -82.657 1.00 87.69 357 LYS A CA 1
ATOM 2917 C C . LYS A 1 357 ? 22.653 -15.997 -82.582 1.00 87.69 357 LYS A C 1
ATOM 2919 O O . LYS A 1 357 ? 21.960 -16.131 -83.585 1.00 87.69 357 LYS A O 1
ATOM 2924 N N . GLN A 1 358 ? 22.178 -15.488 -81.444 1.00 86.56 358 GLN A N 1
ATOM 2925 C CA . GLN A 1 358 ? 20.790 -15.031 -81.299 1.00 86.56 358 GLN A CA 1
ATOM 2926 C C . GLN A 1 358 ? 20.463 -13.882 -82.262 1.00 86.56 358 GLN A C 1
ATOM 2928 O O . GLN A 1 358 ? 19.417 -13.894 -82.909 1.00 86.56 358 GLN A O 1
ATOM 2933 N N . ASN A 1 359 ? 21.378 -12.925 -82.426 1.00 80.25 359 ASN A N 1
ATOM 2934 C CA . ASN A 1 359 ? 21.245 -11.853 -83.408 1.00 80.25 359 ASN A CA 1
ATOM 2935 C C . ASN A 1 359 ? 21.278 -12.373 -84.849 1.00 80.25 359 ASN A C 1
ATOM 2937 O O . ASN A 1 359 ? 20.532 -11.866 -85.678 1.00 80.25 359 ASN A O 1
ATOM 2941 N N . GLY A 1 360 ? 22.082 -13.394 -85.157 1.00 83.12 360 GLY A N 1
ATOM 2942 C CA . GLY A 1 360 ? 22.080 -14.066 -86.459 1.00 83.12 360 GLY A CA 1
ATOM 2943 C C . GLY A 1 360 ? 20.741 -14.742 -86.761 1.00 83.12 360 GLY A C 1
ATOM 2944 O O . GLY A 1 360 ? 20.174 -14.529 -87.828 1.00 83.12 360 GLY A O 1
ATOM 2945 N N . GLU A 1 361 ? 20.180 -15.464 -85.789 1.00 84.44 361 GLU A N 1
ATOM 2946 C CA . GLU A 1 361 ? 18.851 -16.080 -85.897 1.00 84.44 361 GLU A CA 1
ATOM 2947 C C . GLU A 1 361 ? 17.736 -15.026 -86.039 1.00 84.44 361 GLU A C 1
ATOM 2949 O O . GLU A 1 361 ? 16.763 -15.232 -86.766 1.00 84.44 361 GLU A O 1
ATOM 2954 N N . LEU A 1 362 ? 17.862 -13.873 -85.372 1.00 80.56 362 LEU A N 1
ATOM 2955 C CA . LEU A 1 362 ? 16.956 -12.733 -85.553 1.00 80.56 362 LEU A CA 1
ATOM 2956 C C . LEU A 1 362 ? 17.130 -12.071 -86.924 1.00 80.56 362 LEU A C 1
ATOM 2958 O O . LEU A 1 362 ? 16.132 -11.705 -87.539 1.00 80.56 362 LEU A O 1
ATOM 2962 N N . LEU A 1 363 ? 18.357 -11.951 -87.430 1.00 81.19 363 LEU A N 1
ATOM 2963 C CA . LEU A 1 363 ? 18.650 -11.385 -88.746 1.00 81.19 363 LEU A CA 1
ATOM 2964 C C . LEU A 1 363 ? 18.148 -12.294 -89.874 1.00 81.19 363 LEU A C 1
ATOM 2966 O O . LEU A 1 363 ? 17.600 -11.789 -90.846 1.00 81.19 363 LEU A O 1
ATOM 2970 N N . GLU A 1 364 ? 18.259 -13.617 -89.737 1.00 78.19 364 GLU A N 1
ATOM 2971 C CA . GLU A 1 364 ? 17.648 -14.580 -90.663 1.00 78.19 364 GLU A CA 1
ATOM 2972 C C . GLU A 1 364 ? 16.121 -14.470 -90.659 1.00 78.19 364 GLU A C 1
ATOM 2974 O O . GLU A 1 364 ? 15.514 -14.412 -91.727 1.00 78.19 364 GLU A O 1
ATOM 2979 N N . LYS A 1 365 ? 15.492 -14.336 -89.482 1.00 78.81 365 LYS A N 1
ATOM 2980 C CA . LYS A 1 365 ? 14.046 -14.058 -89.380 1.00 78.81 365 LYS A CA 1
ATOM 2981 C C . LYS A 1 365 ? 13.674 -12.724 -90.028 1.00 78.81 365 LYS A C 1
ATOM 2983 O O . LYS A 1 365 ? 12.628 -12.617 -90.661 1.00 78.81 365 LYS A O 1
ATOM 2988 N N . MET A 1 366 ? 14.525 -11.710 -89.895 1.00 72.06 366 MET A N 1
ATOM 2989 C CA . MET A 1 366 ? 14.294 -10.391 -90.475 1.00 72.06 366 MET A CA 1
ATOM 2990 C C . MET A 1 366 ? 14.519 -10.374 -91.995 1.00 72.06 366 MET A C 1
ATOM 2992 O O . MET A 1 366 ? 13.796 -9.682 -92.702 1.00 72.06 366 MET A O 1
ATOM 2996 N N . ASN A 1 367 ? 15.470 -11.156 -92.511 1.00 66.94 367 ASN A N 1
ATOM 2997 C CA . ASN A 1 367 ? 15.699 -11.334 -93.945 1.00 66.94 367 ASN A CA 1
ATOM 2998 C C . ASN A 1 367 ? 14.597 -12.182 -94.592 1.00 66.94 367 ASN A C 1
ATOM 3000 O O . ASN A 1 367 ? 14.137 -11.823 -95.669 1.00 66.94 367 ASN A O 1
ATOM 3004 N N . ALA A 1 368 ? 14.082 -13.205 -93.901 1.00 64.12 368 ALA A N 1
ATOM 3005 C CA . ALA A 1 368 ? 12.886 -13.932 -94.329 1.00 64.12 368 ALA A CA 1
ATOM 3006 C C . ALA A 1 368 ? 11.663 -13.000 -94.447 1.00 64.12 368 ALA A C 1
ATOM 3008 O O . ALA A 1 368 ? 10.926 -13.067 -95.423 1.00 64.12 368 ALA A O 1
ATOM 3009 N N . LEU A 1 369 ? 11.502 -12.055 -93.510 1.00 63.47 369 LEU A N 1
ATOM 3010 C CA . LEU A 1 369 ? 10.473 -11.006 -93.588 1.00 63.47 369 LEU A CA 1
ATOM 3011 C C . LEU A 1 369 ? 10.751 -9.947 -94.672 1.00 63.47 369 LEU A C 1
ATOM 3013 O O . LEU A 1 369 ? 9.834 -9.245 -95.094 1.00 63.47 369 LEU A O 1
ATOM 3017 N N . LYS A 1 370 ? 12.005 -9.797 -95.109 1.00 56.38 370 LYS A N 1
ATOM 3018 C CA . LYS A 1 370 ? 12.418 -8.820 -96.125 1.00 56.38 370 LYS A CA 1
ATOM 3019 C C . LYS A 1 370 ? 12.261 -9.366 -97.547 1.00 56.38 370 LYS A C 1
ATOM 3021 O O . LYS A 1 370 ? 11.891 -8.595 -98.430 1.00 56.38 370 LYS A O 1
ATOM 3026 N N . ASP A 1 371 ? 12.456 -10.669 -97.748 1.00 53.00 371 ASP A N 1
ATOM 3027 C CA . ASP A 1 371 ? 12.166 -11.353 -99.016 1.00 53.00 371 ASP A CA 1
ATOM 3028 C C . ASP A 1 371 ? 10.652 -11.390 -99.320 1.00 53.00 371 ASP A C 1
ATOM 3030 O O . ASP A 1 371 ? 10.261 -11.306 -100.484 1.00 53.00 371 ASP A O 1
ATOM 3034 N N . ASP A 1 372 ? 9.794 -11.359 -98.291 1.00 56.31 372 ASP A N 1
ATOM 3035 C CA . ASP A 1 372 ? 8.330 -11.231 -98.430 1.00 56.31 372 ASP A CA 1
ATOM 3036 C C . ASP A 1 372 ? 7.852 -9.816 -98.837 1.00 56.31 372 ASP A C 1
ATOM 3038 O O . ASP A 1 372 ? 6.701 -9.633 -99.239 1.00 56.31 372 ASP A O 1
ATOM 3042 N N . LEU A 1 373 ? 8.718 -8.794 -98.772 1.00 53.97 373 LEU A N 1
ATOM 3043 C CA . LEU A 1 373 ? 8.378 -7.386 -99.055 1.00 53.97 373 LEU A CA 1
ATOM 3044 C C . LEU A 1 373 ? 9.000 -6.846 -100.358 1.00 53.97 373 LEU A C 1
ATOM 3046 O O . LEU A 1 373 ? 8.904 -5.653 -100.652 1.00 53.97 373 LEU A O 1
ATOM 3050 N N . GLY A 1 374 ? 9.617 -7.713 -101.163 1.00 51.62 374 GLY A N 1
ATOM 3051 C CA . GLY A 1 374 ? 10.370 -7.350 -102.367 1.00 51.62 374 GLY A CA 1
ATOM 3052 C C . GLY A 1 374 ? 9.562 -7.034 -103.634 1.00 51.62 374 GLY A C 1
ATOM 3053 O O . GLY A 1 374 ? 10.174 -6.901 -104.691 1.00 51.62 374 GLY A O 1
ATOM 3054 N N . ASN A 1 375 ? 8.227 -6.923 -103.592 1.00 53.69 375 ASN A N 1
ATOM 3055 C CA . ASN A 1 375 ? 7.441 -6.829 -104.829 1.00 53.69 375 ASN A CA 1
ATOM 3056 C C . ASN A 1 375 ? 6.191 -5.924 -104.749 1.00 53.69 375 ASN A C 1
ATOM 3058 O O . ASN A 1 375 ? 5.085 -6.424 -104.899 1.00 53.69 375 ASN A O 1
ATOM 3062 N N . ASP A 1 376 ? 6.347 -4.607 -104.527 1.00 47.19 376 ASP A N 1
ATOM 3063 C CA . ASP A 1 376 ? 5.464 -3.584 -105.146 1.00 47.19 376 ASP A CA 1
ATOM 3064 C C . ASP A 1 376 ? 5.943 -2.131 -104.896 1.00 47.19 376 ASP A C 1
ATOM 3066 O O . ASP A 1 376 ? 5.442 -1.371 -104.063 1.00 47.19 376 ASP A O 1
ATOM 3070 N N . GLY A 1 377 ? 6.958 -1.698 -105.646 1.00 57.00 377 GLY A N 1
ATOM 3071 C CA . GLY A 1 377 ? 7.430 -0.312 -105.641 1.00 57.00 377 GLY A CA 1
ATOM 3072 C C . GLY A 1 377 ? 6.571 0.591 -106.529 1.00 57.00 377 GLY A C 1
ATOM 3073 O O . GLY A 1 377 ? 6.871 0.705 -107.715 1.00 57.00 377 GLY A O 1
ATOM 3074 N N . ARG A 1 378 ? 5.537 1.233 -105.952 1.00 54.28 378 ARG A N 1
ATOM 3075 C CA . ARG A 1 378 ? 4.966 2.568 -106.316 1.00 54.28 378 ARG A CA 1
ATOM 3076 C C . ARG A 1 378 ? 3.536 2.818 -105.780 1.00 54.28 378 ARG A C 1
ATOM 3078 O O . ARG A 1 378 ? 2.706 3.423 -106.451 1.00 54.28 378 ARG A O 1
ATOM 3085 N N . ARG A 1 379 ? 3.253 2.421 -104.532 1.00 48.72 379 ARG A N 1
ATOM 3086 C CA . ARG A 1 379 ? 2.081 2.888 -103.748 1.00 48.72 379 ARG A CA 1
ATOM 3087 C C . ARG A 1 379 ? 2.451 3.499 -102.380 1.00 48.72 379 ARG A C 1
ATOM 3089 O O . ARG A 1 379 ? 1.580 3.790 -101.570 1.00 48.72 379 ARG A O 1
ATOM 3096 N N . CYS A 1 380 ? 3.743 3.734 -102.134 1.00 52.09 380 CYS A N 1
ATOM 3097 C CA . CYS A 1 380 ? 4.280 3.921 -100.782 1.00 52.09 380 CYS A CA 1
ATOM 3098 C C . CYS A 1 380 ? 4.228 5.340 -100.186 1.00 52.09 380 CYS A C 1
ATOM 3100 O O . CYS A 1 380 ? 4.345 5.445 -98.976 1.00 52.09 380 CYS A O 1
ATOM 3102 N N . GLU A 1 381 ? 4.023 6.440 -100.915 1.00 50.94 381 GLU A N 1
ATOM 3103 C CA . GLU A 1 381 ? 4.069 7.769 -100.255 1.00 50.94 381 GLU A CA 1
ATOM 3104 C C . GLU A 1 381 ? 2.799 8.103 -99.450 1.00 50.94 381 GLU A C 1
ATOM 3106 O O . GLU A 1 381 ? 2.878 8.674 -98.362 1.00 50.94 381 GLU A O 1
ATOM 3111 N N . THR A 1 382 ? 1.616 7.688 -99.913 1.00 52.00 382 THR A N 1
ATOM 3112 C CA . THR A 1 382 ? 0.353 7.933 -99.187 1.00 52.00 382 THR A CA 1
ATOM 3113 C C . THR A 1 382 ? 0.140 6.942 -98.038 1.00 52.00 382 THR A C 1
ATOM 3115 O O . THR A 1 382 ? -0.480 7.275 -97.026 1.00 52.00 382 THR A O 1
ATOM 3118 N N . GLU A 1 383 ? 0.672 5.726 -98.162 1.00 54.50 383 GLU A N 1
ATOM 3119 C CA . GLU A 1 383 ? 0.604 4.699 -97.120 1.00 54.50 383 GLU A CA 1
ATOM 3120 C C . GLU A 1 383 ? 1.657 4.914 -96.028 1.00 54.50 383 GLU A C 1
ATOM 3122 O O . GLU A 1 383 ? 1.330 4.718 -94.862 1.00 54.50 383 GLU A O 1
ATOM 3127 N N . VAL A 1 384 ? 2.856 5.425 -96.347 1.00 56.12 384 VAL A N 1
ATOM 3128 C CA . VAL A 1 384 ? 3.880 5.772 -95.341 1.00 56.12 384 VAL A CA 1
ATOM 3129 C C . VAL A 1 384 ? 3.424 6.920 -94.437 1.00 56.12 384 VAL A C 1
ATOM 3131 O O . VAL A 1 384 ? 3.525 6.781 -93.222 1.00 56.12 384 VAL A O 1
ATOM 3134 N N . LEU A 1 385 ? 2.818 7.992 -94.968 1.00 58.25 385 LEU A N 1
ATOM 3135 C CA . LEU A 1 385 ? 2.250 9.069 -94.135 1.00 58.25 385 LEU A CA 1
ATOM 3136 C C . LEU A 1 385 ? 1.056 8.592 -93.291 1.00 58.25 385 LEU A C 1
ATOM 3138 O O . LEU A 1 385 ? 0.905 8.979 -92.132 1.00 58.25 385 LEU A O 1
ATOM 3142 N N . LYS A 1 386 ? 0.216 7.702 -93.835 1.00 57.16 386 LYS A N 1
ATOM 3143 C CA . LYS A 1 386 ? -0.889 7.086 -93.085 1.00 57.16 386 LYS A CA 1
ATOM 3144 C C . LYS A 1 386 ? -0.376 6.127 -92.007 1.00 57.16 386 LYS A C 1
ATOM 3146 O O . LYS A 1 386 ? -1.011 6.010 -90.963 1.00 57.16 386 LYS A O 1
ATOM 3151 N N . CYS A 1 387 ? 0.750 5.457 -92.232 1.00 60.00 387 CYS A N 1
ATOM 3152 C CA . CYS A 1 387 ? 1.416 4.593 -91.260 1.00 60.00 387 CYS A CA 1
ATOM 3153 C C . CYS A 1 387 ? 2.169 5.393 -90.188 1.00 60.00 387 CYS A C 1
ATOM 3155 O O . CYS A 1 387 ? 2.033 5.048 -89.021 1.00 60.00 387 CYS A O 1
ATOM 3157 N N . GLN A 1 388 ? 2.840 6.497 -90.530 1.00 56.66 388 GLN A N 1
ATOM 3158 C CA . GLN A 1 388 ? 3.434 7.424 -89.557 1.00 56.66 388 GLN A CA 1
ATOM 3159 C C . GLN A 1 388 ? 2.365 8.072 -88.677 1.00 56.66 388 GLN A C 1
ATOM 3161 O O . GLN A 1 388 ? 2.464 8.003 -87.460 1.00 56.66 388 GLN A O 1
ATOM 3166 N N . CYS A 1 389 ? 1.274 8.575 -89.259 1.00 63.31 389 CYS A N 1
ATOM 3167 C CA . CYS A 1 389 ? 0.170 9.136 -88.479 1.00 63.31 389 CYS A CA 1
ATOM 3168 C C . CYS A 1 389 ? -0.514 8.068 -87.601 1.00 63.31 389 CYS A C 1
ATOM 3170 O O . CYS A 1 389 ? -0.889 8.343 -86.466 1.00 63.31 389 CYS A O 1
ATOM 3172 N N . LYS A 1 390 ? -0.637 6.815 -88.067 1.00 71.94 390 LYS A N 1
ATOM 3173 C CA . LYS A 1 390 ? -1.109 5.698 -87.226 1.00 71.94 390 LYS A CA 1
ATOM 3174 C C . LYS A 1 390 ? -0.133 5.377 -86.093 1.00 71.94 390 LYS A C 1
ATOM 3176 O O . LYS A 1 390 ? -0.593 5.150 -84.980 1.00 71.94 390 LYS A O 1
ATOM 3181 N N . GLN A 1 391 ? 1.170 5.371 -86.358 1.00 73.62 391 GLN A N 1
ATOM 3182 C CA . GLN A 1 391 ? 2.212 5.094 -85.373 1.00 73.62 391 GLN A CA 1
ATOM 3183 C C . GLN A 1 391 ? 2.267 6.189 -84.299 1.00 73.62 391 GLN A C 1
ATOM 3185 O O . GLN A 1 391 ? 2.189 5.877 -83.112 1.00 73.62 391 GLN A O 1
ATOM 3190 N N . GLU A 1 392 ? 2.256 7.460 -84.698 1.00 75.25 392 GLU A N 1
ATOM 3191 C CA . GLU A 1 392 ? 2.147 8.611 -83.795 1.00 75.25 392 GLU A CA 1
ATOM 3192 C C . GLU A 1 392 ? 0.845 8.575 -82.987 1.00 75.25 392 GLU A C 1
ATOM 3194 O O . GLU A 1 392 ? 0.846 8.870 -81.797 1.00 75.25 392 GLU A O 1
ATOM 3199 N N . ASN A 1 393 ? -0.273 8.146 -83.583 1.00 77.12 393 ASN A N 1
ATOM 3200 C CA . ASN A 1 393 ? -1.545 8.037 -82.868 1.00 77.12 393 ASN A CA 1
ATOM 3201 C C . ASN A 1 393 ? -1.562 6.850 -81.881 1.00 77.12 393 ASN A C 1
ATOM 3203 O O . ASN A 1 393 ? -2.164 6.939 -80.806 1.00 77.12 393 ASN A O 1
ATOM 3207 N N . THR A 1 394 ? -0.867 5.747 -82.191 1.00 81.19 394 THR A N 1
ATOM 3208 C CA . THR A 1 394 ? -0.645 4.649 -81.233 1.00 81.19 394 THR A CA 1
ATOM 3209 C C . THR A 1 394 ? 0.299 5.055 -80.104 1.00 81.19 394 THR A C 1
ATOM 3211 O O . THR A 1 394 ? 0.043 4.715 -78.950 1.00 81.19 394 THR A O 1
ATOM 3214 N N . GLU A 1 395 ? 1.333 5.841 -80.398 1.00 85.88 395 GLU A N 1
ATOM 3215 C CA . GLU A 1 395 ? 2.268 6.360 -79.402 1.00 85.88 395 GLU A CA 1
ATOM 3216 C C . GLU A 1 395 ? 1.615 7.422 -78.511 1.00 85.88 395 GLU A C 1
ATOM 3218 O O . GLU A 1 395 ? 1.728 7.344 -77.292 1.00 85.88 395 GLU A O 1
ATOM 3223 N N . ALA A 1 396 ? 0.819 8.332 -79.076 1.00 83.94 396 ALA A N 1
ATOM 3224 C CA . ALA A 1 396 ? 0.004 9.284 -78.324 1.00 83.94 396 ALA A CA 1
ATOM 3225 C C . ALA A 1 396 ? -1.030 8.575 -77.436 1.00 83.94 396 ALA A C 1
ATOM 3227 O O . ALA A 1 396 ? -1.277 8.998 -76.306 1.00 83.94 396 ALA A O 1
ATOM 3228 N N . SER A 1 397 ? -1.608 7.464 -77.904 1.00 84.94 397 SER A N 1
ATOM 3229 C CA . SER A 1 397 ? -2.512 6.635 -77.097 1.00 84.94 397 SER A CA 1
ATOM 3230 C C . SER A 1 397 ? -1.780 5.929 -75.952 1.00 84.94 397 SER A C 1
ATOM 3232 O O . SER A 1 397 ? -2.318 5.867 -74.843 1.00 84.94 397 SER A O 1
ATOM 3234 N N . ARG A 1 398 ? -0.549 5.449 -76.187 1.00 91.19 398 ARG A N 1
ATOM 3235 C CA . ARG A 1 398 ? 0.325 4.886 -75.146 1.00 91.19 398 ARG A CA 1
ATOM 3236 C C . ARG A 1 398 ? 0.699 5.950 -74.115 1.00 91.19 398 ARG A C 1
ATOM 3238 O O . ARG A 1 398 ? 0.401 5.768 -72.945 1.00 91.19 398 ARG A O 1
ATOM 3245 N N . LEU A 1 399 ? 1.200 7.105 -74.547 1.00 91.25 399 LEU A N 1
ATOM 3246 C CA . LEU A 1 399 ? 1.546 8.225 -73.665 1.00 91.25 399 LEU A CA 1
ATOM 3247 C C . LEU A 1 399 ? 0.340 8.735 -72.866 1.00 91.25 399 LEU A C 1
ATOM 3249 O O . LEU A 1 399 ? 0.469 9.078 -71.695 1.00 91.25 399 LEU A O 1
ATOM 3253 N N . LYS A 1 400 ? -0.861 8.749 -73.456 1.00 92.38 400 LYS A N 1
ATOM 3254 C CA . LYS A 1 400 ? -2.098 9.105 -72.745 1.00 92.38 400 LYS A CA 1
ATOM 3255 C C . LYS A 1 400 ? -2.471 8.072 -71.680 1.00 92.38 400 LYS A C 1
ATOM 3257 O O . LYS A 1 400 ? -3.000 8.449 -70.632 1.00 92.38 400 LYS A O 1
ATOM 3262 N N . LYS A 1 401 ? -2.220 6.786 -71.939 1.00 94.00 401 LYS A N 1
ATOM 3263 C CA . LYS A 1 401 ? -2.393 5.711 -70.958 1.00 94.00 401 LYS A CA 1
ATOM 3264 C C . LYS A 1 401 ? -1.369 5.849 -69.830 1.00 94.00 401 LYS A C 1
ATOM 3266 O O . LYS A 1 401 ? -1.785 5.897 -68.678 1.00 94.00 401 LYS A O 1
ATOM 3271 N N . ASP A 1 402 ? -0.096 6.039 -70.160 1.00 93.12 402 ASP A N 1
ATOM 3272 C CA . ASP A 1 402 ? 0.990 6.209 -69.189 1.00 93.12 402 ASP A CA 1
ATOM 3273 C C . ASP A 1 402 ? 0.763 7.457 -68.316 1.00 93.12 402 ASP A C 1
ATOM 3275 O O . ASP A 1 402 ? 0.906 7.401 -67.099 1.00 93.12 402 ASP A O 1
ATOM 3279 N N . LEU A 1 403 ? 0.292 8.568 -68.899 1.00 93.56 403 LEU A N 1
ATOM 3280 C CA . LEU A 1 403 ? -0.084 9.776 -68.155 1.00 93.56 403 LEU A CA 1
ATOM 3281 C C . LEU A 1 403 ? -1.265 9.523 -67.209 1.00 93.56 403 LEU A C 1
ATOM 3283 O O . LEU A 1 403 ? -1.282 10.027 -66.086 1.00 93.56 403 LEU A O 1
ATOM 3287 N N . LYS A 1 404 ? -2.263 8.743 -67.643 1.00 94.25 404 LYS A N 1
ATOM 3288 C CA . LYS A 1 404 ? -3.407 8.373 -66.799 1.00 94.25 404 LYS A CA 1
ATOM 3289 C C . LYS A 1 404 ? -2.976 7.461 -65.650 1.00 94.25 404 LYS A C 1
ATOM 3291 O O . LYS A 1 404 ? -3.449 7.642 -64.531 1.00 94.25 404 LYS A O 1
ATOM 3296 N N . GLU A 1 405 ? -2.077 6.517 -65.908 1.00 94.81 405 GLU A N 1
ATOM 3297 C CA . GLU A 1 405 ? -1.497 5.637 -64.892 1.00 94.81 405 GLU A CA 1
ATOM 3298 C C . GLU A 1 405 ? -0.636 6.425 -63.899 1.00 94.81 405 GLU A C 1
ATOM 3300 O O . GLU A 1 405 ? -0.822 6.276 -62.693 1.00 94.81 405 GLU A O 1
ATOM 3305 N N . ALA A 1 406 ? 0.209 7.344 -64.371 1.00 93.56 406 ALA A N 1
ATOM 3306 C CA . ALA A 1 406 ? 0.999 8.235 -63.523 1.00 93.56 406 ALA A CA 1
ATOM 3307 C C . ALA A 1 406 ? 0.116 9.158 -62.662 1.00 93.56 406 ALA A C 1
ATOM 3309 O O . ALA A 1 406 ? 0.370 9.324 -61.469 1.00 93.56 406 ALA A O 1
ATOM 3310 N N . LEU A 1 407 ? -0.970 9.711 -63.220 1.00 95.31 407 LEU A N 1
ATOM 3311 C CA . LEU A 1 407 ? -1.951 10.493 -62.458 1.00 95.31 407 LEU A CA 1
ATOM 3312 C C . LEU A 1 407 ? -2.655 9.646 -61.394 1.00 95.31 407 LEU A C 1
ATOM 3314 O O . LEU A 1 407 ? -2.841 10.115 -60.270 1.00 95.31 407 LEU A O 1
ATOM 3318 N N . GLN A 1 408 ? -3.019 8.403 -61.717 1.00 95.88 408 GLN A N 1
ATOM 3319 C CA . GLN A 1 408 ? -3.622 7.483 -60.754 1.00 95.88 408 GLN A CA 1
ATOM 3320 C C . GLN A 1 408 ? -2.639 7.137 -59.630 1.00 95.88 408 GLN A C 1
ATOM 3322 O O . GLN A 1 408 ? -3.021 7.134 -58.460 1.00 95.88 408 GLN A O 1
ATOM 3327 N N . GLN A 1 409 ? -1.369 6.893 -59.960 1.00 94.44 409 GLN A N 1
ATOM 3328 C CA . GLN A 1 409 ? -0.317 6.662 -58.971 1.00 94.44 409 GLN A CA 1
ATOM 3329 C C . GLN A 1 409 ? -0.123 7.888 -58.073 1.00 94.44 409 GLN A C 1
ATOM 3331 O O . GLN A 1 409 ? -0.127 7.744 -56.854 1.00 94.44 409 GLN A O 1
ATOM 3336 N N . TYR A 1 410 ? -0.053 9.096 -58.640 1.00 94.00 410 TYR A N 1
ATOM 3337 C CA . TYR A 1 410 ? 0.043 10.339 -57.869 1.00 94.00 410 TYR A CA 1
ATOM 3338 C C . TYR A 1 410 ? -1.154 10.535 -56.929 1.00 94.00 410 TYR A C 1
ATOM 3340 O O . TYR A 1 410 ? -0.978 10.890 -55.765 1.00 94.00 410 TYR A O 1
ATOM 3348 N N . GLN A 1 411 ? -2.377 10.264 -57.395 1.00 96.00 411 GLN A N 1
ATOM 3349 C CA . GLN A 1 411 ? -3.572 10.324 -56.549 1.00 96.00 411 GLN A CA 1
ATOM 3350 C C . GLN A 1 411 ? -3.530 9.292 -55.418 1.00 96.00 411 GLN A C 1
ATOM 3352 O O . GLN A 1 411 ? -3.877 9.623 -54.284 1.00 96.00 411 GLN A O 1
ATOM 3357 N N . ASN A 1 412 ? -3.063 8.074 -55.698 1.00 95.56 412 ASN A N 1
ATOM 3358 C CA . ASN A 1 412 ? -2.901 7.032 -54.688 1.00 95.56 412 ASN A CA 1
ATOM 3359 C C . ASN A 1 412 ? -1.843 7.426 -53.645 1.00 95.56 412 ASN A C 1
ATOM 3361 O O . ASN A 1 412 ? -2.102 7.290 -52.453 1.00 95.56 412 ASN A O 1
ATOM 3365 N N . PHE A 1 413 ? -0.692 7.964 -54.065 1.00 94.62 413 PHE A N 1
ATOM 3366 C CA . PHE A 1 413 ? 0.318 8.496 -53.144 1.00 94.62 413 PHE A CA 1
ATOM 3367 C C . PHE A 1 413 ? -0.247 9.639 -52.303 1.00 94.62 413 PHE A C 1
ATOM 3369 O O . PHE A 1 413 ? -0.134 9.610 -51.085 1.00 94.62 413 PHE A O 1
ATOM 3376 N N . LYS A 1 414 ? -0.936 10.605 -52.920 1.00 95.94 414 LYS A N 1
ATOM 3377 C CA . LYS A 1 414 ? -1.574 11.718 -52.204 1.00 95.94 414 LYS A CA 1
ATOM 3378 C C . LYS A 1 414 ? -2.592 11.237 -51.167 1.00 95.94 414 LYS A C 1
ATOM 3380 O O . LYS A 1 414 ? -2.676 11.822 -50.092 1.00 95.94 414 LYS A O 1
ATOM 3385 N N . LYS A 1 415 ? -3.364 10.192 -51.483 1.00 95.94 415 LYS A N 1
ATOM 3386 C CA . LYS A 1 415 ? -4.310 9.579 -50.545 1.00 95.94 415 LYS A CA 1
ATOM 3387 C C . LYS A 1 415 ? -3.578 8.920 -49.373 1.00 95.94 415 LYS A C 1
ATOM 3389 O O . LYS A 1 415 ? -3.913 9.239 -48.241 1.00 95.94 415 LYS A O 1
ATOM 3394 N N . LYS A 1 416 ? -2.546 8.112 -49.641 1.00 95.94 416 LYS A N 1
ATOM 3395 C CA . LYS A 1 416 ? -1.716 7.482 -48.599 1.00 95.94 416 LYS A CA 1
ATOM 3396 C C . LYS A 1 416 ? -1.066 8.508 -47.674 1.00 95.94 416 LYS A C 1
ATOM 3398 O O . LYS A 1 416 ? -1.202 8.401 -46.468 1.00 95.94 416 LYS A O 1
ATOM 3403 N N . TYR A 1 417 ? -0.460 9.558 -48.231 1.00 93.88 417 TYR A N 1
ATOM 3404 C CA . TYR A 1 417 ? 0.117 10.644 -47.432 1.00 93.88 417 TYR A CA 1
ATOM 3405 C C . TYR A 1 417 ? -0.912 11.342 -46.545 1.00 93.88 417 TYR A C 1
ATOM 3407 O O . TYR A 1 417 ? -0.581 11.781 -45.448 1.00 93.88 417 TYR A O 1
ATOM 3415 N N . LYS A 1 418 ? -2.153 11.488 -47.023 1.00 96.12 418 LYS A N 1
ATOM 3416 C CA . LYS A 1 418 ? -3.223 12.069 -46.215 1.00 96.12 418 LYS A CA 1
ATOM 3417 C C . LYS A 1 418 ? -3.634 11.123 -45.083 1.00 96.12 418 LYS A C 1
ATOM 3419 O O . LYS A 1 418 ? -3.755 11.583 -43.961 1.00 96.12 418 LYS A O 1
ATOM 3424 N N . GLU A 1 419 ? -3.801 9.836 -45.375 1.00 96.12 419 GLU A N 1
ATOM 3425 C CA . GLU A 1 419 ? -4.134 8.811 -44.376 1.00 96.12 419 GLU A CA 1
ATOM 3426 C C . GLU A 1 419 ? -3.051 8.710 -43.293 1.00 96.12 419 GLU A C 1
ATOM 3428 O O . GLU A 1 419 ? -3.375 8.803 -42.116 1.00 96.12 419 GLU A O 1
ATOM 3433 N N . GLU A 1 420 ? -1.774 8.638 -43.680 1.00 95.69 420 GLU A N 1
ATOM 3434 C CA . GLU A 1 420 ? -0.645 8.639 -42.740 1.00 95.69 420 GLU A CA 1
ATOM 3435 C C . GLU A 1 420 ? -0.612 9.925 -41.909 1.00 95.69 420 GLU A C 1
ATOM 3437 O O . GLU A 1 420 ? -0.426 9.875 -40.698 1.00 95.69 420 GLU A O 1
ATOM 3442 N N . ARG A 1 421 ? -0.821 11.096 -42.525 1.00 95.69 421 ARG A N 1
ATOM 3443 C CA . ARG A 1 421 ? -0.875 12.368 -41.793 1.00 95.69 421 ARG A CA 1
ATOM 3444 C C . ARG A 1 421 ? -2.007 12.386 -40.764 1.00 95.69 421 ARG A C 1
ATOM 3446 O O . ARG A 1 421 ? -1.767 12.809 -39.638 1.00 95.69 421 ARG A O 1
ATOM 3453 N N . ASP A 1 422 ? -3.207 11.968 -41.158 1.00 95.62 422 ASP A N 1
ATOM 3454 C CA . ASP A 1 422 ? -4.379 11.946 -40.281 1.00 95.62 422 ASP A CA 1
ATOM 3455 C C . ASP A 1 422 ? -4.158 10.944 -39.121 1.00 95.62 422 ASP A C 1
ATOM 3457 O O . ASP A 1 422 ? -4.526 11.227 -37.981 1.00 95.62 422 ASP A O 1
ATOM 3461 N N . GLU A 1 423 ? -3.477 9.817 -39.373 1.00 97.00 423 GLU A N 1
ATOM 3462 C CA . GLU A 1 423 ? -3.058 8.847 -38.349 1.00 97.00 423 GLU A CA 1
ATOM 3463 C C . GLU A 1 423 ? -2.020 9.433 -37.377 1.00 97.00 423 GLU A C 1
ATOM 3465 O O . GLU A 1 423 ? -2.182 9.328 -36.160 1.00 97.00 423 GLU A O 1
ATOM 3470 N N . TRP A 1 424 ? -0.981 10.105 -37.884 1.00 93.94 424 TRP A N 1
ATOM 3471 C CA . TRP A 1 424 ? 0.004 10.798 -37.045 1.00 93.94 424 TRP A CA 1
ATOM 3472 C C . TRP A 1 424 ? -0.637 11.896 -36.193 1.00 93.94 424 TRP A C 1
ATOM 3474 O O . TRP A 1 424 ? -0.282 12.050 -35.025 1.00 93.94 424 TRP A O 1
ATOM 3484 N N . GLU A 1 425 ? -1.586 12.646 -36.752 1.00 96.50 425 GLU A N 1
ATOM 3485 C CA . GLU A 1 425 ? -2.313 13.695 -36.037 1.00 96.50 425 GLU A CA 1
ATOM 3486 C C . GLU A 1 425 ? -3.216 13.108 -34.941 1.00 96.50 425 GLU A C 1
ATOM 3488 O O . GLU A 1 425 ? -3.214 13.616 -33.818 1.00 96.50 425 GLU A O 1
ATOM 3493 N N . GLY A 1 426 ? -3.897 11.989 -35.214 1.00 96.50 426 GLY A N 1
ATOM 3494 C CA . GLY A 1 426 ? -4.667 11.241 -34.216 1.00 96.50 426 GLY A CA 1
ATOM 3495 C C . GLY A 1 426 ? -3.795 10.691 -33.083 1.00 96.50 426 GLY A C 1
ATOM 3496 O O . GLY A 1 426 ? -4.089 10.923 -31.912 1.00 96.50 426 GLY A O 1
ATOM 3497 N N . ASN A 1 427 ? -2.672 10.048 -33.414 1.00 96.19 427 ASN A N 1
ATOM 3498 C CA . ASN A 1 427 ? -1.719 9.533 -32.426 1.00 96.19 427 ASN A CA 1
ATOM 3499 C C . ASN A 1 427 ? -1.123 10.661 -31.566 1.00 96.19 427 ASN A C 1
ATOM 3501 O O . ASN A 1 427 ? -0.973 10.511 -30.352 1.00 96.19 427 ASN A O 1
ATOM 3505 N N . MET A 1 428 ? -0.809 11.810 -32.172 1.00 94.06 428 MET A N 1
ATOM 3506 C CA . MET A 1 428 ? -0.316 12.986 -31.453 1.00 94.06 428 MET A CA 1
ATOM 3507 C C . MET A 1 428 ? -1.371 13.545 -30.491 1.00 94.06 428 MET A C 1
ATOM 3509 O O . MET A 1 428 ? -1.042 13.887 -29.351 1.00 94.06 428 MET A O 1
ATOM 3513 N N . GLN A 1 429 ? -2.636 13.615 -30.915 1.00 95.38 429 GLN A N 1
ATOM 3514 C CA . GLN A 1 429 ? -3.746 14.024 -30.051 1.00 95.38 429 GLN A CA 1
ATOM 3515 C C . GLN A 1 429 ? -3.940 13.044 -28.891 1.00 95.38 429 GLN A C 1
ATOM 3517 O O . GLN A 1 429 ? -4.014 13.485 -27.748 1.00 95.38 429 GLN A O 1
ATOM 3522 N N . GLU A 1 430 ? -3.910 11.734 -29.139 1.00 96.38 430 GLU A N 1
ATOM 3523 C CA . GLU A 1 430 ? -4.060 10.720 -28.091 1.00 96.38 430 GLU A CA 1
ATOM 3524 C C . GLU A 1 430 ? -2.918 10.776 -27.061 1.00 96.38 430 GLU A C 1
ATOM 3526 O O . GLU A 1 430 ? -3.151 10.736 -25.852 1.00 96.38 430 GLU A O 1
ATOM 3531 N N . VAL A 1 431 ? -1.667 10.930 -27.514 1.00 95.50 431 VAL A N 1
ATOM 3532 C CA . VAL A 1 431 ? -0.513 11.124 -26.619 1.00 95.50 431 VAL A CA 1
ATOM 3533 C C . VAL A 1 431 ? -0.669 12.408 -25.804 1.00 95.50 431 VAL A C 1
ATOM 3535 O O . VAL A 1 431 ? -0.393 12.409 -24.603 1.00 95.50 431 VAL A O 1
ATOM 3538 N N . THR A 1 432 ? -1.153 13.484 -26.426 1.00 95.88 432 THR A N 1
ATOM 3539 C CA . THR A 1 432 ? -1.414 14.757 -25.744 1.00 95.88 432 THR A CA 1
ATOM 3540 C C . THR A 1 432 ? -2.506 14.598 -24.686 1.00 95.88 432 THR A C 1
ATOM 3542 O O . THR A 1 432 ? -2.323 15.033 -23.551 1.00 95.88 432 THR A O 1
ATOM 3545 N N . GLU A 1 433 ? -3.612 13.922 -24.998 1.00 96.06 433 GLU A N 1
ATOM 3546 C CA . GLU A 1 433 ? -4.686 13.638 -24.043 1.00 96.06 433 GLU A CA 1
ATOM 3547 C C . GLU A 1 433 ? -4.182 12.788 -22.873 1.00 96.06 433 GLU A C 1
ATOM 3549 O O . GLU A 1 433 ? -4.389 13.166 -21.716 1.00 96.06 433 GLU A O 1
ATOM 3554 N N . ARG A 1 434 ? -3.431 11.712 -23.149 1.00 97.25 434 ARG A N 1
ATOM 3555 C CA . ARG A 1 434 ? -2.792 10.888 -22.110 1.00 97.25 434 ARG A CA 1
ATOM 3556 C C . ARG A 1 434 ? -1.879 11.728 -21.213 1.00 97.25 434 ARG A C 1
ATOM 3558 O O . ARG A 1 434 ? -2.010 11.657 -19.993 1.00 97.25 434 ARG A O 1
ATOM 3565 N N . LEU A 1 435 ? -1.029 12.587 -21.781 1.00 95.38 435 LEU A N 1
ATOM 3566 C CA . LEU A 1 435 ? -0.191 13.514 -21.009 1.00 95.38 435 LEU A CA 1
ATOM 3567 C C . LEU A 1 435 ? -1.023 14.473 -20.147 1.00 95.38 435 LEU A C 1
ATOM 3569 O O . LEU A 1 435 ? -0.687 14.700 -18.987 1.00 95.38 435 LEU A O 1
ATOM 3573 N N . THR A 1 436 ? -2.128 15.015 -20.667 1.00 96.00 436 THR A N 1
ATOM 3574 C CA . THR A 1 436 ? -2.997 15.898 -19.871 1.00 96.00 436 THR A CA 1
ATOM 3575 C C . THR A 1 436 ? -3.680 15.179 -18.713 1.00 96.00 436 THR A C 1
ATOM 3577 O O . THR A 1 436 ? -3.873 15.790 -17.661 1.00 96.00 436 THR A O 1
ATOM 3580 N N . LEU A 1 437 ? -4.025 13.898 -18.870 1.00 96.00 437 LEU A N 1
ATOM 3581 C CA . LEU A 1 437 ? -4.560 13.076 -17.785 1.00 96.00 437 LEU A CA 1
ATOM 3582 C C . LEU A 1 437 ? -3.492 12.796 -16.725 1.00 96.00 437 LEU A C 1
ATOM 3584 O O . LEU A 1 437 ? -3.770 12.999 -15.544 1.00 96.00 437 LEU A O 1
ATOM 3588 N N . TYR A 1 438 ? -2.270 12.433 -17.128 1.00 93.94 438 TYR A N 1
ATOM 3589 C CA . TYR A 1 438 ? -1.153 12.253 -16.195 1.00 93.94 438 TYR A CA 1
ATOM 3590 C C . TYR A 1 438 ? -0.854 13.529 -15.406 1.00 93.94 438 TYR A C 1
ATOM 3592 O O . TYR A 1 438 ? -0.796 13.475 -14.184 1.00 93.94 438 TYR A O 1
ATOM 3600 N N . MET A 1 439 ? -0.786 14.691 -16.064 1.00 94.06 439 MET A N 1
ATOM 3601 C CA . MET A 1 439 ? -0.582 15.975 -15.377 1.00 94.06 439 MET A CA 1
ATOM 3602 C C . MET A 1 439 ? -1.716 16.317 -14.399 1.00 94.06 439 MET A C 1
ATOM 3604 O O . MET A 1 439 ? -1.484 16.955 -13.374 1.00 94.06 439 MET A O 1
ATOM 3608 N N . LYS A 1 440 ? -2.965 15.937 -14.702 1.00 95.19 440 LYS A N 1
ATOM 3609 C CA . LYS A 1 440 ? -4.091 16.121 -13.769 1.00 95.19 440 LYS A CA 1
ATOM 3610 C C . LYS A 1 440 ? -3.983 15.189 -12.562 1.00 95.19 440 LYS A C 1
ATOM 3612 O O . LYS A 1 440 ? -4.245 15.645 -11.453 1.00 95.19 440 LYS A O 1
ATOM 3617 N N . CYS A 1 441 ? -3.602 13.930 -12.779 1.00 94.62 441 CYS A N 1
ATOM 3618 C CA . CYS A 1 441 ? -3.355 12.961 -11.711 1.00 94.62 441 CYS A CA 1
ATOM 3619 C C . CYS A 1 441 ? -2.225 13.445 -10.799 1.00 94.62 441 CYS A C 1
ATOM 3621 O O . CYS A 1 441 ? -2.435 13.590 -9.604 1.00 94.62 441 CYS A O 1
ATOM 3623 N N . GLU A 1 442 ? -1.090 13.834 -11.379 1.00 92.19 442 GLU A N 1
ATOM 3624 C CA . GLU A 1 442 ? 0.071 14.349 -10.650 1.00 92.19 442 GLU A CA 1
ATOM 3625 C C . GLU A 1 442 ? -0.281 15.575 -9.797 1.00 92.19 442 GLU A C 1
ATOM 3627 O O . GLU A 1 442 ? 0.100 15.646 -8.634 1.00 92.19 442 GLU A O 1
ATOM 3632 N N . ARG A 1 443 ? -1.082 16.517 -10.318 1.00 94.50 443 ARG A N 1
ATOM 3633 C CA . ARG A 1 443 ? -1.572 17.651 -9.513 1.00 94.50 443 ARG A CA 1
ATOM 3634 C C . ARG A 1 443 ? -2.474 17.220 -8.360 1.00 94.50 443 ARG A C 1
ATOM 3636 O O . ARG A 1 443 ? -2.430 17.847 -7.306 1.00 94.50 443 ARG A O 1
ATOM 3643 N N . SER A 1 444 ? -3.315 16.207 -8.566 1.00 94.25 444 SER A N 1
ATOM 3644 C CA . SER A 1 444 ? -4.171 15.664 -7.507 1.00 94.25 444 SER A CA 1
ATOM 3645 C C . SER A 1 444 ? -3.332 14.990 -6.423 1.00 94.25 444 SER A C 1
ATOM 3647 O O . SER A 1 444 ? -3.562 15.230 -5.241 1.00 94.25 444 SER A O 1
ATOM 3649 N N . ASP A 1 445 ? -2.338 14.198 -6.824 1.00 92.88 445 ASP A N 1
ATOM 3650 C CA . ASP A 1 445 ? -1.419 13.516 -5.914 1.00 92.88 445 ASP A CA 1
ATOM 3651 C C . ASP A 1 445 ? -0.571 14.527 -5.137 1.00 92.88 445 ASP A C 1
ATOM 3653 O O . ASP A 1 445 ? -0.391 14.392 -3.930 1.00 92.88 445 ASP A O 1
ATOM 3657 N N . GLN A 1 446 ? -0.111 15.592 -5.798 1.00 94.62 446 GLN A N 1
ATOM 3658 C CA . GLN A 1 446 ? 0.625 16.673 -5.152 1.00 94.62 446 GLN A CA 1
ATOM 3659 C C . GLN A 1 446 ? -0.240 17.442 -4.145 1.00 94.62 446 GLN A C 1
ATOM 3661 O O . GLN A 1 446 ? 0.228 17.730 -3.048 1.00 94.62 446 GLN A O 1
ATOM 3666 N N . GLY A 1 447 ? -1.517 17.689 -4.459 1.00 94.75 447 GLY A N 1
ATOM 3667 C CA . GLY A 1 447 ? -2.471 18.257 -3.502 1.00 94.75 447 GLY A CA 1
ATOM 3668 C C . GLY A 1 447 ? -2.684 17.362 -2.275 1.00 94.75 447 GLY A C 1
ATOM 3669 O O . GLY A 1 447 ? -2.654 17.851 -1.149 1.00 94.75 447 GLY A O 1
ATOM 3670 N N . LEU A 1 448 ? -2.817 16.046 -2.474 1.00 96.69 448 LEU A N 1
ATOM 3671 C CA . LEU A 1 448 ? -2.934 15.083 -1.375 1.00 96.69 448 LEU A CA 1
ATOM 3672 C C . LEU A 1 448 ? -1.660 15.035 -0.514 1.00 96.69 448 LEU A C 1
ATOM 3674 O O . LEU A 1 448 ? -1.741 14.944 0.709 1.00 96.69 448 LEU A O 1
ATOM 3678 N N . LEU A 1 449 ? -0.479 15.101 -1.134 1.00 92.69 449 LEU A N 1
ATOM 3679 C CA . LEU A 1 449 ? 0.793 15.161 -0.413 1.00 92.69 449 LEU A CA 1
ATOM 3680 C C . LEU A 1 449 ? 0.910 16.432 0.434 1.00 92.69 449 LEU A C 1
ATOM 3682 O O . LEU A 1 449 ? 1.348 16.342 1.581 1.00 92.69 449 LEU A O 1
ATOM 3686 N N . ASP A 1 450 ? 0.494 17.584 -0.095 1.00 94.62 450 ASP A N 1
ATOM 3687 C CA . ASP A 1 450 ? 0.490 18.851 0.641 1.00 94.62 450 ASP A CA 1
ATOM 3688 C C . ASP A 1 450 ? -0.461 18.793 1.852 1.00 94.62 450 ASP A C 1
ATOM 3690 O O . ASP A 1 450 ? -0.087 19.209 2.953 1.00 94.62 450 ASP A O 1
ATOM 3694 N N . GLU A 1 451 ? -1.658 18.216 1.687 1.00 96.75 451 GLU A N 1
ATOM 3695 C CA . GLU A 1 451 ? -2.608 17.976 2.785 1.00 96.75 451 GLU A CA 1
ATOM 3696 C C . GLU A 1 451 ? -2.006 17.065 3.864 1.00 96.75 451 GLU A C 1
ATOM 3698 O O . GLU A 1 451 ? -1.964 17.433 5.041 1.00 96.75 451 GLU A O 1
ATOM 3703 N N . LEU A 1 452 ? -1.447 15.915 3.469 1.00 94.88 452 LEU A N 1
ATOM 3704 C CA . LEU A 1 452 ? -0.788 14.989 4.395 1.00 94.88 452 LEU A CA 1
ATOM 3705 C C . LEU A 1 452 ? 0.413 15.632 5.101 1.00 94.88 452 LEU A C 1
ATOM 3707 O O . LEU A 1 452 ? 0.674 15.361 6.276 1.00 94.88 452 LEU A O 1
ATOM 3711 N N . GLN A 1 453 ? 1.157 16.498 4.414 1.00 95.94 453 GLN A N 1
ATOM 3712 C CA . GLN A 1 453 ? 2.274 17.222 5.005 1.00 95.94 453 GLN A CA 1
ATOM 3713 C C . GLN A 1 453 ? 1.798 18.236 6.055 1.00 95.94 453 GLN A C 1
ATOM 3715 O O . GLN A 1 453 ? 2.444 18.376 7.101 1.00 95.94 453 GLN A O 1
ATOM 3720 N N . GLU A 1 454 ? 0.687 18.935 5.820 1.00 96.12 454 GLU A N 1
ATOM 3721 C CA . GLU A 1 454 ? 0.080 19.813 6.824 1.00 96.12 454 GLU A CA 1
ATOM 3722 C C . GLU A 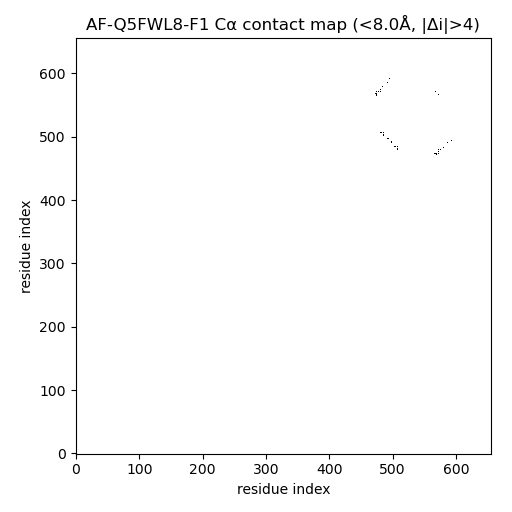1 454 ? -0.480 19.030 8.017 1.00 96.12 454 GLU A C 1
ATOM 3724 O O . GLU A 1 454 ? -0.237 19.419 9.166 1.00 96.12 454 GLU A O 1
ATOM 3729 N N . ASP A 1 455 ? -1.111 17.880 7.787 1.00 95.50 455 ASP A N 1
ATOM 3730 C CA . ASP A 1 455 ? -1.562 16.979 8.852 1.00 95.50 455 ASP A CA 1
ATOM 3731 C C . ASP A 1 455 ? -0.388 16.480 9.707 1.00 95.50 455 ASP A C 1
ATOM 3733 O O . ASP A 1 455 ? -0.436 16.526 10.938 1.00 95.50 455 ASP A O 1
ATOM 3737 N N . LEU A 1 456 ? 0.737 16.105 9.093 1.00 93.19 456 LEU A N 1
ATOM 3738 C CA . LEU A 1 456 ? 1.945 15.735 9.834 1.00 93.19 456 LEU A CA 1
ATOM 3739 C C . LEU A 1 456 ? 2.521 16.908 10.637 1.00 93.19 456 LEU A C 1
ATOM 3741 O O . LEU A 1 456 ? 2.965 16.722 11.775 1.00 93.19 456 LEU A O 1
ATOM 3745 N N . LYS A 1 457 ? 2.511 18.131 10.090 1.00 95.50 457 LYS A N 1
ATOM 3746 C CA . LYS A 1 457 ? 2.954 19.327 10.828 1.00 95.50 457 LYS A CA 1
ATOM 3747 C C . LYS A 1 457 ? 2.037 19.623 12.014 1.00 95.50 457 LYS A C 1
ATOM 3749 O O . LYS A 1 457 ? 2.541 19.966 13.085 1.00 95.50 457 LYS A O 1
ATOM 3754 N N . THR A 1 458 ? 0.719 19.514 11.849 1.00 95.38 458 THR A N 1
ATOM 3755 C CA . THR A 1 458 ? -0.247 19.740 12.937 1.00 95.38 458 THR A CA 1
ATOM 3756 C C . THR A 1 458 ? -0.121 18.674 14.021 1.00 95.38 458 THR A C 1
ATOM 3758 O O . THR A 1 458 ? -0.045 19.022 15.201 1.00 95.38 458 THR A O 1
ATOM 3761 N N . LEU A 1 459 ? 0.029 17.403 13.638 1.00 95.31 459 LEU A N 1
ATOM 3762 C CA . LEU A 1 459 ? 0.261 16.298 14.563 1.00 95.31 459 LEU A CA 1
ATOM 3763 C C . LEU A 1 459 ? 1.577 16.470 15.328 1.00 95.31 459 LEU A C 1
ATOM 3765 O O . LEU A 1 459 ? 1.605 16.286 16.543 1.00 95.31 459 LEU A O 1
ATOM 3769 N N . ARG A 1 460 ? 2.658 16.894 14.657 1.00 93.19 460 ARG A N 1
ATOM 3770 C CA . ARG A 1 460 ? 3.943 17.182 15.312 1.00 93.19 460 ARG A CA 1
ATOM 3771 C C . ARG A 1 460 ? 3.822 18.310 16.334 1.00 93.19 460 ARG A C 1
ATOM 3773 O O . ARG A 1 460 ? 4.345 18.172 17.436 1.00 93.19 460 ARG A O 1
ATOM 3780 N N . ARG A 1 461 ? 3.122 19.401 15.994 1.00 95.00 461 ARG A N 1
ATOM 3781 C CA . ARG A 1 461 ? 2.839 20.501 16.936 1.00 95.00 461 ARG A CA 1
ATOM 3782 C C . ARG A 1 461 ? 2.061 19.991 18.151 1.00 95.00 461 ARG A C 1
ATOM 3784 O O . ARG A 1 461 ? 2.489 20.216 19.276 1.00 95.00 461 ARG A O 1
ATOM 3791 N N . SER A 1 462 ? 0.998 19.218 17.926 1.00 93.88 462 SER A N 1
ATOM 3792 C CA . SER A 1 462 ? 0.204 18.617 19.004 1.00 93.88 462 SER A CA 1
ATOM 3793 C C . SER A 1 462 ? 1.024 17.669 19.887 1.00 93.88 462 SER A C 1
ATOM 3795 O O . SER A 1 462 ? 0.924 17.731 21.110 1.00 93.88 462 SER A O 1
ATOM 3797 N N . TYR A 1 463 ? 1.889 16.840 19.298 1.00 92.44 463 TYR A N 1
ATOM 3798 C CA . TYR A 1 463 ? 2.797 15.971 20.046 1.00 92.44 463 TYR A CA 1
ATOM 3799 C C . TYR A 1 463 ? 3.771 16.778 20.913 1.00 92.44 463 TYR A C 1
ATOM 3801 O O . TYR A 1 463 ? 3.943 16.459 22.086 1.00 92.44 463 TYR A O 1
ATOM 3809 N N . CYS A 1 464 ? 4.368 17.851 20.382 1.00 91.19 464 CYS A N 1
ATOM 3810 C CA . CYS A 1 464 ? 5.221 18.750 21.164 1.00 91.19 464 CYS A CA 1
ATOM 3811 C C . CYS A 1 464 ? 4.453 19.418 22.321 1.00 91.19 464 CYS A C 1
ATOM 3813 O O . CYS A 1 464 ? 4.975 19.502 23.435 1.00 91.19 464 CYS A O 1
ATOM 3815 N N . ASP A 1 465 ? 3.205 19.835 22.100 1.00 93.38 465 ASP A N 1
ATOM 3816 C CA . ASP A 1 465 ? 2.349 20.405 23.147 1.00 93.38 465 ASP A CA 1
ATOM 3817 C C . ASP A 1 465 ? 2.018 19.376 24.239 1.00 93.38 465 ASP A C 1
ATOM 3819 O O . ASP A 1 465 ? 2.052 19.689 25.428 1.00 93.38 465 ASP A O 1
ATOM 3823 N N . VAL A 1 466 ? 1.718 18.129 23.865 1.00 89.69 466 VAL A N 1
ATOM 3824 C CA . VAL A 1 466 ? 1.468 17.048 24.831 1.00 89.69 466 VAL A CA 1
ATOM 3825 C C . VAL A 1 466 ? 2.747 16.685 25.584 1.00 89.69 466 VAL A C 1
ATOM 3827 O O . VAL A 1 466 ? 2.706 16.536 26.803 1.00 89.69 466 VAL A O 1
ATOM 3830 N N . GLN A 1 467 ? 3.888 16.598 24.899 1.00 89.75 467 GLN A N 1
ATOM 3831 C CA . GLN A 1 467 ? 5.174 16.283 25.518 1.00 89.75 467 GLN A CA 1
ATOM 3832 C C . GLN A 1 467 ? 5.625 17.380 26.488 1.00 89.75 467 GLN A C 1
ATOM 3834 O O . GLN A 1 467 ? 6.105 17.072 27.574 1.00 89.75 467 GLN A O 1
ATOM 3839 N N . SER A 1 468 ? 5.453 18.657 26.137 1.00 86.75 468 SER A N 1
ATOM 3840 C CA . SER A 1 468 ? 5.777 19.766 27.044 1.00 86.75 468 SER A CA 1
ATOM 3841 C C . SER A 1 468 ? 4.893 19.753 28.294 1.00 86.75 468 SER A C 1
ATOM 3843 O O . SER A 1 468 ? 5.412 19.874 29.401 1.00 86.75 468 SER A O 1
ATOM 3845 N N . LYS A 1 469 ? 3.583 19.504 28.149 1.00 91.44 469 LYS A N 1
ATOM 3846 C CA . LYS A 1 469 ? 2.667 19.305 29.287 1.00 91.44 469 LYS A CA 1
ATOM 3847 C C . LYS A 1 469 ? 3.043 18.089 30.136 1.00 91.44 469 LYS A C 1
ATOM 3849 O O . LYS A 1 469 ? 2.932 18.145 31.356 1.00 91.44 469 LYS A O 1
ATOM 3854 N N . LEU A 1 470 ? 3.493 17.003 29.508 1.00 89.00 470 LEU A N 1
ATOM 3855 C CA . LEU A 1 470 ? 3.959 15.803 30.202 1.00 89.00 470 LEU A CA 1
ATOM 3856 C C . LEU A 1 470 ? 5.221 16.085 31.026 1.00 89.00 470 LEU A C 1
ATOM 3858 O O . LEU A 1 470 ? 5.281 15.682 32.183 1.00 89.00 470 LEU A O 1
ATOM 3862 N N . ASN A 1 471 ? 6.191 16.799 30.449 1.00 87.25 471 ASN A N 1
ATOM 3863 C CA . ASN A 1 471 ? 7.413 17.199 31.144 1.00 87.25 471 ASN A CA 1
ATOM 3864 C C . ASN A 1 471 ? 7.086 18.095 32.350 1.00 87.25 471 ASN A C 1
ATOM 3866 O O . ASN A 1 471 ? 7.555 17.819 33.447 1.00 87.25 471 ASN A O 1
ATOM 3870 N N . LEU A 1 472 ? 6.203 19.090 32.179 1.00 91.62 472 LEU A N 1
ATOM 3871 C CA . LEU A 1 472 ? 5.735 19.934 33.287 1.00 91.62 472 LEU A CA 1
ATOM 3872 C C . LEU A 1 472 ? 5.093 19.104 34.407 1.00 91.62 472 LEU A C 1
ATOM 3874 O O . LEU A 1 472 ? 5.414 19.295 35.575 1.00 91.62 472 LEU A O 1
ATOM 3878 N N . ALA A 1 473 ? 4.237 18.137 34.062 1.00 89.44 473 ALA A N 1
ATOM 3879 C CA . ALA A 1 473 ? 3.643 17.244 35.053 1.00 89.44 473 ALA A CA 1
ATOM 3880 C C . ALA A 1 473 ? 4.701 16.378 35.764 1.00 89.44 473 ALA A C 1
ATOM 3882 O O . ALA A 1 473 ? 4.599 16.162 36.969 1.00 89.44 473 ALA A O 1
ATOM 3883 N N . GLN A 1 474 ? 5.721 15.885 35.052 1.00 86.88 474 GLN A N 1
ATOM 3884 C CA . GLN A 1 474 ? 6.833 15.141 35.658 1.00 86.88 474 GLN A CA 1
ATOM 3885 C C . GLN A 1 474 ? 7.638 16.009 36.634 1.00 86.88 474 GLN A C 1
ATOM 3887 O O . GLN A 1 474 ? 7.948 15.537 37.728 1.00 86.88 474 GLN A O 1
ATOM 3892 N N . ASP A 1 475 ? 7.924 17.261 36.273 1.00 86.38 475 ASP A N 1
ATOM 3893 C CA . ASP A 1 475 ? 8.643 18.213 37.125 1.00 86.38 475 ASP A CA 1
ATOM 3894 C C . ASP A 1 475 ? 7.834 18.569 38.387 1.00 86.38 475 ASP A C 1
ATOM 3896 O O . ASP A 1 475 ? 8.373 18.563 39.496 1.00 86.38 475 ASP A O 1
ATOM 3900 N N . GLU A 1 476 ? 6.522 18.795 38.258 1.00 90.94 476 GLU A N 1
ATOM 3901 C CA . GLU A 1 476 ? 5.628 19.038 39.399 1.00 90.94 476 GLU A CA 1
ATOM 3902 C C . GLU A 1 476 ? 5.530 17.820 40.329 1.00 90.94 476 GLU A C 1
ATOM 3904 O O . GLU A 1 476 ? 5.610 17.958 41.550 1.00 90.94 476 GLU A O 1
ATOM 3909 N N . LEU A 1 477 ? 5.397 16.610 39.773 1.00 87.88 477 LEU A N 1
ATOM 3910 C CA . LEU A 1 477 ? 5.386 15.369 40.555 1.00 87.88 477 LEU A CA 1
ATOM 3911 C C . LEU A 1 477 ? 6.719 15.145 41.278 1.00 87.88 477 LEU A C 1
ATOM 3913 O O . LEU A 1 477 ? 6.711 14.701 42.425 1.00 87.88 477 LEU A O 1
ATOM 3917 N N . MET A 1 478 ? 7.846 15.483 40.650 1.00 85.06 478 MET A N 1
ATOM 3918 C CA . MET A 1 478 ? 9.161 15.464 41.294 1.00 85.06 478 MET A CA 1
ATOM 3919 C C . MET A 1 478 ? 9.205 16.431 42.475 1.00 85.06 478 MET A C 1
ATOM 3921 O O . MET A 1 478 ? 9.494 15.994 43.589 1.00 85.06 478 MET A O 1
ATOM 3925 N N . SER A 1 479 ? 8.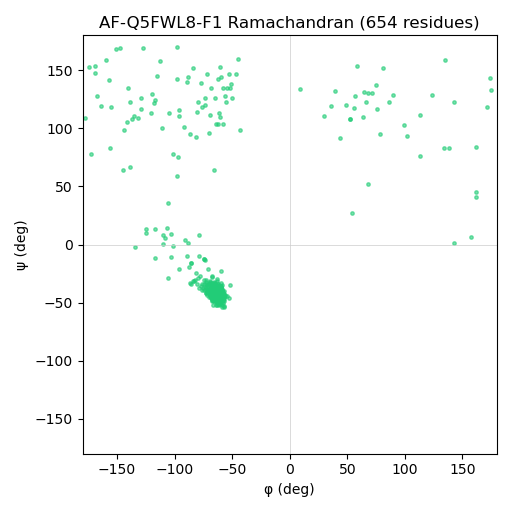817 17.694 42.271 1.00 86.62 479 SER A N 1
ATOM 3926 C CA . SER A 1 479 ? 8.725 18.690 43.350 1.00 86.62 479 SER A CA 1
ATOM 3927 C C . SER A 1 479 ? 7.839 18.200 44.500 1.00 86.62 479 SER A C 1
ATOM 3929 O O . SER A 1 479 ? 8.223 18.268 45.665 1.00 86.62 479 SER A O 1
ATOM 3931 N N . PHE A 1 480 ? 6.681 17.613 44.187 1.00 88.50 480 PHE A N 1
ATOM 3932 C CA . PHE A 1 480 ? 5.772 17.066 45.192 1.00 88.50 480 PHE A CA 1
ATOM 3933 C C . PHE A 1 480 ? 6.376 15.882 45.962 1.00 88.50 480 PHE A C 1
ATOM 3935 O O . PHE A 1 480 ? 6.223 15.789 47.181 1.00 88.50 480 PHE A O 1
ATOM 3942 N N . THR A 1 481 ? 7.094 14.979 45.281 1.00 86.44 481 THR A N 1
ATOM 3943 C CA . THR A 1 481 ? 7.801 13.882 45.963 1.00 86.44 481 THR A CA 1
ATOM 3944 C C . THR A 1 481 ? 8.928 14.377 46.865 1.00 86.44 481 THR A C 1
ATOM 3946 O O . THR A 1 481 ? 9.193 13.753 47.898 1.00 86.44 481 THR A O 1
ATOM 3949 N N . GLU A 1 482 ? 9.581 15.486 46.508 1.00 84.31 482 GLU A N 1
ATOM 3950 C CA . GLU A 1 482 ? 10.588 16.129 47.351 1.00 84.31 482 GLU A CA 1
ATOM 3951 C C . GLU A 1 482 ? 9.938 16.702 48.615 1.00 84.31 482 GLU A C 1
ATOM 3953 O O . GLU A 1 482 ? 10.329 16.324 49.721 1.00 84.31 482 GLU A O 1
ATOM 3958 N N . GLU A 1 483 ? 8.881 17.505 48.469 1.00 87.06 483 GLU A N 1
ATOM 3959 C CA . GLU A 1 483 ? 8.148 18.097 49.596 1.00 87.06 483 GLU A CA 1
ATOM 3960 C C . GLU A 1 483 ? 7.583 17.037 50.556 1.00 87.06 483 GLU A C 1
ATOM 3962 O O . GLU A 1 483 ? 7.691 17.173 51.780 1.00 87.06 483 GLU A O 1
ATOM 3967 N N . LEU A 1 484 ? 7.029 15.939 50.027 1.00 88.31 484 LEU A N 1
ATOM 3968 C CA . LEU A 1 484 ? 6.558 14.811 50.834 1.00 88.31 484 LEU A CA 1
ATOM 3969 C C . LEU A 1 484 ? 7.692 14.144 51.619 1.00 88.31 484 LEU A C 1
ATOM 3971 O O . LEU A 1 484 ? 7.501 13.779 52.783 1.00 88.31 484 LEU A O 1
ATOM 3975 N N . ALA A 1 485 ? 8.870 13.989 51.011 1.00 84.56 485 ALA A N 1
ATOM 3976 C CA . ALA A 1 485 ? 10.035 13.428 51.687 1.00 84.56 485 ALA A CA 1
ATOM 3977 C C . ALA A 1 485 ? 10.535 14.353 52.810 1.00 84.56 485 ALA A C 1
ATOM 3979 O O . ALA A 1 485 ? 10.850 13.864 53.902 1.00 84.56 485 ALA A O 1
ATOM 3980 N N . HIS A 1 486 ? 10.553 15.676 52.592 1.00 84.94 486 HIS A N 1
ATOM 3981 C CA . HIS A 1 486 ? 10.872 16.653 53.642 1.00 84.94 486 HIS A CA 1
ATOM 3982 C C . HIS A 1 486 ? 9.867 16.592 54.788 1.00 84.94 486 HIS A C 1
ATOM 3984 O O . HIS A 1 486 ? 10.269 16.521 55.951 1.00 84.94 486 HIS A O 1
ATOM 3990 N N . LEU A 1 487 ? 8.568 16.574 54.480 1.00 86.75 487 LEU A N 1
ATOM 3991 C CA . LEU A 1 487 ? 7.515 16.503 55.490 1.00 86.75 487 LEU A CA 1
ATOM 3992 C C . LEU A 1 487 ? 7.618 15.213 56.311 1.00 86.75 487 LEU A C 1
ATOM 3994 O O . LEU A 1 487 ? 7.568 15.258 57.541 1.00 86.75 487 LEU A O 1
ATOM 3998 N N . TYR A 1 488 ? 7.838 14.075 55.647 1.00 86.69 488 TYR A N 1
ATOM 3999 C CA . TYR A 1 488 ? 8.077 12.793 56.306 1.00 86.69 488 TYR A CA 1
ATOM 4000 C C . TYR A 1 488 ? 9.279 12.848 57.247 1.00 86.69 488 TYR A C 1
ATOM 4002 O O . TYR A 1 488 ? 9.172 12.457 58.411 1.00 86.69 488 TYR A O 1
ATOM 4010 N N . HIS A 1 489 ? 10.402 13.404 56.788 1.00 83.56 489 HIS A N 1
ATOM 4011 C CA . HIS A 1 489 ? 11.588 13.573 57.619 1.00 83.56 489 HIS A CA 1
ATOM 4012 C C . HIS A 1 489 ? 11.313 14.454 58.847 1.00 83.56 489 HIS A C 1
ATOM 4014 O O . HIS A 1 489 ? 11.671 14.075 59.962 1.00 83.56 489 HIS A O 1
ATOM 4020 N N . HIS A 1 490 ? 10.628 15.589 58.677 1.00 84.12 490 HIS A N 1
ATOM 4021 C CA . HIS A 1 490 ? 10.269 16.481 59.780 1.00 84.12 490 HIS A CA 1
ATOM 4022 C C . HIS A 1 490 ? 9.356 15.815 60.816 1.00 84.12 490 HIS A C 1
ATOM 4024 O O . HIS A 1 490 ? 9.588 15.974 62.017 1.00 84.12 490 HIS A O 1
ATOM 4030 N N . VAL A 1 491 ? 8.353 15.049 60.376 1.00 85.44 491 VAL A N 1
ATOM 4031 C CA . VAL A 1 491 ? 7.460 14.291 61.268 1.00 85.44 491 VAL A CA 1
ATOM 4032 C C . VAL A 1 491 ? 8.239 13.218 62.027 1.00 85.44 491 VAL A C 1
ATOM 4034 O O . VAL A 1 491 ? 8.072 13.089 63.238 1.00 85.44 491 VAL A O 1
ATOM 4037 N N . CYS A 1 492 ? 9.127 12.477 61.365 1.00 84.81 492 CYS A N 1
ATOM 4038 C CA . CYS A 1 492 ? 9.965 11.488 62.041 1.00 84.81 492 CYS A CA 1
ATOM 4039 C C . CYS A 1 492 ? 10.891 12.133 63.084 1.00 84.81 492 CYS A C 1
ATOM 4041 O O . CYS A 1 492 ? 10.941 11.665 64.219 1.00 84.81 492 CYS A O 1
ATOM 4043 N N . MET A 1 493 ? 11.549 13.246 62.738 1.00 84.00 493 MET A N 1
ATOM 4044 C CA . MET A 1 493 ? 12.443 13.980 63.643 1.00 84.00 493 MET A CA 1
ATOM 4045 C C . MET A 1 493 ? 11.718 14.535 64.876 1.00 84.00 493 MET A C 1
ATOM 4047 O O . MET A 1 493 ? 12.232 14.422 65.984 1.00 84.00 493 MET A O 1
ATOM 4051 N N . ARG A 1 494 ? 10.518 15.110 64.711 1.00 81.00 494 ARG A N 1
ATOM 4052 C CA . ARG A 1 494 ? 9.698 15.626 65.828 1.00 81.00 494 ARG A CA 1
ATOM 4053 C C . ARG A 1 494 ? 9.254 14.532 66.801 1.00 81.00 494 ARG A C 1
ATOM 4055 O O . ARG A 1 494 ? 9.075 14.821 67.976 1.00 81.00 494 ARG A O 1
ATOM 4062 N N . ASN A 1 495 ? 9.081 13.308 66.310 1.00 79.69 495 ASN A N 1
ATOM 4063 C CA . ASN A 1 495 ? 8.519 12.191 67.066 1.00 79.69 495 ASN A CA 1
ATOM 4064 C C . ASN A 1 495 ? 9.569 11.143 67.472 1.00 79.69 495 ASN A C 1
ATOM 4066 O O . ASN A 1 495 ? 9.205 10.035 67.853 1.00 79.69 495 ASN A O 1
ATOM 4070 N N . ASN A 1 496 ? 10.865 11.473 67.371 1.00 77.94 496 ASN A N 1
ATOM 4071 C CA . ASN A 1 496 ? 11.994 10.580 67.669 1.00 77.94 496 ASN A CA 1
ATOM 4072 C C . ASN A 1 496 ? 11.958 9.234 66.912 1.00 77.94 496 ASN A C 1
ATOM 4074 O O . ASN A 1 496 ? 12.511 8.233 67.368 1.00 77.94 496 ASN A O 1
ATOM 4078 N N . LEU A 1 497 ? 11.323 9.202 65.737 1.00 78.56 497 LEU A N 1
ATOM 4079 C CA . LEU A 1 497 ? 11.279 8.027 64.871 1.00 78.56 497 LEU A CA 1
ATOM 4080 C C . LEU A 1 497 ? 12.472 8.050 63.919 1.00 78.56 497 LEU A C 1
ATOM 4082 O O . LEU A 1 497 ? 12.815 9.089 63.358 1.00 78.56 497 LEU A O 1
ATOM 4086 N N . THR A 1 498 ? 13.083 6.888 63.681 1.00 76.00 498 THR A N 1
ATOM 4087 C CA . THR A 1 498 ? 14.121 6.768 62.648 1.00 76.00 498 THR A CA 1
ATOM 4088 C C . THR A 1 498 ? 13.445 6.731 61.272 1.00 76.00 498 THR A C 1
ATOM 4090 O O . THR A 1 498 ? 12.664 5.808 61.024 1.00 76.00 498 THR A O 1
ATOM 4093 N N . PRO A 1 499 ? 13.706 7.697 60.369 1.00 73.12 499 PRO A N 1
ATOM 4094 C CA . PRO A 1 499 ? 13.090 7.706 59.046 1.00 73.12 499 PRO A CA 1
ATOM 4095 C C . PRO A 1 499 ? 13.492 6.471 58.233 1.00 73.12 499 PRO A C 1
ATOM 4097 O O . PRO A 1 499 ? 14.652 6.051 58.267 1.00 73.12 499 PRO A O 1
ATOM 4100 N N . ASN A 1 500 ? 12.564 5.914 57.451 1.00 71.62 500 ASN A N 1
ATOM 4101 C CA . ASN A 1 500 ? 12.891 4.818 56.541 1.00 71.62 500 ASN A CA 1
ATOM 4102 C C . ASN A 1 500 ? 13.869 5.296 55.447 1.00 71.62 500 ASN A C 1
ATOM 4104 O O . ASN A 1 500 ? 13.606 6.270 54.742 1.00 71.62 500 ASN A O 1
ATOM 4108 N N . ARG A 1 501 ? 14.999 4.596 55.292 1.00 65.50 501 ARG A N 1
ATOM 4109 C CA . ARG A 1 501 ? 16.085 4.965 54.370 1.00 65.50 501 ARG A CA 1
ATOM 4110 C C . ARG A 1 501 ? 15.650 4.908 52.902 1.00 65.50 501 ARG A C 1
ATOM 4112 O O . ARG A 1 501 ? 15.952 5.830 52.160 1.00 65.50 501 ARG A O 1
ATOM 4119 N N . VAL A 1 502 ? 14.828 3.920 52.538 1.00 60.84 502 VAL A N 1
ATOM 4120 C CA . VAL A 1 502 ? 14.304 3.723 51.170 1.00 60.84 502 VAL A CA 1
ATOM 4121 C C . VAL A 1 502 ? 13.493 4.932 50.685 1.00 60.84 502 VAL A C 1
ATOM 4123 O O . VAL A 1 502 ? 13.599 5.343 49.538 1.00 60.84 502 VAL A O 1
ATOM 4126 N N . MET A 1 503 ? 12.733 5.550 51.586 1.00 65.31 503 MET A N 1
ATOM 4127 C CA . MET A 1 503 ? 11.920 6.742 51.332 1.00 65.31 503 MET A CA 1
ATOM 4128 C C . MET A 1 503 ? 12.751 8.007 51.076 1.00 65.31 503 MET A C 1
ATOM 4130 O O . MET A 1 503 ? 12.356 8.870 50.295 1.00 65.31 503 MET A O 1
ATOM 4134 N N . LEU A 1 504 ? 13.907 8.110 51.733 1.00 61.28 504 LEU A N 1
ATOM 4135 C CA . LEU A 1 504 ? 14.855 9.216 51.578 1.00 61.28 504 LEU A CA 1
ATOM 4136 C C . LEU A 1 504 ? 15.856 8.979 50.440 1.00 61.28 504 LEU A C 1
ATOM 4138 O O . LEU A 1 504 ? 16.470 9.931 49.963 1.00 61.28 504 LEU A O 1
ATOM 4142 N N . ASP A 1 505 ? 16.026 7.733 50.004 1.00 61.66 505 ASP A N 1
ATOM 4143 C CA . ASP A 1 505 ? 16.890 7.385 48.879 1.00 61.66 505 ASP A CA 1
ATOM 4144 C C . ASP A 1 505 ? 16.268 7.854 47.547 1.00 61.66 505 ASP A C 1
ATOM 4146 O O . ASP A 1 505 ? 16.992 8.401 46.723 1.00 61.66 505 ASP A O 1
ATOM 4150 N N . TYR A 1 506 ? 14.932 7.843 47.389 1.00 61.00 506 TYR A N 1
ATOM 4151 C CA . TYR A 1 506 ? 14.256 8.498 46.246 1.00 61.00 506 TYR A CA 1
ATOM 4152 C C . TYR A 1 506 ? 14.540 10.010 46.162 1.00 61.00 506 TYR A C 1
ATOM 4154 O O . TYR A 1 506 ? 14.695 10.561 45.075 1.00 61.00 506 TYR A O 1
ATOM 4162 N N . TYR A 1 507 ? 14.667 10.672 47.316 1.00 54.81 507 TYR A N 1
ATOM 4163 C CA . TYR A 1 507 ? 15.036 12.086 47.430 1.00 54.81 507 TYR A CA 1
ATOM 4164 C C . TYR A 1 507 ? 16.532 12.333 47.146 1.00 54.81 507 TYR A C 1
ATOM 4166 O O . TYR A 1 507 ? 16.916 13.384 46.633 1.00 54.81 507 TYR A O 1
ATOM 4174 N N . ARG A 1 508 ? 17.401 11.361 47.454 1.00 55.75 508 ARG A N 1
ATOM 4175 C CA . ARG A 1 508 ? 18.852 11.466 47.230 1.00 55.75 508 ARG A CA 1
ATOM 4176 C C . ARG A 1 508 ? 19.256 11.101 45.794 1.00 55.75 508 ARG A C 1
ATOM 4178 O O . ARG A 1 508 ? 20.192 11.702 45.270 1.00 55.75 508 ARG A O 1
ATOM 4185 N N . ASP A 1 509 ? 18.528 10.194 45.146 1.00 53.66 509 ASP A N 1
ATOM 4186 C CA . ASP A 1 509 ? 18.842 9.673 43.808 1.00 53.66 509 ASP A CA 1
ATOM 4187 C C . ASP A 1 509 ? 18.300 10.536 42.650 1.00 53.66 509 ASP A C 1
ATOM 4189 O O . ASP A 1 509 ? 18.828 10.467 41.537 1.00 53.66 509 ASP A O 1
ATOM 4193 N N . GLY A 1 510 ? 17.349 11.450 42.901 1.00 51.72 510 GLY A N 1
ATOM 4194 C CA . GLY A 1 510 ? 16.952 12.496 41.937 1.00 51.72 510 GLY A CA 1
ATOM 4195 C C . GLY A 1 510 ? 18.112 13.430 41.539 1.00 51.72 510 GLY A C 1
ATOM 4196 O O . GLY A 1 510 ? 18.159 13.976 40.427 1.00 51.72 510 GLY A O 1
ATOM 4197 N N . LYS A 1 511 ? 19.142 13.518 42.394 1.00 46.22 511 LYS A N 1
ATOM 4198 C CA . LYS A 1 511 ? 20.421 14.187 42.123 1.00 46.22 511 LYS A CA 1
ATOM 4199 C C . LYS A 1 511 ? 21.505 13.193 41.689 1.00 46.22 511 LYS A C 1
ATOM 4201 O O . LYS A 1 511 ? 22.575 13.121 42.274 1.00 46.22 511 LYS A O 1
ATOM 4206 N N . GLY A 1 512 ? 21.251 12.474 40.597 1.00 48.38 512 GLY A N 1
ATOM 4207 C CA . GLY A 1 512 ? 22.307 12.001 39.696 1.00 48.38 512 GLY A CA 1
ATOM 4208 C C . GLY A 1 512 ? 23.265 10.942 40.248 1.00 48.38 512 GLY A C 1
ATOM 4209 O O . GLY A 1 512 ? 24.475 11.095 40.092 1.00 48.38 512 GLY A O 1
ATOM 4210 N N . SER A 1 513 ? 22.753 9.841 40.803 1.00 33.28 513 SER A N 1
ATOM 4211 C CA . SER A 1 513 ? 23.586 8.668 41.096 1.00 33.28 513 SER A CA 1
ATOM 4212 C C . SER A 1 513 ? 23.124 7.440 40.310 1.00 33.28 513 SER A C 1
ATOM 4214 O O . SER A 1 513 ? 21.974 7.014 40.383 1.00 33.28 513 SER A O 1
ATOM 4216 N N . LYS A 1 514 ? 24.037 6.885 39.504 1.00 41.91 514 LYS A N 1
ATOM 4217 C CA . LYS A 1 514 ? 23.835 5.681 38.691 1.00 41.91 514 LYS A CA 1
ATOM 4218 C C . LYS A 1 514 ? 23.716 4.461 39.608 1.00 41.91 514 LYS A C 1
ATOM 4220 O O . LYS A 1 514 ? 24.725 4.021 40.156 1.00 41.91 514 LYS A O 1
ATOM 4225 N N . LEU A 1 515 ? 22.534 3.852 39.691 1.00 32.75 515 LEU A N 1
ATOM 4226 C CA . LEU A 1 515 ? 22.394 2.487 40.197 1.00 32.75 515 LEU A CA 1
ATOM 4227 C C . LEU A 1 515 ? 21.764 1.587 39.130 1.00 32.75 515 LEU A C 1
ATOM 4229 O O . LEU A 1 515 ? 20.609 1.737 38.738 1.00 32.75 515 LEU A O 1
ATOM 4233 N N . HIS A 1 516 ? 22.560 0.632 38.649 1.00 36.62 516 HIS A N 1
ATOM 4234 C CA . HIS A 1 516 ? 22.112 -0.449 37.783 1.00 36.62 516 HIS A CA 1
ATOM 4235 C C . HIS A 1 516 ? 21.088 -1.323 38.516 1.00 36.62 516 HIS A C 1
ATOM 4237 O O . HIS A 1 516 ? 21.455 -2.201 39.298 1.00 36.62 516 HIS A O 1
ATOM 4243 N N . PHE A 1 517 ? 19.805 -1.166 38.197 1.00 35.47 517 PHE A N 1
ATOM 4244 C CA . PHE A 1 517 ? 18.825 -2.206 38.484 1.00 35.47 517 PHE A CA 1
ATOM 4245 C C . PHE A 1 517 ? 18.898 -3.287 37.402 1.00 35.47 517 PHE A C 1
ATOM 4247 O O . PHE A 1 517 ? 18.595 -3.069 36.228 1.00 35.47 517 PHE A O 1
ATOM 4254 N N . ARG A 1 518 ? 19.322 -4.488 37.812 1.00 38.25 518 ARG A N 1
ATOM 4255 C CA . ARG A 1 518 ? 19.241 -5.723 37.023 1.00 38.25 518 ARG A CA 1
ATOM 4256 C C . ARG A 1 518 ? 17.770 -5.964 36.660 1.00 38.25 518 ARG A C 1
ATOM 4258 O O . ARG A 1 518 ? 16.975 -6.385 37.499 1.00 38.25 518 ARG A O 1
ATOM 4265 N N . LYS A 1 519 ? 17.419 -5.678 35.406 1.00 30.83 519 LYS A N 1
ATOM 4266 C CA . LYS A 1 519 ? 16.079 -5.856 34.840 1.00 30.83 519 LYS A CA 1
ATOM 4267 C C . LYS A 1 519 ? 15.688 -7.335 34.918 1.00 30.83 519 LYS A C 1
ATOM 4269 O O . LYS A 1 519 ? 16.249 -8.182 34.222 1.00 30.83 519 LYS A O 1
ATOM 4274 N N . ARG A 1 520 ? 14.733 -7.654 35.793 1.00 34.06 520 ARG A N 1
ATOM 4275 C CA . ARG A 1 520 ? 14.018 -8.931 35.783 1.00 34.06 520 ARG A CA 1
ATOM 4276 C C . ARG A 1 520 ? 13.052 -8.863 34.594 1.00 34.06 520 ARG A C 1
ATOM 4278 O O . ARG A 1 520 ? 12.261 -7.932 34.495 1.00 34.06 520 ARG A O 1
ATOM 4285 N N . LYS A 1 521 ? 13.210 -9.788 33.644 1.00 41.25 521 LYS A N 1
ATOM 4286 C CA . LYS A 1 521 ? 12.397 -9.900 32.426 1.00 41.25 521 LYS A CA 1
ATOM 4287 C C . LYS A 1 521 ? 10.908 -10.011 32.776 1.00 41.25 521 LYS A C 1
ATOM 4289 O O . LYS A 1 521 ? 10.519 -10.984 33.411 1.00 41.25 521 LYS A O 1
ATOM 4294 N N . SER A 1 522 ? 10.094 -9.102 32.251 1.00 33.97 522 SER A N 1
ATOM 4295 C CA . SER A 1 522 ? 8.723 -9.403 31.833 1.00 33.97 522 SER A CA 1
ATOM 4296 C C . SER A 1 522 ? 8.285 -8.409 30.759 1.00 33.97 522 SER A C 1
ATOM 4298 O O . SER A 1 522 ? 8.252 -7.215 31.020 1.00 33.97 522 SER A O 1
ATOM 4300 N N . SER A 1 523 ? 7.991 -8.949 29.571 1.00 41.81 523 SER A N 1
ATOM 4301 C CA . SER A 1 523 ? 7.004 -8.461 28.601 1.00 41.81 523 SER A CA 1
ATOM 4302 C C . SER A 1 523 ? 6.958 -6.956 28.324 1.00 41.81 523 SER A C 1
ATOM 4304 O O . SER A 1 523 ? 6.169 -6.273 28.952 1.00 41.81 523 SER A O 1
ATOM 4306 N N . ASP A 1 524 ? 7.707 -6.505 27.314 1.00 32.72 524 ASP A N 1
ATOM 4307 C CA . ASP A 1 524 ? 7.345 -5.364 26.455 1.00 32.72 524 ASP A CA 1
ATOM 4308 C C . ASP A 1 524 ? 8.091 -5.519 25.119 1.00 32.72 524 ASP A C 1
ATOM 4310 O O . ASP A 1 524 ? 9.189 -5.000 24.917 1.00 32.72 524 ASP A O 1
ATOM 4314 N N . PHE A 1 525 ? 7.525 -6.329 24.220 1.00 39.81 525 PHE A N 1
ATOM 4315 C CA . PHE A 1 525 ? 8.077 -6.639 22.893 1.00 39.81 525 PHE A CA 1
ATOM 4316 C C . PHE A 1 525 ? 7.306 -5.925 21.768 1.00 39.81 525 PHE A C 1
ATOM 4318 O O . PHE A 1 525 ? 7.104 -6.494 20.705 1.00 39.81 525 PHE A O 1
ATOM 4325 N N . PHE A 1 526 ? 6.832 -4.693 21.986 1.00 38.72 526 PHE A N 1
ATOM 4326 C CA . PHE A 1 526 ? 6.060 -3.976 20.953 1.00 38.72 526 PHE A CA 1
ATOM 4327 C C . PHE A 1 526 ? 6.439 -2.504 20.718 1.00 38.72 526 PHE A C 1
ATOM 4329 O O . PHE A 1 526 ? 5.907 -1.885 19.807 1.00 38.72 526 PHE A O 1
ATOM 4336 N N . GLY A 1 527 ? 7.397 -1.939 21.461 1.00 33.62 527 GLY A N 1
ATOM 4337 C CA . GLY A 1 527 ? 7.715 -0.501 21.379 1.00 33.62 527 GLY A CA 1
ATOM 4338 C C . GLY A 1 527 ? 8.954 -0.101 20.568 1.00 33.62 527 GLY A C 1
ATOM 4339 O O . GLY A 1 527 ? 9.255 1.084 20.502 1.00 33.62 527 GLY A O 1
ATOM 4340 N N . LYS A 1 528 ? 9.715 -1.042 19.990 1.00 34.88 528 LYS A N 1
ATOM 4341 C CA . LYS A 1 528 ? 11.027 -0.747 19.365 1.00 34.88 528 LYS A CA 1
ATOM 4342 C C . LYS A 1 528 ? 11.118 -1.010 17.858 1.00 34.88 528 LYS A C 1
ATOM 4344 O O . LYS A 1 528 ? 12.217 -1.011 17.325 1.00 34.88 528 LYS A O 1
ATOM 4349 N N . LEU A 1 529 ? 9.994 -1.214 17.169 1.00 32.78 529 LEU A N 1
ATOM 4350 C CA . LEU A 1 529 ? 9.995 -1.554 15.738 1.00 32.78 529 LEU A CA 1
ATOM 4351 C C . LEU A 1 529 ? 9.634 -0.394 14.790 1.00 32.78 529 LEU A C 1
ATOM 4353 O O . LEU A 1 529 ? 9.417 -0.642 13.612 1.00 32.78 529 LEU A O 1
ATOM 4357 N N . LEU A 1 530 ? 9.530 0.852 15.272 1.00 39.88 530 LEU A N 1
ATOM 4358 C CA . LEU A 1 530 ? 9.028 1.971 14.454 1.00 39.88 530 LEU A CA 1
ATOM 4359 C C . LEU A 1 530 ? 9.948 3.193 14.343 1.00 39.88 530 LEU A C 1
ATOM 4361 O O . LEU A 1 530 ? 9.514 4.229 13.849 1.00 39.88 530 LEU A O 1
ATOM 4365 N N . VAL A 1 531 ? 11.219 3.093 14.737 1.00 44.44 531 VAL A N 1
ATOM 4366 C CA . VAL A 1 531 ? 12.196 4.156 14.458 1.00 44.44 531 VAL A CA 1
ATOM 4367 C C . VAL A 1 531 ? 13.525 3.520 14.051 1.00 44.44 531 VAL A C 1
ATOM 4369 O O . VAL A 1 531 ? 14.075 2.732 14.815 1.00 44.44 531 VAL A O 1
ATOM 4372 N N . SER A 1 532 ? 13.985 3.900 12.853 1.00 30.36 532 SER A N 1
ATOM 4373 C CA . SER A 1 532 ? 15.209 3.516 12.122 1.00 30.36 532 SER A CA 1
ATOM 4374 C C . SER A 1 532 ? 15.031 2.435 11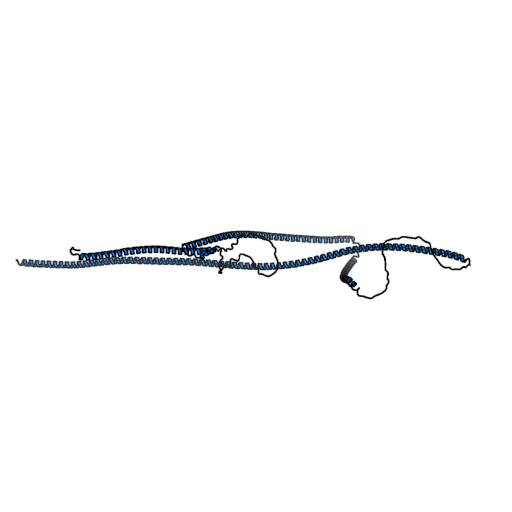.041 1.00 30.36 532 SER A C 1
ATOM 4376 O O . SER A 1 532 ? 14.964 1.248 11.358 1.00 30.36 532 SER A O 1
ATOM 4378 N N . PRO A 1 533 ? 15.011 2.823 9.750 1.00 41.25 533 PRO A N 1
ATOM 4379 C CA . PRO A 1 533 ? 15.322 1.928 8.651 1.00 41.25 533 PRO A CA 1
ATOM 4380 C C . PRO A 1 533 ? 16.840 1.946 8.444 1.00 41.25 533 PRO A C 1
ATOM 4382 O O . PRO A 1 533 ? 17.344 2.814 7.746 1.00 41.25 533 PRO A O 1
ATOM 4385 N N . ASP A 1 534 ? 17.560 1.001 9.041 1.00 29.58 534 ASP A N 1
ATOM 4386 C CA . ASP A 1 534 ? 18.885 0.632 8.545 1.00 29.58 534 ASP A CA 1
ATOM 4387 C C . ASP A 1 534 ? 18.932 -0.883 8.376 1.00 29.58 534 ASP A C 1
ATOM 4389 O O . ASP A 1 534 ? 18.719 -1.673 9.296 1.00 29.58 534 ASP A O 1
ATOM 4393 N N . MET A 1 535 ? 19.105 -1.255 7.117 1.00 36.09 535 MET A N 1
ATOM 4394 C CA . MET A 1 535 ? 19.081 -2.599 6.583 1.00 36.09 535 MET A CA 1
ATOM 4395 C C . MET A 1 535 ? 20.522 -3.116 6.597 1.00 36.09 535 MET A C 1
ATOM 4397 O O . MET A 1 535 ? 21.315 -2.756 5.731 1.00 36.09 535 MET A O 1
ATOM 4401 N N . GLU A 1 536 ? 20.877 -3.949 7.577 1.00 29.56 536 GLU A N 1
ATOM 4402 C CA . GLU A 1 536 ? 22.094 -4.767 7.507 1.00 29.56 536 GLU A CA 1
ATOM 4403 C C . GLU A 1 536 ? 21.888 -5.855 6.445 1.00 29.56 536 GLU A C 1
ATOM 4405 O O . GLU A 1 536 ? 21.291 -6.907 6.683 1.00 29.56 536 GLU A O 1
ATOM 4410 N N . ILE A 1 537 ? 22.370 -5.567 5.235 1.00 37.12 537 ILE A N 1
ATOM 4411 C CA . ILE A 1 537 ? 22.646 -6.570 4.211 1.00 37.12 537 ILE A CA 1
ATOM 4412 C C . ILE A 1 537 ? 23.903 -7.324 4.639 1.00 37.12 537 ILE A C 1
ATOM 4414 O O . ILE A 1 537 ? 24.950 -6.743 4.913 1.00 37.12 537 ILE A O 1
ATOM 4418 N N . THR A 1 538 ? 23.757 -8.640 4.689 1.00 33.16 538 THR A N 1
ATOM 4419 C CA . THR A 1 538 ? 24.791 -9.620 4.995 1.00 33.16 538 THR A CA 1
ATOM 4420 C C . THR A 1 538 ? 25.968 -9.510 4.020 1.00 33.16 538 THR A C 1
ATOM 4422 O O . THR A 1 538 ? 25.784 -9.425 2.807 1.00 33.16 538 THR A O 1
ATOM 4425 N N . GLU A 1 539 ? 27.176 -9.537 4.579 1.00 29.80 539 GLU A N 1
ATOM 4426 C CA . GLU A 1 539 ? 28.467 -9.553 3.894 1.00 29.80 539 GLU A CA 1
ATOM 4427 C C . GLU A 1 539 ? 28.565 -10.627 2.796 1.00 29.80 539 GLU A C 1
ATOM 4429 O O . GLU A 1 539 ? 28.451 -11.823 3.069 1.00 29.80 539 GLU A O 1
ATOM 4434 N N . ILE A 1 540 ? 28.924 -10.208 1.577 1.00 32.97 540 ILE A N 1
ATOM 4435 C CA . ILE A 1 540 ? 29.753 -10.999 0.657 1.00 32.97 540 ILE A CA 1
ATOM 4436 C C . ILE A 1 540 ? 30.867 -10.086 0.118 1.00 32.97 540 ILE A C 1
ATOM 4438 O O . ILE A 1 540 ? 30.631 -9.150 -0.634 1.00 32.97 540 ILE A O 1
ATOM 4442 N N . GLN A 1 541 ? 32.070 -10.383 0.604 1.00 30.88 541 GLN A N 1
ATOM 4443 C CA . GLN A 1 541 ? 33.434 -10.126 0.125 1.00 30.88 541 GLN A CA 1
ATOM 4444 C C . GLN A 1 541 ? 33.712 -9.196 -1.086 1.00 30.88 541 GLN A C 1
ATOM 4446 O O . GLN A 1 541 ? 33.280 -9.436 -2.208 1.00 30.88 541 GLN A O 1
ATOM 4451 N N . SER A 1 542 ? 34.717 -8.336 -0.843 1.00 29.89 542 SER A N 1
ATOM 4452 C CA . SER A 1 542 ? 35.880 -7.988 -1.694 1.00 29.89 542 SER A CA 1
ATOM 4453 C C . SER A 1 542 ? 35.772 -6.888 -2.768 1.00 29.89 542 SER A C 1
ATOM 4455 O O . SER A 1 542 ? 35.019 -7.014 -3.725 1.00 29.89 542 SER A O 1
ATOM 4457 N N . GLY A 1 543 ? 36.656 -5.877 -2.656 1.00 29.02 543 GLY A N 1
ATOM 4458 C CA . GLY A 1 543 ? 37.188 -5.128 -3.809 1.00 29.02 543 GLY A CA 1
ATOM 4459 C C . GLY A 1 543 ? 37.233 -3.592 -3.716 1.00 29.02 543 GLY A C 1
ATOM 4460 O O . GLY A 1 543 ? 36.365 -2.934 -4.259 1.00 29.02 543 GLY A O 1
ATOM 4461 N N . GLU A 1 544 ? 38.285 -3.064 -3.077 1.00 29.95 544 GLU A N 1
ATOM 4462 C CA . GLU A 1 544 ? 39.092 -1.874 -3.450 1.00 29.95 544 GLU A CA 1
ATOM 4463 C C . GLU A 1 544 ? 38.502 -0.446 -3.670 1.00 29.95 544 GLU A C 1
ATOM 4465 O O . GLU A 1 544 ? 37.697 -0.171 -4.548 1.00 29.95 544 GLU A O 1
ATOM 4470 N N . CYS A 1 545 ? 39.142 0.494 -2.947 1.00 29.12 545 CYS A N 1
ATOM 4471 C CA . CYS A 1 545 ? 39.553 1.860 -3.334 1.00 29.12 545 CYS A CA 1
ATOM 4472 C C . CYS A 1 545 ? 38.568 3.058 -3.385 1.00 29.12 545 CYS A C 1
ATOM 4474 O O . CYS A 1 545 ? 38.086 3.462 -4.434 1.00 29.12 545 CYS A O 1
ATOM 4476 N N . SER A 1 546 ? 38.580 3.786 -2.255 1.00 32.09 546 SER A N 1
ATOM 4477 C CA . SER A 1 546 ? 38.982 5.208 -2.116 1.00 32.09 546 SER A CA 1
ATOM 4478 C C . SER A 1 546 ? 38.026 6.376 -2.466 1.00 32.09 546 SER A C 1
ATOM 4480 O O . SER A 1 546 ? 37.130 6.246 -3.290 1.00 32.09 546 SER A O 1
ATOM 4482 N N . PRO A 1 547 ? 38.208 7.546 -1.798 1.00 45.38 547 PRO A N 1
ATOM 4483 C CA . PRO A 1 547 ? 37.126 8.468 -1.433 1.00 45.38 547 PRO A CA 1
ATOM 4484 C C . PRO A 1 547 ? 37.204 9.839 -2.128 1.00 45.38 547 PRO A C 1
ATOM 4486 O O . PRO A 1 547 ? 38.288 10.399 -2.263 1.00 45.38 547 PRO A O 1
ATOM 4489 N N . LEU A 1 548 ? 36.058 10.448 -2.457 1.00 29.66 548 LEU A N 1
ATOM 4490 C CA . LEU A 1 548 ? 35.974 11.868 -2.831 1.00 29.66 548 LEU A CA 1
ATOM 4491 C C . LEU A 1 548 ? 34.671 12.521 -2.322 1.00 29.66 548 LEU A C 1
ATOM 4493 O O . LEU A 1 548 ? 33.603 12.388 -2.905 1.00 29.66 548 LEU A O 1
ATOM 4497 N N . SER A 1 549 ? 34.814 13.205 -1.188 1.00 29.59 549 SER A N 1
ATOM 4498 C CA . SER A 1 549 ? 34.443 14.603 -0.915 1.00 29.59 549 SER A CA 1
ATOM 4499 C C . SER A 1 549 ? 33.178 15.227 -1.535 1.00 29.59 549 SER A C 1
ATOM 4501 O O . SER A 1 549 ? 33.166 15.550 -2.722 1.00 29.59 549 SER A O 1
ATOM 4503 N N . SER A 1 550 ? 32.263 15.652 -0.643 1.00 31.31 550 SER A N 1
ATOM 4504 C CA . SER A 1 550 ? 31.664 17.014 -0.493 1.00 31.31 550 SER A CA 1
ATOM 4505 C C . SER A 1 550 ? 30.131 16.991 -0.303 1.00 31.31 550 SER A C 1
ATOM 4507 O O . SER A 1 550 ? 29.478 16.071 -0.780 1.00 31.31 550 SER A O 1
ATOM 4509 N N . PRO A 1 551 ? 29.509 18.049 0.256 1.00 40.94 551 PRO A N 1
ATOM 4510 C CA . PRO A 1 551 ? 29.756 18.645 1.564 1.00 40.94 551 PRO A CA 1
ATOM 4511 C C . PRO A 1 551 ? 28.455 18.768 2.392 1.00 40.94 551 PRO A C 1
ATOM 4513 O O . PRO A 1 551 ? 27.340 18.593 1.913 1.00 40.94 551 PRO A O 1
ATOM 4516 N N . ALA A 1 552 ? 28.641 19.096 3.667 1.00 29.11 552 ALA A N 1
ATOM 4517 C CA . ALA A 1 552 ? 27.618 19.303 4.681 1.00 29.11 552 ALA A CA 1
ATOM 4518 C C . ALA A 1 552 ? 26.487 20.273 4.283 1.00 29.11 552 ALA A C 1
ATOM 4520 O O . ALA A 1 552 ? 26.739 21.386 3.823 1.00 29.11 552 ALA A O 1
ATOM 4521 N N . SER A 1 553 ? 25.251 19.900 4.622 1.00 30.16 553 SER A N 1
ATOM 4522 C CA . SER A 1 553 ? 24.166 20.839 4.907 1.00 30.16 553 SER A CA 1
ATOM 4523 C C . SER A 1 553 ? 23.829 20.765 6.393 1.00 30.16 553 SER A C 1
ATOM 4525 O O . SER A 1 553 ? 23.151 19.856 6.871 1.00 30.16 553 SER A O 1
ATOM 4527 N N . SER A 1 554 ? 24.361 21.744 7.111 1.00 35.41 554 SER A N 1
ATOM 4528 C CA . SER A 1 554 ? 24.085 22.075 8.499 1.00 35.41 554 SER A CA 1
ATOM 4529 C C . SER A 1 554 ? 22.614 22.461 8.674 1.00 35.41 554 SER A C 1
ATOM 4531 O O . SER A 1 554 ? 22.196 23.514 8.200 1.00 35.41 554 SER A O 1
ATOM 4533 N N . ILE A 1 555 ? 21.838 21.653 9.396 1.00 34.41 555 ILE A N 1
ATOM 4534 C CA . ILE A 1 555 ? 20.588 22.089 10.031 1.00 34.41 555 ILE A CA 1
ATOM 4535 C C . ILE A 1 555 ? 20.655 21.657 11.495 1.00 34.41 555 ILE A C 1
ATOM 4537 O O . ILE A 1 555 ? 20.986 20.517 11.809 1.00 34.41 555 ILE A O 1
ATOM 4541 N N . GLY A 1 556 ? 20.453 22.641 12.371 1.00 32.59 556 GLY A N 1
ATOM 4542 C CA . GLY A 1 556 ? 20.872 22.650 13.765 1.00 32.59 556 GLY A CA 1
ATOM 4543 C C . GLY A 1 556 ? 20.364 21.485 14.608 1.00 32.59 556 GLY A C 1
ATOM 4544 O O . GLY A 1 556 ? 19.166 21.244 14.721 1.00 32.59 556 GLY A O 1
ATOM 4545 N N . SER A 1 557 ? 21.315 20.834 15.271 1.00 30.73 557 SER A N 1
ATOM 4546 C CA . SER A 1 557 ? 21.095 20.014 16.455 1.00 30.73 557 SER A CA 1
ATOM 4547 C C . SER A 1 557 ? 21.520 20.835 17.671 1.00 30.73 557 SER A C 1
ATOM 4549 O O . SER A 1 557 ? 22.612 20.649 18.203 1.00 30.73 557 SER A O 1
ATOM 4551 N N . ASP A 1 558 ? 20.659 21.763 18.080 1.00 37.62 558 ASP A N 1
ATOM 4552 C CA . ASP A 1 558 ? 20.684 22.336 19.425 1.00 37.62 558 ASP A CA 1
ATOM 4553 C C . ASP A 1 558 ? 19.642 21.588 20.264 1.00 37.62 558 ASP A C 1
ATOM 4555 O O . ASP A 1 558 ? 18.522 22.042 20.465 1.00 37.62 558 ASP A O 1
ATOM 4559 N N . TYR A 1 559 ? 19.980 20.363 20.659 1.00 36.94 559 TYR A N 1
ATOM 4560 C CA . TYR A 1 559 ? 19.348 19.701 21.791 1.00 36.94 559 TYR A CA 1
ATOM 4561 C C . TYR A 1 559 ? 20.453 19.035 22.587 1.00 36.94 559 TYR A C 1
ATOM 4563 O O . TYR A 1 559 ? 21.078 18.068 22.152 1.00 36.94 559 TYR A O 1
ATOM 4571 N N . GLY A 1 560 ? 20.716 19.637 23.742 1.00 33.59 560 GLY A N 1
ATOM 4572 C CA . GLY A 1 560 ? 21.681 19.166 24.707 1.00 33.59 560 GLY A CA 1
ATOM 4573 C C . GLY A 1 560 ? 21.457 17.703 25.058 1.00 33.59 560 GLY A C 1
ATOM 4574 O O . GLY A 1 560 ? 20.344 17.257 25.346 1.00 33.59 560 GLY A O 1
ATOM 4575 N N . ASP A 1 561 ? 22.578 16.996 25.070 1.00 32.78 561 ASP A N 1
ATOM 4576 C CA . ASP A 1 561 ? 22.794 15.752 25.782 1.00 32.78 561 ASP A CA 1
ATOM 4577 C C . ASP A 1 561 ? 22.202 15.839 27.200 1.00 32.78 561 ASP A C 1
ATOM 4579 O O . ASP A 1 561 ? 22.761 16.423 28.128 1.00 32.78 561 ASP A O 1
ATOM 4583 N N . SER A 1 562 ? 21.002 15.289 27.344 1.00 34.72 562 SER A N 1
ATOM 4584 C CA . SER A 1 562 ? 20.380 14.960 28.618 1.00 34.72 562 SER A CA 1
ATOM 4585 C C . SER A 1 562 ? 19.700 13.609 28.449 1.00 34.72 562 SER A C 1
ATOM 4587 O O . SER A 1 562 ? 18.484 13.461 28.488 1.00 34.72 562 SER A O 1
ATOM 4589 N N . SER A 1 563 ? 20.528 12.585 28.248 1.00 37.16 563 SER A N 1
ATOM 4590 C CA . SER A 1 563 ? 20.149 11.179 28.391 1.00 37.16 563 SER A CA 1
ATOM 4591 C C . SER A 1 563 ? 19.807 10.847 29.857 1.00 37.16 563 SER A C 1
ATOM 4593 O O . SER A 1 563 ? 20.467 10.059 30.531 1.00 37.16 563 SER A O 1
ATOM 4595 N N . ARG A 1 564 ? 18.748 11.464 30.387 1.00 45.34 564 ARG A N 1
ATOM 4596 C CA . ARG A 1 564 ? 17.998 10.960 31.536 1.00 45.34 564 ARG A CA 1
ATOM 4597 C C . ARG A 1 564 ? 16.710 10.400 30.970 1.00 45.34 564 ARG A C 1
ATOM 4599 O O . ARG A 1 564 ? 15.909 11.163 30.458 1.00 45.34 564 ARG A O 1
ATOM 4606 N N . GLU A 1 565 ? 16.517 9.089 31.051 1.00 40.53 565 GLU A N 1
ATOM 4607 C CA . GLU A 1 565 ? 15.187 8.499 30.895 1.00 40.53 565 GLU A CA 1
ATOM 4608 C C . GLU A 1 565 ? 14.361 9.045 32.078 1.00 40.53 565 GLU A C 1
ATOM 4610 O O . GLU A 1 565 ? 14.632 8.661 33.222 1.00 40.53 565 GLU A O 1
ATOM 4615 N N . PRO A 1 566 ? 13.459 10.027 31.873 1.00 56.19 566 PRO A N 1
ATOM 4616 C CA . PRO A 1 566 ? 12.699 10.580 32.978 1.00 56.19 566 PRO A CA 1
ATOM 4617 C C . PRO A 1 566 ? 11.751 9.489 33.472 1.00 56.19 566 PRO A C 1
ATOM 4619 O O . PRO A 1 566 ? 11.128 8.780 32.677 1.00 56.19 566 PRO A O 1
ATOM 4622 N N . LEU A 1 567 ? 11.666 9.314 34.792 1.00 63.44 567 LEU A N 1
ATOM 4623 C CA . LEU A 1 567 ? 10.790 8.308 35.387 1.00 63.44 567 LEU A CA 1
ATOM 4624 C C . LEU A 1 567 ? 9.356 8.529 34.874 1.00 63.44 567 LEU A C 1
ATOM 4626 O O . LEU A 1 567 ? 8.863 9.657 34.794 1.00 63.44 567 LEU A O 1
ATOM 4630 N N . SER A 1 568 ? 8.683 7.447 34.479 1.00 77.31 568 SER A N 1
ATOM 4631 C CA . SER A 1 568 ? 7.306 7.534 33.982 1.00 77.31 568 SER A CA 1
ATOM 4632 C C . SER A 1 568 ? 6.395 8.135 35.058 1.00 77.31 568 SER A C 1
ATOM 4634 O O . SER A 1 568 ? 6.558 7.832 36.238 1.00 77.31 568 SER A O 1
ATOM 4636 N N . ILE A 1 569 ? 5.394 8.935 34.676 1.00 81.38 569 ILE A N 1
ATOM 4637 C CA . ILE A 1 569 ? 4.403 9.497 35.617 1.00 81.38 569 ILE A CA 1
ATOM 4638 C C . ILE A 1 569 ? 3.772 8.405 36.491 1.00 81.38 569 ILE A C 1
ATOM 4640 O O . ILE A 1 569 ? 3.533 8.609 37.679 1.00 81.38 569 ILE A O 1
ATOM 4644 N N . THR A 1 570 ? 3.565 7.209 35.938 1.00 81.75 570 THR A N 1
ATOM 4645 C CA . THR A 1 570 ? 3.060 6.048 36.687 1.00 81.75 570 THR A CA 1
ATOM 4646 C C . THR A 1 570 ? 3.980 5.649 37.841 1.00 81.75 570 THR A C 1
ATOM 4648 O O . THR A 1 570 ? 3.503 5.271 38.912 1.00 81.75 570 THR A O 1
ATOM 4651 N N . HIS A 1 571 ? 5.292 5.787 37.652 1.00 82.62 571 HIS A N 1
ATOM 4652 C CA . HIS A 1 571 ? 6.299 5.542 38.671 1.00 82.62 571 HIS A CA 1
ATOM 4653 C C . HIS A 1 571 ? 6.290 6.633 39.747 1.00 82.62 571 HIS A C 1
ATOM 4655 O O . HIS A 1 571 ? 6.279 6.297 40.929 1.00 82.62 571 HIS A O 1
ATOM 4661 N N . PHE A 1 572 ? 6.187 7.916 39.375 1.00 83.81 572 PHE A N 1
ATOM 4662 C CA . PHE A 1 572 ? 6.031 8.996 40.359 1.00 83.81 572 PHE A CA 1
ATOM 4663 C C . PHE A 1 572 ? 4.762 8.843 41.194 1.00 83.81 572 PHE A C 1
ATOM 4665 O O . PHE A 1 572 ? 4.812 8.970 42.412 1.00 83.81 572 PHE A O 1
ATOM 4672 N N . ILE A 1 573 ? 3.639 8.471 40.578 1.00 84.81 573 ILE A N 1
ATOM 4673 C CA . ILE A 1 573 ? 2.393 8.189 41.303 1.00 84.81 573 ILE A CA 1
ATOM 4674 C C . ILE A 1 573 ? 2.581 7.028 42.293 1.00 84.81 573 ILE A C 1
ATOM 4676 O O . ILE A 1 573 ? 2.031 7.066 43.395 1.00 84.81 573 ILE A O 1
ATOM 4680 N N . ALA A 1 574 ? 3.340 5.992 41.925 1.00 84.94 574 ALA A N 1
ATOM 4681 C CA . ALA A 1 574 ? 3.638 4.881 42.825 1.00 84.94 574 ALA A CA 1
ATOM 4682 C C . ALA A 1 574 ? 4.504 5.327 44.014 1.00 84.94 574 ALA A C 1
ATOM 4684 O O . ALA A 1 574 ? 4.166 4.989 45.149 1.00 84.94 574 ALA A O 1
ATOM 4685 N N . ILE A 1 575 ? 5.546 6.131 43.763 1.00 83.75 575 ILE A N 1
ATOM 4686 C CA . ILE A 1 575 ? 6.392 6.724 44.808 1.00 83.75 575 ILE A CA 1
ATOM 4687 C C . ILE A 1 575 ? 5.536 7.575 45.745 1.00 83.75 575 ILE A C 1
ATOM 4689 O O . ILE A 1 575 ? 5.511 7.309 46.939 1.00 83.75 575 ILE A O 1
ATOM 4693 N N . VAL A 1 576 ? 4.764 8.529 45.222 1.00 86.56 576 VAL A N 1
ATOM 4694 C CA . VAL A 1 576 ? 3.876 9.397 46.014 1.00 86.56 576 VAL A CA 1
ATOM 4695 C C . VAL A 1 576 ? 2.937 8.585 46.908 1.00 86.56 576 VAL A C 1
ATOM 4697 O O . VAL A 1 576 ? 2.790 8.879 48.094 1.00 86.56 576 VAL A O 1
ATOM 4700 N N . LYS A 1 577 ? 2.302 7.538 46.367 1.00 86.94 577 LYS A N 1
ATOM 4701 C CA . LYS A 1 577 ? 1.406 6.668 47.146 1.00 86.94 577 LYS A CA 1
ATOM 4702 C C . LYS A 1 577 ? 2.138 5.965 48.286 1.00 86.94 577 LYS A C 1
ATOM 4704 O O . LYS A 1 577 ? 1.568 5.821 49.365 1.00 86.94 577 LYS A O 1
ATOM 4709 N N . ASP A 1 578 ? 3.364 5.516 48.051 1.00 84.38 578 ASP A N 1
ATOM 4710 C CA . ASP A 1 578 ? 4.196 4.886 49.075 1.00 84.38 578 ASP A CA 1
ATOM 4711 C C . ASP A 1 578 ? 4.647 5.904 50.134 1.00 84.38 578 ASP A C 1
ATOM 4713 O O . ASP A 1 578 ? 4.521 5.660 51.336 1.00 84.38 578 ASP A O 1
ATOM 4717 N N . GLN A 1 579 ? 5.033 7.106 49.695 1.00 85.19 579 GLN A N 1
ATOM 4718 C CA . GLN A 1 579 ? 5.413 8.208 50.571 1.00 85.19 579 GLN A CA 1
ATOM 4719 C C . GLN A 1 579 ? 4.280 8.625 51.512 1.00 85.19 579 GLN A C 1
ATOM 4721 O O . GLN A 1 579 ? 4.496 8.777 52.718 1.00 85.19 579 GLN A O 1
ATOM 4726 N N . ILE A 1 580 ? 3.054 8.727 50.993 1.00 87.69 580 ILE A N 1
ATOM 4727 C CA . ILE A 1 580 ? 1.859 9.022 51.792 1.00 87.69 580 ILE A CA 1
ATOM 4728 C C . ILE A 1 580 ? 1.597 7.916 52.821 1.00 87.69 580 ILE A C 1
ATOM 4730 O O . ILE A 1 580 ? 1.321 8.226 53.979 1.00 87.69 580 ILE A O 1
ATOM 4734 N N . LYS A 1 581 ? 1.716 6.633 52.450 1.00 87.12 581 LYS A N 1
ATOM 4735 C CA . LYS A 1 581 ? 1.525 5.515 53.394 1.00 87.12 581 LYS A CA 1
ATOM 4736 C C . LYS A 1 581 ? 2.525 5.562 54.544 1.00 87.12 581 LYS A C 1
ATOM 4738 O O . LYS A 1 581 ? 2.150 5.370 55.701 1.00 87.12 581 LYS A O 1
ATOM 4743 N N . HIS A 1 582 ? 3.792 5.833 54.242 1.00 83.75 582 HIS A N 1
ATOM 4744 C CA . HIS A 1 582 ? 4.829 5.951 55.260 1.00 83.75 582 HIS A CA 1
ATOM 4745 C C . HIS A 1 582 ? 4.598 7.149 56.185 1.00 83.75 582 HIS A C 1
ATOM 4747 O O . HIS A 1 582 ? 4.737 7.009 57.402 1.00 83.75 582 HIS A O 1
ATOM 4753 N N . LEU A 1 583 ? 4.181 8.291 55.634 1.00 86.19 583 LEU A N 1
ATOM 4754 C CA . LEU A 1 583 ? 3.805 9.469 56.414 1.00 86.19 583 LEU A CA 1
ATOM 4755 C C . LEU A 1 583 ? 2.613 9.190 57.335 1.00 86.19 583 LEU A C 1
ATOM 4757 O O . LEU A 1 583 ? 2.679 9.495 58.523 1.00 86.19 583 LEU A O 1
ATOM 4761 N N . GLN A 1 584 ? 1.562 8.546 56.823 1.00 87.25 584 GLN A N 1
ATOM 4762 C CA . GLN A 1 584 ? 0.411 8.123 57.624 1.00 87.25 584 GLN A CA 1
ATOM 4763 C C . GLN A 1 584 ? 0.836 7.204 58.775 1.00 87.25 584 GLN A C 1
ATOM 4765 O O . GLN A 1 584 ? 0.431 7.426 59.913 1.00 87.25 584 GLN A O 1
ATOM 4770 N N . GLY A 1 585 ? 1.700 6.221 58.507 1.00 84.88 585 GLY A N 1
ATOM 4771 C CA . GLY A 1 585 ? 2.240 5.336 59.540 1.00 84.88 585 GLY A CA 1
ATOM 4772 C C . GLY A 1 585 ? 3.019 6.089 60.624 1.00 84.88 585 GLY A C 1
ATOM 4773 O O . GLY A 1 585 ? 2.789 5.863 61.809 1.00 84.88 585 GLY A O 1
ATOM 4774 N N . ALA A 1 586 ? 3.890 7.026 60.236 1.00 84.62 586 ALA A N 1
ATOM 4775 C CA . ALA A 1 586 ? 4.652 7.842 61.184 1.00 84.62 586 ALA A CA 1
ATOM 4776 C C . ALA A 1 586 ? 3.748 8.727 62.059 1.00 84.62 586 ALA A C 1
ATOM 4778 O O . ALA A 1 586 ? 4.003 8.860 63.254 1.00 84.62 586 ALA A O 1
ATOM 4779 N N . ILE A 1 587 ? 2.674 9.282 61.487 1.00 84.69 587 ILE A N 1
ATOM 4780 C CA . ILE A 1 587 ? 1.680 10.074 62.227 1.00 84.69 587 ILE A CA 1
ATOM 4781 C C . ILE A 1 587 ? 0.896 9.193 63.210 1.00 84.69 587 ILE A C 1
ATOM 4783 O O . ILE A 1 587 ? 0.688 9.580 64.355 1.00 84.69 587 ILE A O 1
ATOM 4787 N N . VAL A 1 588 ? 0.474 7.989 62.818 1.00 86.75 588 VAL A N 1
ATOM 4788 C CA . VAL A 1 588 ? -0.244 7.082 63.736 1.00 86.75 588 VAL A CA 1
ATOM 4789 C C . VAL A 1 588 ? 0.634 6.708 64.930 1.00 86.75 588 VAL A C 1
ATOM 4791 O O . VAL A 1 588 ? 0.183 6.766 66.074 1.00 86.75 588 VAL A O 1
ATOM 4794 N N . VAL A 1 589 ? 1.902 6.380 64.674 1.00 81.94 589 VAL A N 1
ATOM 4795 C CA . VAL A 1 589 ? 2.869 6.068 65.732 1.00 81.94 589 VAL A CA 1
ATOM 4796 C C . VAL A 1 589 ? 3.092 7.283 66.634 1.00 81.94 589 VAL A C 1
ATOM 4798 O O . VAL A 1 589 ? 3.089 7.142 67.854 1.00 81.94 589 VAL A O 1
ATOM 4801 N N . SER A 1 590 ? 3.204 8.492 66.077 1.00 80.31 590 SER A N 1
ATOM 4802 C CA . SER A 1 590 ? 3.362 9.694 66.899 1.00 80.31 590 SER A CA 1
ATOM 4803 C C . SER A 1 590 ? 2.160 9.971 67.791 1.00 80.31 590 SER A C 1
ATOM 4805 O O . SER A 1 590 ? 2.335 10.314 68.952 1.00 80.31 590 SER A O 1
ATOM 4807 N N . TRP A 1 591 ? 0.941 9.775 67.285 1.00 79.88 591 TRP A N 1
ATOM 4808 C CA . TRP A 1 591 ? -0.279 9.919 68.080 1.00 79.88 591 TRP A CA 1
ATOM 4809 C C . TRP A 1 591 ? -0.328 8.923 69.240 1.00 79.88 591 TRP A C 1
ATOM 4811 O O . TRP A 1 591 ? -0.703 9.293 70.353 1.00 79.88 591 TRP A O 1
ATOM 4821 N N . GLN A 1 592 ? 0.097 7.680 69.006 1.00 77.06 592 GLN A N 1
ATOM 4822 C CA . GLN A 1 592 ? 0.208 6.673 70.061 1.00 77.06 592 GLN A CA 1
ATOM 4823 C C . GLN A 1 592 ? 1.243 7.079 71.113 1.00 77.06 592 GLN A C 1
ATOM 4825 O O . GLN A 1 592 ? 0.937 7.015 72.299 1.00 77.06 592 GLN A O 1
ATOM 4830 N N . HIS A 1 593 ? 2.420 7.563 70.704 1.00 72.19 593 HIS A N 1
ATOM 4831 C CA . HIS A 1 593 ? 3.442 8.058 71.630 1.00 72.19 593 HIS A CA 1
ATOM 4832 C C . HIS A 1 593 ? 2.965 9.270 72.440 1.00 72.19 593 HIS A C 1
ATOM 4834 O O . HIS A 1 593 ? 3.082 9.247 73.658 1.00 72.19 593 HIS A O 1
ATOM 4840 N N . THR A 1 594 ? 2.354 10.281 71.815 1.00 70.31 594 THR A N 1
ATOM 4841 C CA . THR A 1 594 ? 1.811 11.452 72.527 1.00 70.31 594 THR A CA 1
ATOM 4842 C C . THR A 1 594 ? 0.688 11.070 73.494 1.00 70.31 594 THR A C 1
ATOM 4844 O O . THR A 1 594 ? 0.631 11.591 74.605 1.00 70.31 594 THR A O 1
ATOM 4847 N N . SER A 1 595 ? -0.187 10.133 73.115 1.00 73.62 595 SER A N 1
ATOM 4848 C CA . SER A 1 595 ? -1.230 9.619 74.009 1.00 73.62 595 SER A CA 1
ATOM 4849 C C . SER A 1 595 ? -0.635 8.861 75.198 1.00 73.62 595 SER A C 1
ATOM 4851 O O . SER A 1 595 ? -1.086 9.055 76.325 1.00 73.62 595 SER A O 1
ATOM 4853 N N . LEU A 1 596 ? 0.387 8.033 74.969 1.00 67.50 596 LEU A N 1
ATOM 4854 C CA . LEU A 1 596 ? 1.043 7.250 76.016 1.00 67.50 596 LEU A CA 1
ATOM 4855 C C . LEU A 1 596 ? 1.873 8.135 76.957 1.00 67.50 596 LEU A C 1
ATOM 4857 O O . LEU A 1 596 ? 1.903 7.894 78.159 1.00 67.50 596 LEU A O 1
ATOM 4861 N N . GLU A 1 597 ? 2.494 9.188 76.427 1.00 69.25 597 GLU A N 1
ATOM 4862 C CA . GLU A 1 597 ? 3.263 10.178 77.186 1.00 69.25 597 GLU A CA 1
ATOM 4863 C C . GLU A 1 597 ? 2.353 11.111 78.003 1.00 69.25 597 GLU A C 1
ATOM 4865 O O . GLU A 1 597 ? 2.675 11.440 79.143 1.00 69.25 597 GLU A O 1
ATOM 4870 N N . SER A 1 598 ? 1.159 11.441 77.491 1.00 70.69 598 SER A N 1
ATOM 4871 C CA . SER A 1 598 ? 0.110 12.128 78.261 1.00 70.69 598 SER A CA 1
ATOM 4872 C C . SER A 1 598 ? -0.362 11.289 79.452 1.00 70.69 598 SER A C 1
ATOM 4874 O O . SER A 1 598 ? -0.441 11.800 80.567 1.00 70.69 598 SER A O 1
ATOM 4876 N N . ILE A 1 599 ? -0.622 9.994 79.234 1.00 70.50 599 ILE A N 1
ATOM 4877 C CA . ILE A 1 599 ? -1.032 9.063 80.297 1.00 70.50 599 ILE A CA 1
ATOM 4878 C C . ILE A 1 599 ? 0.105 8.871 81.310 1.00 70.50 599 ILE A C 1
ATOM 4880 O O . ILE A 1 599 ? -0.134 8.881 82.515 1.00 70.50 599 ILE A O 1
ATOM 4884 N N . ALA A 1 600 ? 1.353 8.742 80.850 1.00 69.12 600 ALA A N 1
ATOM 4885 C CA . ALA A 1 600 ? 2.514 8.633 81.730 1.00 69.12 600 ALA A CA 1
ATOM 4886 C C . ALA A 1 600 ? 2.697 9.889 82.602 1.00 69.12 600 ALA A C 1
ATOM 4888 O O . ALA A 1 600 ? 2.962 9.766 83.796 1.00 69.12 600 ALA A O 1
ATOM 4889 N N . SER A 1 601 ? 2.492 11.086 82.038 1.00 72.69 601 SER A N 1
ATOM 4890 C CA . SER A 1 601 ? 2.564 12.348 82.784 1.00 72.69 601 SER A CA 1
ATOM 4891 C C . SER A 1 601 ? 1.451 12.487 83.830 1.00 72.69 601 SER A C 1
ATOM 4893 O O . SER A 1 601 ? 1.715 12.977 84.928 1.00 72.69 601 SER A O 1
ATOM 4895 N N . GLU A 1 602 ? 0.225 12.044 83.534 1.00 71.81 602 GLU A N 1
ATOM 4896 C CA . GLU A 1 602 ? -0.866 11.994 84.522 1.00 71.81 602 GLU A CA 1
ATOM 4897 C C . GLU A 1 602 ? -0.564 10.997 85.644 1.00 71.81 602 GLU A C 1
ATOM 4899 O O . GLU A 1 602 ? -0.668 11.345 86.819 1.00 71.81 602 GLU A O 1
ATOM 4904 N N . MET A 1 603 ? -0.082 9.799 85.302 1.00 71.81 603 MET A N 1
ATOM 4905 C CA . MET A 1 603 ? 0.309 8.799 86.295 1.00 71.81 603 MET A CA 1
ATOM 4906 C C . MET A 1 603 ? 1.448 9.270 87.205 1.00 71.81 603 MET A C 1
ATOM 4908 O O . MET A 1 603 ? 1.468 8.915 88.382 1.00 71.81 603 MET A O 1
ATOM 4912 N N . ASP A 1 604 ? 2.408 10.040 86.691 1.00 74.62 604 ASP A N 1
ATOM 4913 C CA . ASP A 1 604 ? 3.492 10.579 87.515 1.00 74.62 604 ASP A CA 1
ATOM 4914 C C . ASP A 1 604 ? 3.009 11.695 88.453 1.00 74.62 604 ASP A C 1
ATOM 4916 O O . ASP A 1 604 ? 3.422 11.709 89.613 1.00 74.62 604 ASP A O 1
ATOM 4920 N N . LYS A 1 605 ? 2.059 12.541 88.028 1.00 79.25 605 LYS A N 1
ATOM 4921 C CA . LYS A 1 605 ? 1.393 13.507 88.925 1.00 79.25 605 LYS A CA 1
ATOM 4922 C C . LYS A 1 605 ? 0.610 12.809 90.038 1.00 79.25 605 LYS A C 1
ATOM 4924 O O . LYS A 1 605 ? 0.688 13.226 91.191 1.00 79.25 605 LYS A O 1
ATOM 4929 N N . ASP A 1 606 ? -0.093 11.724 89.716 1.00 81.62 606 ASP A N 1
ATOM 4930 C CA . ASP A 1 606 ? -0.836 10.936 90.704 1.00 81.62 606 ASP A CA 1
ATOM 4931 C C . ASP A 1 606 ? 0.101 10.220 91.686 1.00 81.62 606 ASP A C 1
ATOM 4933 O O . ASP A 1 606 ? -0.163 10.184 92.890 1.00 81.62 606 ASP A O 1
ATOM 4937 N N . LYS A 1 607 ? 1.237 9.686 91.213 1.00 80.31 607 LYS A N 1
ATOM 4938 C CA . LYS A 1 607 ? 2.279 9.133 92.096 1.00 80.31 607 LYS A CA 1
ATOM 4939 C C . LYS A 1 607 ? 2.849 10.198 93.024 1.00 80.31 607 LYS A C 1
ATOM 4941 O O . LYS A 1 607 ? 3.044 9.908 94.201 1.00 80.31 607 LYS A O 1
ATOM 4946 N N . GLU A 1 608 ? 3.128 11.393 92.515 1.00 82.62 608 GLU A N 1
ATOM 4947 C CA . GLU A 1 608 ? 3.666 12.498 93.310 1.00 82.62 608 GLU A CA 1
ATOM 4948 C C . GLU A 1 608 ? 2.657 12.939 94.386 1.00 82.62 608 GLU A C 1
ATOM 4950 O O . GLU A 1 608 ? 3.011 13.012 95.563 1.00 82.62 608 GLU A O 1
ATOM 4955 N N . ALA A 1 609 ? 1.371 13.054 94.034 1.00 83.75 609 ALA A N 1
ATOM 4956 C CA . ALA A 1 609 ? 0.291 13.323 94.987 1.00 83.75 609 ALA A CA 1
ATOM 4957 C C . ALA A 1 609 ? 0.148 12.226 96.063 1.00 83.75 609 ALA A C 1
ATOM 4959 O O . ALA A 1 609 ? -0.008 12.526 97.250 1.00 83.75 609 ALA A O 1
ATOM 4960 N N . LEU A 1 610 ? 0.250 10.947 95.682 1.00 85.12 610 LEU A N 1
ATOM 4961 C CA . LEU A 1 610 ? 0.235 9.825 96.629 1.00 85.12 610 LEU A CA 1
ATOM 4962 C C . LEU A 1 610 ? 1.458 9.835 97.557 1.00 85.12 610 LEU A C 1
ATOM 4964 O O . LEU A 1 610 ? 1.335 9.519 98.743 1.00 85.12 610 LEU A O 1
ATOM 4968 N N . VAL A 1 611 ? 2.641 10.196 97.050 1.00 86.75 611 VAL A N 1
ATOM 4969 C CA . VAL A 1 611 ? 3.860 10.339 97.862 1.00 86.75 611 VAL A CA 1
ATOM 4970 C C . VAL A 1 611 ? 3.697 11.466 98.883 1.00 86.75 611 VAL A C 1
ATOM 4972 O O . VAL A 1 611 ? 4.022 11.262 100.058 1.00 86.75 611 VAL A O 1
ATOM 4975 N N . ASP A 1 612 ? 3.132 12.603 98.481 1.00 88.00 612 ASP A N 1
ATOM 4976 C CA . ASP A 1 612 ? 2.826 13.720 99.379 1.00 88.00 612 ASP A CA 1
ATOM 4977 C C . ASP A 1 612 ? 1.824 13.320 100.471 1.00 88.00 612 ASP A C 1
ATOM 4979 O O . ASP A 1 612 ? 2.019 13.620 101.656 1.00 88.00 612 ASP A O 1
ATOM 4983 N N . GLU A 1 613 ? 0.780 12.570 100.114 1.00 89.81 613 GLU A N 1
ATOM 4984 C CA . GLU A 1 613 ? -0.199 12.065 101.076 1.00 89.81 613 GLU A CA 1
ATOM 4985 C C . GLU A 1 613 ? 0.417 11.050 102.053 1.00 89.81 613 GLU A C 1
ATOM 4987 O O . GLU A 1 613 ? 0.188 11.129 103.265 1.00 89.81 613 GLU A O 1
ATOM 4992 N N . ILE A 1 614 ? 1.296 10.159 101.578 1.00 88.31 614 ILE A N 1
ATOM 4993 C CA . ILE A 1 614 ? 2.072 9.252 102.437 1.00 88.31 614 ILE A CA 1
ATOM 4994 C C . ILE A 1 614 ? 2.964 10.041 103.402 1.00 88.31 614 ILE A C 1
ATOM 4996 O O . ILE A 1 614 ? 3.045 9.691 104.583 1.00 88.31 614 ILE A O 1
ATOM 5000 N N . MET A 1 615 ? 3.635 11.099 102.940 1.00 89.31 615 MET A N 1
ATOM 5001 C CA . MET A 1 615 ? 4.469 11.954 103.793 1.00 89.31 615 MET A CA 1
ATOM 5002 C C . MET A 1 615 ? 3.627 12.662 104.863 1.00 89.31 615 MET A C 1
ATOM 5004 O O . MET A 1 615 ? 4.010 12.689 106.038 1.00 89.31 615 MET A O 1
ATOM 5008 N N . LYS A 1 616 ? 2.430 13.139 104.503 1.00 91.75 616 LYS A N 1
ATOM 5009 C CA . LYS A 1 616 ? 1.469 13.745 105.435 1.00 91.75 616 LYS A CA 1
ATOM 5010 C C . LYS A 1 616 ? 0.963 12.745 106.477 1.00 91.75 616 LYS A C 1
ATOM 5012 O O . LYS A 1 616 ? 0.952 13.059 107.668 1.00 91.75 616 LYS A O 1
ATOM 5017 N N . LEU A 1 617 ? 0.613 11.526 106.065 1.00 92.00 617 LEU A N 1
ATOM 5018 C CA . LEU A 1 617 ? 0.200 10.448 106.969 1.00 92.00 617 LEU A CA 1
ATOM 5019 C C . LEU A 1 617 ? 1.339 10.001 107.891 1.00 92.00 617 LEU A C 1
ATOM 5021 O O . LEU A 1 617 ? 1.109 9.790 109.081 1.00 92.00 617 LEU A O 1
ATOM 5025 N N . LYS A 1 618 ? 2.576 9.904 107.386 1.00 90.75 618 LYS A N 1
ATOM 5026 C CA . LYS A 1 618 ? 3.765 9.624 108.208 1.00 90.75 618 LYS A CA 1
ATOM 5027 C C . LYS A 1 618 ? 3.996 10.714 109.254 1.00 90.75 618 LYS A C 1
ATOM 5029 O O . LYS A 1 618 ? 4.267 10.381 110.408 1.00 90.75 618 LYS A O 1
ATOM 5034 N N . SER A 1 619 ? 3.842 11.985 108.879 1.00 91.12 619 SER A N 1
ATOM 5035 C CA . SER A 1 619 ? 3.916 13.121 109.806 1.00 91.12 619 SER A CA 1
ATOM 5036 C C . SER A 1 619 ? 2.835 13.030 110.888 1.00 91.12 619 SER A C 1
ATOM 5038 O O . SER A 1 619 ? 3.155 13.011 112.076 1.00 91.12 619 SER A O 1
ATOM 5040 N N . LEU A 1 620 ? 1.570 12.827 110.499 1.00 92.25 620 LEU A N 1
ATOM 5041 C CA . LEU A 1 620 ? 0.450 12.683 111.433 1.00 92.25 620 LEU A CA 1
ATOM 5042 C C . LEU A 1 620 ? 0.633 11.486 112.377 1.00 92.25 620 LEU A C 1
ATOM 5044 O O . LEU A 1 620 ? 0.373 11.587 113.577 1.00 92.25 620 LEU A O 1
ATOM 5048 N N . LEU A 1 621 ? 1.112 10.355 111.853 1.00 92.25 621 LEU A N 1
ATOM 5049 C CA . LEU A 1 621 ? 1.438 9.173 112.643 1.00 92.25 621 LEU A CA 1
ATOM 5050 C C . LEU A 1 621 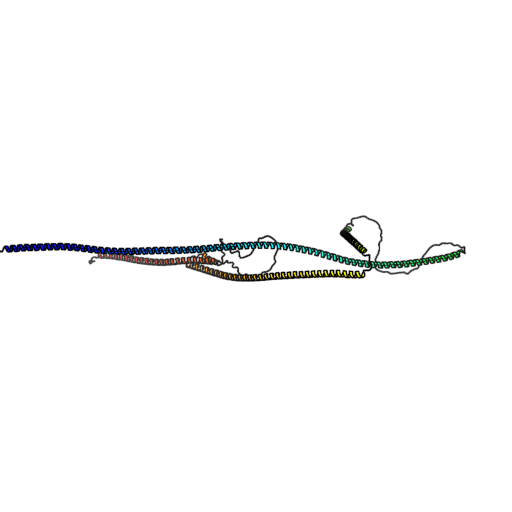? 2.563 9.467 113.641 1.00 92.25 621 LEU A C 1
ATOM 5052 O O . LEU A 1 621 ? 2.485 9.015 114.782 1.00 92.25 621 LEU A O 1
ATOM 5056 N N . SER A 1 622 ? 3.583 10.230 113.242 1.00 91.62 622 SER A N 1
ATOM 5057 C CA . SER A 1 622 ? 4.645 10.689 114.141 1.00 91.62 622 SER A CA 1
ATOM 5058 C C . SER A 1 622 ? 4.076 11.550 115.269 1.00 91.62 622 SER A C 1
ATOM 5060 O O . SER A 1 622 ? 4.308 11.245 116.438 1.00 91.62 622 SER A O 1
ATOM 5062 N N . THR A 1 623 ? 3.228 12.534 114.951 1.00 92.12 623 THR A N 1
ATOM 5063 C CA . THR A 1 623 ? 2.551 13.369 115.956 1.00 92.12 623 THR A CA 1
ATOM 5064 C C . THR A 1 623 ? 1.677 12.532 116.889 1.00 92.12 623 THR A C 1
ATOM 5066 O O . THR A 1 623 ? 1.667 12.752 118.096 1.00 92.12 623 THR A O 1
ATOM 5069 N N . LYS A 1 624 ? 0.955 11.529 116.371 1.00 93.75 624 LYS A N 1
ATOM 5070 C CA . LYS A 1 624 ? 0.144 10.618 117.195 1.00 93.75 624 LYS A CA 1
ATOM 5071 C C . LYS A 1 624 ? 1.005 9.742 118.100 1.00 93.75 624 LYS A C 1
ATOM 5073 O O . LYS A 1 624 ? 0.663 9.564 119.267 1.00 93.75 624 LYS A O 1
ATOM 5078 N N . ARG A 1 625 ? 2.131 9.223 117.601 1.00 93.62 625 ARG A N 1
ATOM 5079 C CA . ARG A 1 625 ? 3.107 8.475 118.410 1.00 93.62 625 ARG A CA 1
ATOM 5080 C C . ARG A 1 625 ? 3.685 9.344 119.526 1.00 93.62 625 ARG A C 1
ATOM 5082 O O . ARG A 1 625 ? 3.798 8.864 120.651 1.00 93.62 625 ARG A O 1
ATOM 5089 N N . GLU A 1 626 ? 3.975 10.609 119.241 1.00 92.12 626 GLU A N 1
ATOM 5090 C CA . GLU A 1 626 ? 4.443 11.585 120.226 1.00 92.12 626 GLU A CA 1
ATOM 5091 C C . GLU A 1 626 ? 3.357 11.925 121.255 1.00 92.12 626 GLU A C 1
ATOM 5093 O O . GLU A 1 626 ? 3.612 11.835 122.450 1.00 92.12 626 GLU A O 1
ATOM 5098 N N . GLN A 1 627 ? 2.114 12.181 120.831 1.00 91.56 627 GLN A N 1
ATOM 5099 C CA . GLN A 1 627 ? 0.971 12.369 121.737 1.00 91.56 627 GLN A CA 1
ATOM 5100 C C . GLN A 1 627 ? 0.780 11.166 122.672 1.00 91.56 627 GLN A C 1
ATOM 5102 O O . GLN A 1 627 ? 0.570 11.344 123.870 1.00 91.56 627 GLN A O 1
ATOM 5107 N N . ILE A 1 628 ? 0.889 9.938 122.151 1.00 90.88 628 ILE A N 1
ATOM 5108 C CA . ILE A 1 628 ? 0.838 8.711 122.958 1.00 90.88 628 ILE A CA 1
ATOM 5109 C C . ILE A 1 628 ? 2.017 8.654 123.934 1.00 90.88 628 ILE A C 1
ATOM 5111 O O . ILE A 1 628 ? 1.823 8.264 125.085 1.00 90.88 628 ILE A O 1
ATOM 5115 N N . ALA A 1 629 ? 3.226 9.029 123.508 1.00 90.44 629 ALA A N 1
ATOM 5116 C CA . ALA A 1 629 ? 4.382 9.101 124.393 1.00 90.44 629 ALA A CA 1
ATOM 5117 C C . ALA A 1 629 ? 4.134 10.105 125.527 1.00 90.44 629 ALA A C 1
ATOM 5119 O O . ALA A 1 629 ? 4.251 9.726 126.687 1.00 90.44 629 ALA A O 1
ATOM 5120 N N . THR A 1 630 ? 3.675 11.320 125.217 1.00 90.25 630 THR A N 1
ATOM 5121 C CA . THR A 1 630 ? 3.331 12.356 126.200 1.00 90.25 630 THR A CA 1
ATOM 5122 C C . THR A 1 630 ? 2.240 11.889 127.159 1.00 90.25 630 THR A C 1
ATOM 5124 O O . THR A 1 630 ? 2.406 12.017 128.369 1.00 90.25 630 THR A O 1
ATOM 5127 N N . LEU A 1 631 ? 1.164 11.271 126.658 1.00 89.81 631 LEU A N 1
ATOM 5128 C CA . LEU A 1 631 ? 0.115 10.680 127.495 1.00 89.81 631 LEU A CA 1
ATOM 5129 C C . LEU A 1 631 ? 0.668 9.586 128.410 1.00 89.81 631 LEU A C 1
ATOM 5131 O O . LEU A 1 631 ? 0.332 9.557 129.590 1.00 89.81 631 LEU A O 1
ATOM 5135 N N . ARG A 1 632 ? 1.549 8.712 127.910 1.00 91.12 632 ARG A N 1
ATOM 5136 C CA . ARG A 1 632 ? 2.232 7.710 128.743 1.00 91.12 632 ARG A CA 1
ATOM 5137 C C . ARG A 1 632 ? 3.071 8.377 129.834 1.00 91.12 632 ARG A C 1
ATOM 5139 O O . ARG A 1 632 ? 3.056 7.892 130.962 1.00 91.12 632 ARG A O 1
ATOM 5146 N N . THR A 1 633 ? 3.754 9.484 129.542 1.00 87.25 633 THR A N 1
ATOM 5147 C CA . THR A 1 633 ? 4.532 10.248 130.530 1.00 87.25 633 THR A CA 1
ATOM 5148 C C . THR A 1 633 ? 3.631 10.896 131.579 1.00 87.25 633 THR A C 1
ATOM 5150 O O . THR A 1 633 ? 3.897 10.751 132.769 1.00 87.25 633 THR A O 1
ATOM 5153 N N . VAL A 1 634 ? 2.533 11.536 131.163 1.00 88.38 634 VAL A N 1
ATOM 5154 C CA . VAL A 1 634 ? 1.534 12.143 132.061 1.00 88.38 634 VAL A CA 1
ATOM 5155 C C . VAL A 1 634 ? 0.877 11.083 132.940 1.00 88.38 634 VAL A C 1
ATOM 5157 O O . VAL A 1 634 ? 0.785 11.265 134.147 1.00 88.38 634 VAL A O 1
ATOM 5160 N N . LEU A 1 635 ? 0.484 9.939 132.377 1.00 86.81 635 LEU A N 1
ATOM 5161 C CA . LEU A 1 635 ? -0.067 8.821 133.147 1.00 86.81 635 LEU A CA 1
ATOM 5162 C C . LEU A 1 635 ? 0.952 8.263 134.146 1.00 86.81 635 LEU A C 1
ATOM 5164 O O . LEU A 1 635 ? 0.589 7.925 135.272 1.00 86.81 635 LEU A O 1
ATOM 5168 N N . LYS A 1 636 ? 2.235 8.195 133.771 1.00 85.38 636 LYS A N 1
ATOM 5169 C CA . LYS A 1 636 ? 3.314 7.772 134.673 1.00 85.38 636 LYS A CA 1
ATOM 5170 C C . LYS A 1 636 ? 3.526 8.782 135.807 1.00 85.38 636 LYS A C 1
ATOM 5172 O O . LYS A 1 636 ? 3.646 8.362 136.956 1.00 85.38 636 LYS A O 1
ATOM 5177 N N . ALA A 1 637 ? 3.486 10.080 135.501 1.00 80.62 637 ALA A N 1
ATOM 5178 C CA . ALA A 1 637 ? 3.538 11.156 136.487 1.00 80.62 637 ALA A CA 1
ATOM 5179 C C . ALA A 1 637 ? 2.322 11.122 137.426 1.00 80.62 637 ALA A C 1
ATOM 5181 O O . ALA A 1 637 ? 2.500 11.150 138.638 1.00 80.62 637 ALA A O 1
ATOM 5182 N N . ASN A 1 638 ? 1.104 10.945 136.903 1.00 76.94 638 ASN A N 1
ATOM 5183 C CA . ASN A 1 638 ? -0.111 10.788 137.710 1.00 76.94 638 ASN A CA 1
ATOM 5184 C C . ASN A 1 638 ? -0.036 9.564 138.622 1.00 76.94 638 ASN A C 1
ATOM 5186 O O . ASN A 1 638 ? -0.392 9.654 139.792 1.00 76.94 638 ASN A O 1
ATOM 5190 N N . LYS A 1 639 ? 0.494 8.437 138.133 1.00 81.12 639 LYS A N 1
ATOM 5191 C CA . LYS A 1 639 ? 0.738 7.257 138.970 1.00 81.12 639 LYS A CA 1
ATOM 5192 C C . LYS A 1 639 ? 1.728 7.570 140.098 1.00 81.12 639 LYS A C 1
ATOM 5194 O O . LYS A 1 639 ? 1.518 7.139 141.225 1.00 81.12 639 LYS A O 1
ATOM 5199 N N . GLN A 1 640 ? 2.777 8.347 139.826 1.00 72.56 640 GLN A N 1
ATOM 5200 C CA . GLN A 1 640 ? 3.720 8.814 140.848 1.00 72.56 640 GLN A CA 1
ATOM 5201 C C . GLN A 1 640 ? 3.075 9.772 141.859 1.00 72.56 640 GLN A C 1
ATOM 5203 O O . GLN A 1 640 ? 3.277 9.588 143.055 1.00 72.56 640 GLN A O 1
ATOM 5208 N N . VAL A 1 641 ? 2.255 10.730 141.418 1.00 70.00 641 VAL A N 1
ATOM 5209 C CA . VAL A 1 641 ? 1.509 11.640 142.307 1.00 70.00 641 VAL A CA 1
ATOM 5210 C C . VAL A 1 641 ? 0.518 10.864 143.176 1.00 70.00 641 VAL A C 1
ATOM 5212 O O . VAL A 1 641 ? 0.448 11.113 144.374 1.00 70.00 641 VAL A O 1
ATOM 5215 N N . GLN A 1 642 ? -0.177 9.867 142.621 1.00 62.38 642 GLN A N 1
ATOM 5216 C CA . GLN A 1 642 ? -1.076 8.995 143.380 1.00 62.38 642 GLN A CA 1
ATOM 5217 C C . GLN A 1 642 ? -0.315 8.185 144.445 1.00 62.38 642 GLN A C 1
ATOM 5219 O O . GLN A 1 642 ? -0.784 8.058 145.572 1.00 62.38 642 GLN A O 1
ATOM 5224 N N . PHE A 1 643 ? 0.898 7.709 144.140 1.00 60.38 643 PHE A N 1
ATOM 5225 C CA . PHE A 1 643 ? 1.772 7.067 145.131 1.00 60.38 643 PHE A CA 1
ATOM 5226 C C . PHE A 1 643 ? 2.285 8.036 146.214 1.00 60.38 643 PHE A C 1
ATOM 5228 O O . PHE A 1 643 ? 2.458 7.620 147.359 1.00 60.38 643 PHE A O 1
ATOM 5235 N N . VAL A 1 644 ? 2.512 9.313 145.888 1.00 59.81 644 VAL A N 1
ATOM 5236 C CA . VAL A 1 644 ? 2.930 10.345 146.857 1.00 59.81 644 VAL A CA 1
ATOM 5237 C C . VAL A 1 644 ? 1.763 10.776 147.755 1.00 59.81 644 VAL A C 1
ATOM 5239 O O . VAL A 1 644 ? 1.957 10.907 148.963 1.00 59.81 644 VAL A O 1
ATOM 5242 N N . LEU A 1 645 ? 0.545 10.909 147.213 1.00 55.50 645 LEU A N 1
ATOM 5243 C CA . LEU A 1 645 ? -0.652 11.253 147.993 1.00 55.50 645 LEU A CA 1
ATOM 5244 C C . LEU A 1 645 ? -1.008 10.182 149.036 1.00 55.50 645 LEU A C 1
ATOM 5246 O O . LEU A 1 645 ? -1.494 10.518 150.109 1.00 55.50 645 LEU A O 1
ATOM 5250 N N . ILE A 1 646 ? -0.712 8.907 148.771 1.00 57.03 646 ILE A N 1
ATOM 5251 C CA . ILE A 1 646 ? -0.977 7.808 149.717 1.00 57.03 646 ILE A CA 1
ATOM 5252 C C . ILE A 1 646 ? 0.019 7.802 150.901 1.00 57.03 646 ILE A C 1
ATOM 5254 O O . ILE A 1 646 ? -0.221 7.131 151.903 1.00 57.03 646 ILE A O 1
ATOM 5258 N N . ARG A 1 647 ? 1.128 8.559 150.845 1.00 55.69 647 ARG A N 1
ATOM 5259 C CA . ARG A 1 647 ? 2.197 8.503 151.864 1.00 55.69 647 ARG A CA 1
ATOM 5260 C C . ARG A 1 647 ? 2.313 9.743 152.764 1.00 55.69 647 ARG A C 1
ATOM 5262 O O . ARG A 1 647 ? 3.161 9.741 153.653 1.00 55.69 647 ARG A O 1
ATOM 5269 N N . ALA A 1 648 ? 1.478 10.768 152.593 1.00 46.38 648 ALA A N 1
ATOM 5270 C CA . ALA A 1 648 ? 1.450 11.932 153.485 1.00 46.38 648 ALA A CA 1
ATOM 5271 C C . ALA A 1 648 ? 0.346 11.780 154.560 1.00 46.38 648 ALA A C 1
ATOM 5273 O O . ALA A 1 648 ? -0.834 11.745 154.213 1.00 46.38 648 ALA A O 1
ATOM 5274 N N . PRO A 1 649 ? 0.680 11.682 155.862 1.00 49.53 649 PRO A N 1
ATOM 5275 C CA . PRO A 1 649 ? -0.316 11.558 156.922 1.00 49.53 649 PRO A CA 1
ATOM 5276 C C . PRO A 1 649 ? -0.915 12.930 157.261 1.00 49.53 649 PRO A C 1
ATOM 5278 O O . PRO A 1 649 ? -0.184 13.837 157.652 1.00 49.53 649 PRO A O 1
ATOM 5281 N N . GLY A 1 650 ? -2.241 13.074 157.161 1.00 55.00 650 GLY A N 1
ATOM 5282 C CA . GLY A 1 650 ? -2.946 14.157 157.864 1.00 55.00 650 GLY A CA 1
ATOM 5283 C C . GLY A 1 650 ? -4.121 14.854 157.178 1.00 55.00 650 GLY A C 1
ATOM 5284 O O . GLY A 1 650 ? -4.683 15.740 157.808 1.00 55.00 650 GLY A O 1
ATOM 5285 N N . PHE A 1 651 ? -4.543 14.490 155.962 1.00 47.09 651 PHE A N 1
ATOM 5286 C CA . PHE A 1 651 ? -5.773 15.047 155.374 1.00 47.09 651 PHE A CA 1
ATOM 5287 C C . PHE A 1 651 ? -6.630 13.961 154.718 1.00 47.09 651 PHE A C 1
ATOM 5289 O O . PHE A 1 651 ? -6.271 13.384 153.696 1.00 47.09 651 PHE A O 1
ATOM 5296 N N . VAL A 1 652 ? -7.779 13.696 155.340 1.00 47.44 652 VAL A N 1
ATOM 5297 C CA . VAL A 1 652 ? -8.884 12.897 154.806 1.00 47.44 652 VAL A CA 1
ATOM 5298 C C . VAL A 1 652 ? -9.885 13.870 154.197 1.00 47.44 652 VAL A C 1
ATOM 5300 O O . VAL A 1 652 ? -10.544 14.571 154.957 1.00 47.44 652 VAL A O 1
ATOM 5303 N N . ILE A 1 653 ? -10.030 13.898 152.867 1.00 43.44 653 ILE A N 1
ATOM 5304 C CA . ILE A 1 653 ? -11.266 14.340 152.198 1.00 43.44 653 ILE A CA 1
ATOM 5305 C C . ILE A 1 653 ? -11.542 13.431 150.989 1.00 43.44 653 ILE A C 1
ATOM 5307 O O . ILE A 1 653 ? -10.646 13.081 150.226 1.00 43.44 653 ILE A O 1
ATOM 5311 N N . PHE A 1 654 ? -12.812 13.034 150.912 1.00 43.22 654 PHE A N 1
ATOM 5312 C CA . PHE A 1 654 ? -13.486 12.102 150.012 1.00 43.22 654 PHE A CA 1
ATOM 5313 C C . PHE A 1 654 ? -13.281 12.373 148.512 1.00 43.22 654 PHE A C 1
ATOM 5315 O O . PHE A 1 654 ? -13.257 13.522 148.080 1.00 43.22 654 PHE A O 1
ATOM 5322 N N . ILE A 1 655 ? -13.241 11.293 147.723 1.00 43.28 655 ILE A N 1
ATOM 5323 C CA . ILE A 1 655 ? -13.286 11.307 146.254 1.00 43.28 655 ILE A CA 1
ATOM 5324 C C . ILE A 1 655 ? -14.559 10.573 145.814 1.00 43.28 655 ILE A C 1
ATOM 5326 O O . ILE A 1 655 ? -14.757 9.419 146.200 1.00 43.28 655 ILE A O 1
ATOM 5330 N N . PHE A 1 656 ? -15.389 11.251 145.020 1.00 41.69 656 PHE A N 1
ATOM 5331 C CA . PHE A 1 656 ? -16.204 10.625 143.977 1.00 41.69 656 PHE A CA 1
ATOM 5332 C C . PHE A 1 656 ? -15.462 10.771 142.653 1.00 41.69 656 PHE A C 1
ATOM 5334 O O . PHE A 1 656 ? -14.898 11.870 142.435 1.00 41.69 656 PHE A O 1
#

Solvent-accessible surface area (backbone atoms only — not comparable to full-atom values): 38106 Å² total; per-residue (Å²): 120,80,68,61,56,55,51,51,53,47,54,50,49,51,47,52,49,49,52,49,46,51,55,48,49,51,50,50,51,52,49,51,52,48,48,52,52,49,51,52,50,50,52,51,49,49,52,50,51,50,51,50,51,50,51,54,48,52,52,51,52,53,50,52,53,51,51,52,49,52,52,50,53,52,49,51,50,50,53,48,51,54,48,52,53,50,51,52,50,52,51,52,51,48,52,52,52,50,50,55,52,50,53,52,49,52,52,51,50,50,51,52,52,51,52,52,53,49,51,53,50,54,49,54,50,50,54,52,50,51,51,52,53,52,50,52,51,51,53,49,55,51,50,53,51,49,54,54,50,54,55,50,52,53,52,51,52,51,54,52,50,53,50,52,53,49,55,50,51,54,50,50,52,51,48,53,50,51,54,50,50,53,49,50,52,53,51,54,49,53,51,50,54,51,51,52,53,51,52,49,55,51,49,54,52,49,53,53,51,49,53,52,50,52,51,52,48,52,53,47,53,50,52,50,49,54,49,49,52,53,50,49,52,51,46,51,52,50,48,52,54,48,49,54,49,48,53,53,50,57,60,49,73,80,56,88,87,83,89,88,85,82,92,83,85,83,90,75,89,80,91,88,81,91,85,84,88,87,82,89,83,89,83,88,87,78,89,87,82,83,87,86,90,84,90,81,90,86,85,90,86,89,84,78,71,74,58,63,62,50,66,72,40,45,66,56,51,51,50,51,52,52,49,48,53,48,51,52,49,51,50,52,50,53,50,51,52,49,51,50,50,48,50,53,50,49,53,51,49,54,52,48,52,51,51,51,50,53,50,48,56,50,48,52,55,49,47,58,59,45,67,74,64,74,80,75,97,82,67,57,74,70,50,49,55,54,48,49,54,48,50,53,51,51,48,52,50,48,52,53,48,52,51,51,50,50,51,50,50,50,52,50,50,54,50,50,55,48,52,54,49,54,50,51,52,50,53,50,49,52,52,48,52,53,49,54,51,50,55,51,49,51,53,52,53,50,52,52,50,53,51,52,50,50,51,52,52,52,50,50,52,52,50,51,53,51,50,52,53,49,50,52,51,46,53,51,50,50,53,50,49,43,52,52,43,51,51,38,46,52,54,21,62,77,58,77,43,84,67,64,62,74,65,49,43,60,63,56,46,76,69,79,62,96,72,91,73,83,80,75,89,73,91,83,93,77,84,79,86,84,75,83,95,76,83,87,74,81,89,78,83,90,84,88,85,88,88,82,92,85,79,88,81,90,72,88,84,88,68,80,93,66,96,62,86,72,78,51,64,71,53,51,54,51,50,46,55,52,53,51,52,53,40,53,51,53,50,54,53,40,52,52,50,53,53,50,50,51,51,50,53,52,52,50,52,52,50,51,53,50,50,52,50,50,52,50,50,52,50,51,50,49,53,50,52,47,51,50,50,52,49,51,50,51,52,50,49,50,53,49,50,55,58,51,64,75,69,62,90,84,80,91,79,90,84,134

pLDDT: mean 78.3, std 23.15, range [26.98, 98.69]

InterPro domains:
  IPR018477 Bicaudal-D protein [PF09730] (71-371)
  IPR018477 Bicaudal-D protein [PF09730] (382-641)
  IPR018477 Bicaudal-D protein [PTHR31233] (4-642)

Foldseek 3Di:
DVPVVVVVVVVVVVVVVVVVVVVVVVVVVVVVVVVVVVVVVVVVVVVVVVVVVVVVVVVVVVVVVVVVVVVVVVVVVVVVVVVVVVVVVVVVVVVVVVVVVVVVVVVVVVVVVVVVVVVVVVVVVVVVVVVVVVVVVVVVVVVVVVVVVVVVVVVVVVVVVVVVVVVVVVVVVVVVVVVVVVVVVVVVVVVVVVVVVVVVVVVVVVVVVVVVVVVVVVVVVVVVVVVVVVVVVVVVVVVVVVVVVVVVVVVVVVDDDDDDDDDDDDDDDDDDDDDDYDDDDDDDDDDDDDDDDDDDDDDDDDDDVVPPVCVVCVVVVVVVVVVVVVVVVVVVVVVVVVVVVVVVVVVVVVVVVVVVVVVVVVVVVVVVVVVVVPDDPDPPPVVVVVVVVVVVVVVVVVVVVVVVVVVVVVVVVVVVVVVVVVVVVVVVVVVVVVVVVVVVVVVVVVVVVVVVVVVVVVVVVVVVVVVVVQVVLLVVLLVVLLVLLVLLVVLCVVQVHDGDVVSCVSVVCVPDDDDDDPDDDDDDPDDPDPDDDDDPDDDDDDDDDDDDDDDDDDDDDPDDPDPDPRPHVVVSVVSSVVSVVSSVVSVVVSVVVVVVVVVVVVVVVVVVVVVVVVVVVVVVVVVVVVVVVVVVVVVVVVVVVVVVVVPDPDDDDDDD

Secondary structure (DSSP, 8-state):
-HHHHHHHHHHHHHHHHHHHHHHHHHHHHHHHHHHHHHHHHHHHHHHHHHHHHHHHHHHHHHHHHHHHHHHHHHHHHHHHHHHHHHHHHHHHHHHHHHHHHHHHHHHHHHHHHHHHHHHHHHHHHHHHHHHHHHHHHHHHHHHHHHHHHHHHHHHHHHHHHHHHHHHHHHHHHHHHHHHHHHHHHHHHHHHHHHHHHHHHHHHHHHHHHHHHHHHHHHHHHHHHHHHHHHHHHHHHHHHHHHHHHHHHHHHHTTS-----------------------------------------------SSSTTHHHHHHHHHHHHHHHHHHHHHHHHHHHHHHHHHHHHHHHHHHHHHHHHHHHHHHHHHHHHHHHHTT-S-TTSHHHHHHHHHHHHHHHHHHHHHHHHHHHHHHHHHHHHHHHHHHHHHHHHHHHHHHHHHHHHHHHHHHHHHHHHHHHHHHHHHHHHHHHHHHHHHHHHHHHHHHHHHHHHHHHHHHHTTPPPPHHHHHHHHHTTT-------------SSSSSS-----PPP--------------------------PPPHHHHHHHHHHHHHHHHHHHHHHHHHHHHHHHHHHHHHHHHHHHHHHHHHHHHHHHHHHHHHHHHHHHHHHHHHHHHHTT--S------

Organism: Xenopus laevis (NCBI:txid8355)

Mean predicted aligned error: 24.43 Å

Radius of gyration: 94.79 Å; Cα contacts (8 Å, |Δi|>4): 45; chains: 1; bounding box: 244×57×297 Å

Sequence (656 aa):
MAQEEIVIIRAELDRLSAELQETTEDKLQAAQYGLVVLEENSELKQKNSDLESECELLKLELKQMKEALAESQTNHKRTAEDGESREEHLLKEAASREAKLTDKIDELHSELKQLKSFRTNTTSENDRLHLVIQNLKKEYEETEKEKAKLREEIKQCKISEMRQLQDFSELEEENISLLKQVSVLKESQVEFEGIKHELKRRTEEIEVLNGQVEELVRLRDISERQLEETLESLKTEREQKKELRRELSAFLNYDSSRNLHANLEDHNEEEFDSGYNFGISKTNGEILMSTPRNSDIYHPGPNLALNLFTELNLPEIQKLQQQLLQVDREKAAMVADLEELKNNLDVTKEALFKEQKQNGELLEKMNALKDDLGNDGRRCETEVLKCQCKQENTEASRLKKDLKEALQQYQNFKKKYKEERDEWEGNMQEVTERLTLYMKCERSDQGLLDELQEDLKTLRRSYCDVQSKLNLAQDELMSFTEELAHLYHHVCMRNNLTPNRVMLDYYRDGKGSKLHFRKRKSSDFFGKLLVSPDMEITEIQSGECSPLSSPASSIGSDYGDSSREPLSITHFIAIVKDQIKHLQGAIVVSWQHTSLESIASEMDKDKEALVDEIMKLKSLLSTKREQIATLRTVLKANKQVQFVLIRAPGFVIFIF